Protein AF-A0A5Q0EL11-F1 (afdb_monomer)

pLDDT: mean 94.05, std 6.33, range [40.81, 98.88]

Secondary structure (DSSP, 8-state):
---SS--B------EESSSSEE--PPTTSTTTTSGGGS--B---EEE-SSSEEEETTT-EEEESSPEEEEEHHHHHHHHHT--BTTB---BPPPHHHHHHT--TT-BB-SSGGG-B-SS-TTTS------TTTS-TT--EEEEEEEEEEE-GGG-EEEEEEETTTTEEEEEEB-TTSS-B-EEEE--EEE-TTTT---EEE-SSSEEEETTTTEEEESB--SS-B-HHHHHHHHHT--BTTB---BPPPHHHHHTTB-TT--HHHHSS-SB-TTSB---EE-TTS-EE--EEEEEEEEEETTEEEEEEEEESS--EEEEE-TTSSSEEEEESS-TT-EEEEESSS-GGG-TT-BTTTTB---S-BB---EEESGGGGEEE--SS--EEE--SS--EEE--SS--EEE-SS-GGG-EEEEETTEEEEEETTEEEEEES--EEE-SS-EEE---STTSHHHHHHHHHHHH-GGGTT-HHHHHHHHHHHTTT--HHHHHHHHHHTTHHHHHHSSSSHHHHHHHHHHHHHSSPPPHHHHHHHHHHHHTSS----HHHHHHHHHTT----HHHHHHHHHHHHH-EEE-

Sequence (583 aa):
MGQTYPIVDTGQSSYYDASNVIQAPTPGAAFFGQDAHYQGLQPAYWDNGDGTVTDLNTGLTWQQIPLSQITYTEAKNGAQGLSLAGYSDWRLPSIKELYSLMDFSGFTGTSLADSSPYLDTDYFTFEYGDVIGNRFIDAQYWSSTEYLSTTILDAATTFGVNFADGRIKGYPNGSDGGLAMERYVRYVRGNTDYAENALIDNKDGTISDQATGLMWLQADSGQAMTWQEALAWAEGLEYGGHDDWRLPNAKELQSLVDYNRAPDVTGTAAIDPLFTSSTISNEGGALDYPFYWTGTTHVENGAGDHAVYLSFGRALGWMNIPSTTGYELMDVHGAGAQRSDPKTGNAADYPYGFGPQGDVIRIENHVRPVRDISRDNERLGTSANDKWINTTADEVFRGDEGIDSLQSALAFDLYELNRAQGSLSITGPQGNDSLSGVERLYFADQNRAFDLAANENAGMALEFINVLAPSTITDTATRGLILGFFDQGHSLSSLFQEAINSGLVTSLAGAASNEAIAKMAYLNLIGNPADQATTDLLVGYMNGTTANYSQADFLATVAGLGIHQPDVAILLSGIQLTGMEYI

Solvent-accessible surface area (backbone atoms only — not comparable to full-atom values): 30075 Å² total; per-residue (Å²): 132,82,58,53,23,49,63,47,29,47,66,41,72,70,34,48,53,68,37,44,83,49,74,82,54,52,91,92,41,83,48,23,56,31,30,44,76,62,82,61,48,67,83,46,77,42,76,69,83,58,60,35,30,36,34,74,72,52,48,34,35,30,49,21,64,55,49,71,66,39,41,50,68,55,50,61,56,48,21,72,73,38,72,58,80,91,41,62,73,39,33,53,24,41,48,64,59,58,53,57,56,42,25,51,67,26,32,28,36,93,48,78,92,58,41,41,49,16,42,64,63,92,68,34,62,80,69,66,20,63,66,87,88,45,51,52,61,61,31,38,28,55,32,61,37,54,47,86,56,56,27,65,91,71,19,40,22,27,32,25,45,22,39,39,69,71,32,37,37,35,40,40,35,25,84,76,73,58,59,61,44,64,31,25,38,53,44,30,29,65,50,85,53,46,78,49,80,44,76,40,80,71,84,61,61,35,31,37,24,62,15,56,41,36,30,30,50,25,52,45,62,83,50,62,34,35,50,55,53,44,22,50,51,21,56,68,33,74,54,81,92,42,61,72,31,25,37,27,35,59,60,61,55,55,68,54,47,29,61,92,28,26,47,93,78,66,71,37,48,10,43,59,82,84,47,48,75,58,76,39,69,44,99,86,70,43,87,39,31,56,39,30,51,30,22,27,59,40,38,47,69,87,30,33,31,23,26,28,30,42,22,29,7,67,31,39,12,29,28,70,45,91,93,53,95,54,70,44,81,43,36,49,27,32,34,58,20,32,53,65,35,44,29,65,87,60,37,80,81,31,85,50,28,50,72,92,54,6,34,64,45,57,38,44,33,25,41,54,37,28,33,63,50,67,59,79,34,50,44,78,48,46,76,46,65,39,80,46,71,60,57,66,57,62,32,37,40,36,36,54,50,64,63,17,34,42,35,40,87,48,51,61,91,61,47,50,77,49,78,54,95,79,34,40,36,44,35,40,92,40,22,58,30,40,35,26,53,56,34,36,40,39,32,64,78,51,33,32,34,59,36,58,49,76,90,29,45,50,16,38,34,50,30,54,31,32,38,73,43,49,90,51,67,83,40,31,56,63,43,26,59,46,27,58,46,30,75,71,74,52,50,64,36,58,53,41,41,48,35,48,74,75,39,51,48,30,64,69,30,73,36,85,44,61,59,32,43,41,45,40,35,44,24,44,26,60,69,47,78,66,53,69,70,57,45,54,53,52,26,20,32,51,71,54,78,70,34,78,30,50,73,24,48,45,53,32,54,58,33,69,65,75,60,58,19,71,74,54,44,55,52,50,56,52,32,72,71,70,29,47,58,29,97

Mean predicted aligned error: 11.12 Å

Structure (mmCIF, N/CA/C/O backbone):
data_AF-A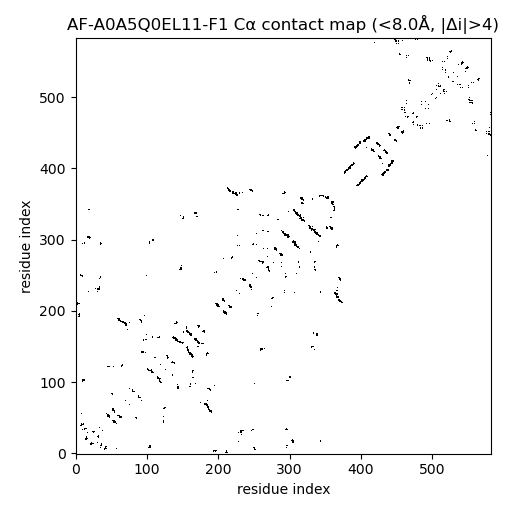0A5Q0EL11-F1
#
_entry.id   AF-A0A5Q0EL11-F1
#
loop_
_atom_site.group_PDB
_atom_site.id
_atom_site.type_symbol
_atom_site.label_atom_id
_atom_site.label_alt_id
_atom_site.label_comp_id
_atom_site.label_asym_id
_atom_site.label_entity_id
_atom_site.label_seq_id
_atom_site.pdbx_PDB_ins_code
_atom_site.Cartn_x
_atom_site.Cartn_y
_atom_site.Cartn_z
_atom_site.occupancy
_atom_site.B_iso_or_equiv
_atom_site.auth_seq_id
_atom_site.auth_comp_id
_atom_site.auth_asym_id
_atom_site.auth_atom_id
_atom_site.pdbx_PDB_model_num
ATOM 1 N N . MET A 1 1 ? -1.669 13.327 -10.793 1.00 40.81 1 MET A N 1
ATOM 2 C CA . MET A 1 1 ? -1.609 14.133 -9.547 1.00 40.81 1 MET A CA 1
ATOM 3 C C . MET A 1 1 ? -1.235 13.183 -8.421 1.00 40.81 1 MET A C 1
ATOM 5 O O . MET A 1 1 ? -1.672 12.044 -8.487 1.00 40.81 1 MET A O 1
ATOM 9 N N . GLY A 1 2 ? -0.387 13.592 -7.471 1.00 64.88 2 GLY A N 1
ATOM 10 C CA . GLY A 1 2 ? 0.011 12.724 -6.352 1.00 64.88 2 GLY A CA 1
ATOM 11 C C . GLY A 1 2 ? -1.162 12.397 -5.419 1.00 64.88 2 GLY A C 1
ATOM 12 O O . GLY A 1 2 ? -2.130 13.153 -5.374 1.00 64.88 2 GLY A O 1
ATOM 13 N N . GLN A 1 3 ? -1.065 11.276 -4.701 1.00 83.88 3 GLN A N 1
ATOM 14 C CA . GLN A 1 3 ? -2.023 10.851 -3.672 1.00 83.88 3 GLN A CA 1
ATOM 15 C C . GLN A 1 3 ? -2.080 11.881 -2.528 1.00 83.88 3 GLN A C 1
ATOM 17 O O . GLN A 1 3 ? -1.035 12.316 -2.043 1.00 83.88 3 GLN A O 1
ATOM 22 N N . THR A 1 4 ? -3.279 12.281 -2.093 1.00 88.75 4 THR A N 1
ATOM 23 C CA . THR A 1 4 ? -3.477 13.202 -0.950 1.00 88.75 4 THR A CA 1
ATOM 24 C C . THR A 1 4 ? -3.516 12.472 0.392 1.00 88.75 4 THR A C 1
ATOM 26 O O . THR A 1 4 ? -3.206 13.063 1.428 1.00 88.75 4 THR A O 1
ATOM 29 N N . TYR A 1 5 ? -3.839 11.177 0.365 1.00 95.19 5 TYR A N 1
ATOM 30 C CA . TYR A 1 5 ? -3.879 10.285 1.517 1.00 95.19 5 TYR A CA 1
ATOM 31 C C . TYR A 1 5 ? -3.026 9.027 1.252 1.00 95.19 5 TYR A C 1
ATOM 33 O O . TYR A 1 5 ? -3.554 7.919 1.196 1.00 95.19 5 TYR A O 1
ATOM 41 N N . PRO A 1 6 ? -1.697 9.162 1.093 1.00 92.25 6 PRO A N 1
ATOM 42 C CA . PRO A 1 6 ? -0.833 7.998 0.942 1.00 92.25 6 PRO A CA 1
ATOM 43 C C . PRO A 1 6 ? -0.841 7.160 2.228 1.00 92.25 6 PRO A C 1
ATOM 45 O O . PRO A 1 6 ? -0.629 7.673 3.335 1.00 92.25 6 PRO A O 1
ATOM 48 N N . ILE A 1 7 ? -1.087 5.859 2.088 1.00 96.69 7 ILE A N 1
ATOM 49 C CA . ILE A 1 7 ? -1.093 4.925 3.215 1.00 96.69 7 ILE A CA 1
ATOM 50 C C . ILE A 1 7 ? 0.318 4.387 3.404 1.00 96.69 7 ILE A C 1
ATOM 52 O O . ILE A 1 7 ? 0.859 3.695 2.546 1.00 96.69 7 ILE A O 1
ATOM 56 N N . VAL A 1 8 ? 0.914 4.732 4.542 1.00 94.75 8 VAL A N 1
ATOM 57 C CA . VAL A 1 8 ? 2.207 4.188 4.953 1.00 94.75 8 VAL A CA 1
ATOM 58 C C . VAL A 1 8 ? 2.028 2.715 5.313 1.00 94.75 8 VAL A C 1
ATOM 60 O O . VAL A 1 8 ? 1.034 2.352 5.938 1.00 94.75 8 VAL A O 1
ATOM 63 N N . ASP A 1 9 ? 2.993 1.884 4.946 1.00 96.06 9 ASP A N 1
ATOM 64 C CA . ASP A 1 9 ? 3.025 0.456 5.238 1.00 96.06 9 ASP A CA 1
ATOM 65 C C . ASP A 1 9 ? 3.012 0.165 6.750 1.00 96.06 9 ASP A C 1
ATOM 67 O O . ASP A 1 9 ? 3.293 1.036 7.586 1.00 96.06 9 ASP A O 1
ATOM 71 N N . THR A 1 10 ? 2.660 -1.062 7.126 1.00 97.25 10 THR A N 1
ATOM 72 C CA . THR A 1 10 ? 2.648 -1.497 8.526 1.00 97.25 10 THR A CA 1
ATOM 73 C C . THR A 1 10 ? 4.049 -1.762 9.071 1.00 97.25 10 THR A C 1
ATOM 75 O O . THR A 1 10 ? 4.187 -1.823 10.287 1.00 97.25 10 THR A O 1
ATOM 78 N N . GLY A 1 11 ? 5.065 -1.924 8.216 1.00 94.81 11 GLY A N 1
ATOM 79 C CA . GLY A 1 11 ? 6.428 -2.300 8.605 1.00 94.81 11 GLY A CA 1
ATOM 80 C C . GLY A 1 11 ? 6.597 -3.804 8.860 1.00 94.81 11 GLY A C 1
ATOM 81 O O . GLY A 1 11 ? 7.685 -4.269 9.217 1.00 94.81 11 GLY A O 1
ATOM 82 N N . GLN A 1 12 ? 5.538 -4.604 8.681 1.00 94.56 12 GLN A N 1
ATOM 83 C CA . GLN A 1 12 ? 5.599 -6.041 8.913 1.00 94.56 12 GLN A CA 1
ATOM 84 C C . GLN A 1 12 ? 6.327 -6.758 7.768 1.00 94.56 12 GLN A C 1
ATOM 86 O O . GLN A 1 12 ? 5.826 -6.894 6.657 1.00 94.56 12 GLN A O 1
ATOM 91 N N . SER A 1 13 ? 7.511 -7.289 8.073 1.00 94.56 13 SER A N 1
ATOM 92 C CA . SER A 1 13 ? 8.372 -8.004 7.114 1.00 94.56 13 SER A CA 1
ATOM 93 C C . SER A 1 13 ? 8.535 -9.500 7.409 1.00 94.56 13 SER A C 1
ATOM 95 O O . SER A 1 13 ? 9.090 -10.245 6.601 1.00 94.56 13 SER A O 1
ATOM 97 N N . SER A 1 14 ? 8.065 -9.960 8.572 1.00 95.69 14 SER A N 1
ATOM 98 C CA . SER A 1 14 ? 8.100 -11.375 8.959 1.00 95.69 14 SER A CA 1
ATOM 99 C C . SER A 1 14 ? 6.845 -12.110 8.498 1.00 95.69 14 SER A C 1
ATOM 101 O O . SER A 1 14 ? 5.743 -11.572 8.559 1.00 95.69 14 SER A O 1
ATOM 103 N N . TYR A 1 15 ? 7.018 -13.367 8.095 1.00 97.56 15 TYR A N 1
ATOM 104 C CA . TYR A 1 15 ? 5.931 -14.255 7.692 1.00 97.56 15 TYR A CA 1
ATOM 105 C C . TYR A 1 15 ? 5.525 -15.141 8.858 1.00 97.56 15 TYR A C 1
ATOM 107 O O . TYR A 1 15 ? 6.389 -15.647 9.574 1.00 97.56 15 TYR A O 1
ATOM 115 N N . TYR A 1 16 ? 4.227 -15.382 9.012 1.00 97.56 16 TYR A N 1
ATOM 116 C CA . TYR A 1 16 ? 3.689 -16.188 10.100 1.00 97.56 16 TYR A CA 1
ATOM 117 C C . TYR A 1 16 ? 2.783 -17.307 9.588 1.00 97.56 16 TYR A C 1
ATOM 119 O O . TYR A 1 16 ? 2.063 -17.130 8.604 1.00 97.56 16 TYR A O 1
ATOM 127 N N . ASP A 1 17 ? 2.809 -18.451 10.274 1.00 97.06 17 ASP A N 1
ATOM 128 C CA . ASP A 1 17 ? 1.736 -19.445 10.201 1.00 97.06 17 ASP A CA 1
ATOM 129 C C . ASP A 1 17 ? 0.635 -19.116 11.235 1.00 97.06 17 ASP A C 1
ATOM 131 O O . ASP A 1 17 ? 0.404 -17.950 11.577 1.00 97.06 17 ASP A O 1
ATOM 135 N N . ALA A 1 18 ? -0.062 -20.137 11.740 1.00 96.25 18 ALA A N 1
ATOM 136 C CA . ALA A 1 18 ? -1.059 -20.003 12.795 1.00 96.25 18 ALA A CA 1
ATOM 137 C C . ALA A 1 18 ? -0.493 -19.539 14.152 1.00 96.25 18 ALA A C 1
ATOM 139 O O . ALA A 1 18 ? -1.288 -19.210 15.027 1.00 96.25 18 ALA A O 1
ATOM 140 N N . SER A 1 19 ? 0.828 -19.561 14.381 1.00 95.44 19 SER A N 1
ATOM 141 C CA . SER A 1 19 ? 1.445 -19.125 15.649 1.00 95.44 19 SER A CA 1
ATOM 142 C C . SER A 1 19 ? 2.916 -18.694 15.559 1.00 95.44 19 SER A C 1
ATOM 144 O O . SER A 1 19 ? 3.374 -17.910 16.389 1.00 95.44 19 SER A O 1
ATOM 146 N N . ASN A 1 20 ? 3.681 -19.212 14.600 1.00 95.75 20 ASN A N 1
ATOM 147 C CA . ASN A 1 20 ? 5.136 -19.100 14.532 1.00 95.75 20 ASN A CA 1
ATOM 148 C C . ASN A 1 20 ? 5.585 -18.261 13.340 1.00 95.75 20 ASN A C 1
ATOM 150 O O . ASN A 1 20 ? 4.916 -18.215 12.310 1.00 95.75 20 ASN A O 1
ATOM 154 N N . VAL A 1 21 ? 6.782 -17.684 13.457 1.00 96.69 21 VAL A N 1
ATOM 155 C CA . VAL A 1 21 ? 7.509 -17.119 12.315 1.00 96.69 21 VAL A CA 1
ATOM 156 C C . VAL A 1 21 ? 7.936 -18.258 11.381 1.00 96.69 21 VAL A C 1
ATOM 158 O O . VAL A 1 21 ? 8.514 -19.254 11.823 1.00 96.69 21 VAL A O 1
ATOM 161 N N . ILE A 1 22 ? 7.682 -18.098 10.087 1.00 97.25 22 ILE A N 1
ATOM 162 C CA . ILE A 1 22 ? 8.015 -19.047 9.022 1.00 97.25 22 ILE A CA 1
ATOM 163 C C . ILE A 1 22 ? 8.853 -18.376 7.926 1.00 97.25 22 ILE A C 1
ATOM 165 O O . ILE A 1 22 ? 9.062 -17.166 7.914 1.00 97.25 22 ILE A O 1
ATOM 169 N N . GLN A 1 23 ? 9.367 -19.181 6.995 1.00 96.81 23 GLN A N 1
ATOM 170 C CA . GLN A 1 23 ? 9.897 -18.658 5.733 1.00 96.81 23 GLN A CA 1
ATOM 171 C C . GLN A 1 23 ? 8.747 -18.194 4.836 1.00 96.81 23 GLN A C 1
ATOM 173 O O . GLN A 1 23 ? 7.634 -18.697 4.985 1.00 96.81 23 GLN A O 1
ATOM 178 N N . ALA A 1 24 ? 9.035 -17.291 3.893 1.00 96.94 24 ALA A N 1
ATOM 179 C CA . ALA A 1 24 ? 8.060 -16.803 2.920 1.00 96.94 24 ALA A CA 1
ATOM 180 C C . ALA A 1 24 ? 7.319 -17.976 2.244 1.00 96.94 24 ALA A C 1
ATOM 182 O O . ALA A 1 24 ? 7.964 -18.794 1.572 1.00 96.94 24 ALA A O 1
ATOM 183 N N . PRO A 1 25 ? 5.993 -18.102 2.437 1.00 95.06 25 PRO A N 1
ATOM 184 C CA . PRO A 1 25 ? 5.191 -19.073 1.707 1.00 95.06 25 PRO A CA 1
ATOM 185 C C . PRO A 1 25 ? 5.287 -18.835 0.197 1.00 95.06 25 PRO A C 1
ATOM 187 O O . PRO A 1 25 ? 5.379 -17.704 -0.269 1.00 95.06 25 PRO A O 1
ATOM 190 N N . THR A 1 26 ? 5.258 -19.904 -0.592 1.00 92.38 26 THR A N 1
ATOM 191 C CA . THR A 1 26 ? 5.158 -19.798 -2.055 1.00 92.38 26 THR A CA 1
ATOM 192 C C . THR A 1 26 ? 3.697 -19.601 -2.479 1.00 92.38 26 THR A C 1
ATOM 194 O O . THR A 1 26 ? 2.814 -20.074 -1.758 1.00 92.38 26 THR A O 1
ATOM 197 N N . PRO A 1 27 ? 3.414 -19.015 -3.660 1.00 93.31 27 PRO A N 1
ATOM 198 C CA . PRO A 1 27 ? 2.051 -18.913 -4.184 1.00 93.31 27 PRO A CA 1
ATOM 199 C C . PRO A 1 27 ? 1.281 -20.242 -4.105 1.00 93.31 27 PRO A C 1
ATOM 201 O O . PRO A 1 27 ? 1.816 -21.303 -4.436 1.00 93.31 27 PRO A O 1
ATOM 204 N N . GLY A 1 28 ? 0.039 -20.190 -3.618 1.00 88.56 28 GLY A N 1
ATOM 205 C CA . GLY A 1 28 ? -0.831 -21.357 -3.414 1.00 88.56 28 GLY A CA 1
ATOM 206 C C . GLY A 1 28 ? -0.553 -22.196 -2.154 1.00 88.56 28 GLY A C 1
ATOM 207 O O . GLY A 1 28 ? -1.306 -23.129 -1.870 1.00 88.56 28 GLY A O 1
ATOM 208 N N . ALA A 1 29 ? 0.498 -21.894 -1.383 1.00 96.00 29 ALA A N 1
ATOM 209 C CA . ALA A 1 29 ? 0.731 -22.519 -0.081 1.00 96.00 29 ALA A CA 1
ATOM 210 C C . ALA A 1 29 ? -0.148 -21.892 1.019 1.00 96.00 29 ALA A C 1
ATOM 212 O O . ALA A 1 29 ? -0.648 -20.776 0.890 1.00 96.00 29 ALA A O 1
ATOM 213 N N . ALA A 1 30 ? -0.310 -22.601 2.140 1.00 97.62 30 ALA A N 1
ATOM 214 C CA . ALA A 1 30 ? -0.980 -22.049 3.317 1.00 97.62 30 ALA A CA 1
ATOM 215 C C . ALA A 1 30 ? -0.273 -20.770 3.803 1.00 97.62 30 ALA A C 1
ATOM 217 O O . ALA A 1 30 ? 0.956 -20.727 3.852 1.00 97.62 30 ALA A O 1
ATOM 218 N N . PHE A 1 31 ? -1.062 -19.764 4.195 1.00 98.06 31 PHE A N 1
ATOM 219 C CA . PHE A 1 31 ? -0.593 -18.460 4.690 1.00 98.06 31 PHE A CA 1
ATOM 220 C C . PHE A 1 31 ? 0.172 -17.590 3.666 1.00 98.06 31 PHE A C 1
ATOM 222 O O . PHE A 1 31 ? 0.782 -16.583 4.042 1.00 98.06 31 PHE A O 1
ATOM 229 N N . PHE A 1 32 ? 0.141 -17.946 2.375 1.00 98.25 32 PHE A N 1
ATOM 230 C CA . PHE A 1 32 ? 0.523 -17.032 1.293 1.00 98.25 32 PHE A CA 1
ATOM 231 C C . PHE A 1 32 ? -0.451 -15.845 1.224 1.00 98.25 32 PHE A C 1
ATOM 233 O O . PHE A 1 32 ? -1.622 -16.015 1.547 1.00 98.25 32 PHE A O 1
ATOM 240 N N . GLY A 1 33 ? 0.027 -14.658 0.838 1.00 96.94 33 GLY A N 1
ATOM 241 C CA . GLY A 1 33 ? -0.809 -13.455 0.700 1.00 96.94 33 GLY A CA 1
ATOM 242 C C . GLY A 1 33 ? -0.968 -12.594 1.963 1.00 96.94 33 GLY A C 1
ATOM 243 O O . GLY A 1 33 ? -1.769 -11.665 1.991 1.00 96.94 33 GLY A O 1
ATOM 244 N N . GLN A 1 34 ? -0.246 -12.903 3.048 1.00 98.00 34 GLN A N 1
ATOM 245 C CA . GLN A 1 34 ? -0.209 -12.056 4.258 1.00 98.00 34 GLN A CA 1
ATOM 246 C C . GLN A 1 34 ? 0.604 -10.767 4.038 1.00 98.00 34 GLN A C 1
ATOM 248 O O . GLN A 1 34 ? 1.370 -10.701 3.080 1.00 98.00 34 GLN A O 1
ATOM 253 N N . ASP A 1 35 ? 0.503 -9.808 4.965 1.00 97.81 35 ASP A N 1
ATOM 254 C CA . ASP A 1 35 ? 1.081 -8.446 4.897 1.00 97.81 35 ASP A CA 1
ATOM 255 C C . ASP A 1 35 ? 2.526 -8.418 4.378 1.00 97.81 35 ASP A C 1
ATOM 257 O O . ASP A 1 35 ? 2.840 -7.728 3.416 1.00 97.81 35 ASP A O 1
ATOM 261 N N . ALA A 1 36 ? 3.389 -9.292 4.906 1.00 96.38 36 ALA A N 1
ATOM 262 C CA . ALA A 1 36 ? 4.796 -9.356 4.513 1.00 96.38 36 ALA A CA 1
ATOM 263 C C . ALA A 1 36 ? 5.049 -9.635 3.011 1.00 96.38 36 ALA A C 1
ATOM 265 O O . ALA A 1 36 ? 6.127 -9.298 2.520 1.00 96.38 36 ALA A O 1
ATOM 266 N N . HIS A 1 37 ? 4.086 -10.195 2.264 1.00 96.50 37 HIS A N 1
ATOM 267 C CA . HIS A 1 37 ? 4.191 -10.356 0.802 1.00 96.50 37 HIS A CA 1
ATOM 268 C C . HIS A 1 37 ? 3.962 -9.044 0.038 1.00 96.50 37 HIS A C 1
ATOM 270 O O . HIS A 1 37 ? 4.418 -8.910 -1.097 1.00 96.50 37 HIS A O 1
ATOM 276 N N . TYR A 1 38 ? 3.264 -8.088 0.649 1.00 93.94 38 TYR A N 1
ATOM 277 C CA . TYR A 1 38 ? 2.765 -6.871 0.024 1.00 93.94 38 TYR A CA 1
ATOM 278 C C . TYR A 1 38 ? 3.377 -5.647 0.686 1.00 93.94 38 TYR A C 1
ATOM 280 O O . TYR A 1 38 ? 2.744 -4.960 1.475 1.00 93.94 38 TYR A O 1
ATOM 288 N N . GLN A 1 39 ? 4.633 -5.373 0.342 1.00 86.56 39 GLN A N 1
ATOM 289 C CA . GLN A 1 39 ? 5.328 -4.191 0.838 1.00 86.56 39 GLN A CA 1
ATOM 290 C C . GLN A 1 39 ? 4.792 -2.940 0.131 1.00 86.56 39 GLN A C 1
ATOM 292 O O . GLN A 1 39 ? 5.024 -2.746 -1.064 1.00 86.56 39 GLN A O 1
ATOM 297 N N . GLY A 1 40 ? 4.082 -2.100 0.877 1.00 87.94 40 GLY A N 1
ATOM 298 C CA . GLY A 1 40 ? 3.607 -0.793 0.445 1.00 87.94 40 GLY A CA 1
ATOM 299 C C . GLY A 1 40 ? 4.642 0.315 0.656 1.00 87.94 40 GLY A C 1
ATOM 300 O O . GLY A 1 40 ? 5.859 0.096 0.662 1.00 87.94 40 GLY A O 1
ATOM 301 N N . LEU A 1 41 ? 4.149 1.541 0.842 1.00 89.25 41 LEU A N 1
ATOM 302 C CA . LEU A 1 41 ? 4.978 2.725 1.053 1.00 89.25 41 LEU A CA 1
ATOM 303 C C . LEU A 1 41 ? 5.615 2.707 2.450 1.00 89.25 41 LEU A C 1
ATOM 305 O O . LEU A 1 41 ? 4.992 3.109 3.429 1.00 89.25 41 LEU A O 1
ATOM 309 N N . GLN A 1 42 ? 6.861 2.245 2.545 1.00 91.25 42 GLN A N 1
ATOM 310 C CA . GLN A 1 42 ? 7.569 2.127 3.824 1.00 91.25 42 GLN A CA 1
ATOM 311 C C . GLN A 1 42 ? 7.666 3.473 4.567 1.00 91.25 42 GLN A C 1
ATOM 313 O O . GLN A 1 42 ? 7.874 4.501 3.910 1.00 91.25 42 GLN A O 1
ATOM 318 N N . PRO A 1 43 ? 7.542 3.495 5.913 1.00 88.31 43 PRO A N 1
ATOM 319 C CA . PRO A 1 43 ? 7.694 4.713 6.705 1.00 88.31 43 PRO A CA 1
ATOM 320 C C . PRO A 1 43 ? 8.990 5.463 6.379 1.00 88.31 43 PRO A C 1
ATOM 322 O O . PRO A 1 43 ? 10.062 4.869 6.278 1.00 88.31 43 PRO A O 1
ATOM 325 N N . ALA A 1 44 ? 8.891 6.782 6.220 1.00 89.31 44 ALA A N 1
ATOM 326 C CA . ALA A 1 44 ? 10.028 7.639 5.918 1.00 89.31 44 ALA A CA 1
ATOM 327 C C . ALA A 1 44 ? 9.939 8.917 6.753 1.00 89.31 44 ALA A C 1
ATOM 329 O O . ALA A 1 44 ? 9.121 9.797 6.484 1.00 89.31 44 ALA A O 1
ATOM 330 N N . TYR A 1 45 ? 10.795 9.020 7.767 1.00 91.88 45 TYR A N 1
ATOM 331 C CA . TYR A 1 45 ? 10.790 10.134 8.708 1.00 91.88 45 TYR A CA 1
ATOM 332 C C . TYR A 1 45 ? 12.061 10.981 8.602 1.00 91.88 45 TYR A C 1
ATOM 334 O O . TYR A 1 45 ? 13.158 10.495 8.309 1.00 91.88 45 TYR A O 1
ATOM 342 N N . TRP A 1 46 ? 11.912 12.273 8.882 1.00 93.06 46 TRP A N 1
ATOM 343 C CA . TRP A 1 46 ? 13.004 13.228 9.009 1.00 93.06 46 TRP A CA 1
ATOM 344 C C . TRP A 1 46 ? 12.906 13.956 10.352 1.00 93.06 46 TRP A C 1
ATOM 346 O O . TRP A 1 46 ? 11.964 14.717 10.580 1.00 93.06 46 TRP A O 1
ATOM 356 N N . ASP A 1 47 ? 13.884 13.745 11.236 1.00 95.88 47 ASP A N 1
ATOM 357 C CA . ASP A 1 47 ? 14.041 14.550 12.451 1.00 95.88 47 ASP A CA 1
ATOM 358 C C . ASP A 1 47 ? 14.565 15.944 12.070 1.00 95.88 47 ASP A C 1
ATOM 360 O O . ASP A 1 47 ? 15.665 16.093 11.529 1.00 95.88 47 ASP A O 1
ATOM 364 N N . ASN A 1 48 ? 13.768 16.982 12.335 1.00 93.56 48 ASN A N 1
ATOM 365 C CA . ASN A 1 48 ? 14.114 18.362 11.997 1.00 93.56 48 ASN A CA 1
ATOM 366 C C . ASN A 1 48 ? 15.143 18.978 12.969 1.00 93.56 48 ASN A C 1
ATOM 368 O O . ASN A 1 48 ? 15.650 20.071 12.712 1.00 93.56 48 ASN A O 1
ATOM 372 N N . GLY A 1 49 ? 15.463 18.312 14.085 1.00 96.69 49 GLY A N 1
ATOM 373 C CA . GLY A 1 49 ? 16.407 18.792 15.098 1.00 96.69 49 GLY A CA 1
ATOM 374 C C . GLY A 1 49 ? 15.881 19.948 15.958 1.00 96.69 49 GLY A C 1
ATOM 375 O O . GLY A 1 49 ? 16.647 20.579 16.688 1.00 96.69 49 GLY A O 1
ATOM 376 N N . ASP A 1 50 ? 14.583 20.242 15.876 1.00 96.88 50 ASP A N 1
ATOM 377 C CA . ASP A 1 50 ? 13.899 21.337 16.576 1.00 96.88 50 ASP A CA 1
ATOM 378 C C . ASP A 1 50 ? 12.741 20.856 17.476 1.00 96.88 50 ASP A C 1
ATOM 380 O O . ASP A 1 50 ? 11.919 21.654 17.938 1.00 96.88 50 ASP A O 1
ATOM 384 N N . GLY A 1 51 ? 12.700 19.547 17.753 1.00 97.44 51 GLY A N 1
ATOM 385 C CA . GLY A 1 51 ? 11.637 18.885 18.509 1.00 97.44 51 GLY A CA 1
ATOM 386 C C . GLY A 1 51 ? 10.448 18.444 17.653 1.00 97.44 51 GLY A C 1
ATOM 387 O O . GLY A 1 51 ? 9.400 18.094 18.209 1.00 97.44 51 GLY A O 1
ATOM 388 N N . THR A 1 52 ? 10.586 18.456 16.323 1.00 98.38 52 THR A N 1
ATOM 389 C CA . THR A 1 52 ? 9.574 17.968 15.382 1.00 98.38 52 THR A CA 1
ATOM 390 C C . THR A 1 52 ? 10.120 16.907 14.428 1.00 98.38 52 THR A C 1
ATOM 392 O O . THR A 1 52 ? 11.295 16.921 14.068 1.00 98.38 52 THR A O 1
ATOM 395 N N . VAL A 1 53 ? 9.241 16.006 13.988 1.00 98.12 53 VAL A N 1
ATOM 396 C CA . VAL A 1 53 ? 9.538 14.957 13.003 1.00 98.12 53 VAL A CA 1
ATOM 397 C C . VAL A 1 53 ? 8.605 15.125 11.812 1.00 98.12 53 VAL A C 1
ATOM 399 O O . VAL A 1 53 ? 7.388 15.170 11.985 1.00 98.12 53 VAL A O 1
ATOM 402 N N . THR A 1 54 ? 9.158 15.221 10.608 1.00 96.19 54 THR A N 1
ATOM 403 C CA . THR A 1 54 ? 8.381 15.245 9.364 1.00 96.19 54 THR A CA 1
ATOM 404 C C . THR A 1 54 ? 8.235 13.830 8.827 1.00 96.19 54 THR A C 1
ATOM 406 O O . THR A 1 54 ? 9.232 13.149 8.607 1.00 96.19 54 THR A O 1
ATOM 409 N N . ASP A 1 55 ? 7.002 13.407 8.581 1.00 95.81 55 ASP A N 1
ATOM 410 C CA . ASP A 1 55 ? 6.695 12.224 7.786 1.00 95.81 55 ASP A CA 1
ATOM 411 C C . ASP A 1 55 ? 6.718 12.615 6.302 1.00 95.81 55 ASP A C 1
ATOM 413 O O . ASP A 1 55 ? 5.902 13.412 5.826 1.00 95.81 55 ASP A O 1
ATOM 417 N N . LEU A 1 56 ? 7.711 12.090 5.586 1.00 90.00 56 LEU A N 1
ATOM 418 C CA . LEU A 1 56 ? 7.992 12.419 4.191 1.00 90.00 56 LEU A CA 1
ATOM 419 C C . LEU A 1 56 ? 6.961 11.822 3.226 1.00 90.00 56 LEU A C 1
ATOM 421 O O . LEU A 1 56 ? 6.853 12.302 2.100 1.00 90.00 56 LEU A O 1
ATOM 425 N N . ASN A 1 57 ? 6.204 10.815 3.665 1.00 88.62 57 ASN A N 1
ATOM 426 C CA . ASN A 1 57 ? 5.161 10.186 2.868 1.00 88.62 57 ASN A CA 1
ATOM 427 C C . ASN A 1 57 ? 3.843 10.938 3.022 1.00 88.62 57 ASN A C 1
ATOM 429 O O . ASN A 1 57 ? 3.228 11.333 2.037 1.00 88.62 57 ASN A O 1
ATOM 433 N N . THR A 1 58 ? 3.407 11.155 4.264 1.00 91.56 58 THR A N 1
ATOM 434 C CA . THR A 1 58 ? 2.080 11.728 4.543 1.00 91.56 58 THR A CA 1
ATOM 435 C C . THR A 1 58 ? 2.055 13.249 4.454 1.00 91.56 58 THR A C 1
ATOM 437 O O . THR A 1 58 ? 0.980 13.840 4.350 1.00 91.56 58 THR A O 1
ATOM 440 N N . GLY A 1 59 ? 3.219 13.906 4.502 1.00 91.38 59 GLY A N 1
ATOM 441 C CA . GLY A 1 59 ? 3.319 15.364 4.584 1.00 91.38 59 GLY A CA 1
ATOM 442 C C . GLY A 1 59 ? 2.866 15.928 5.938 1.00 91.38 59 GLY A C 1
ATOM 443 O O . GLY A 1 59 ? 2.649 17.139 6.061 1.00 91.38 59 GLY A O 1
ATOM 444 N N . LEU A 1 60 ? 2.700 15.064 6.945 1.00 97.12 60 LEU A N 1
ATOM 445 C CA . LEU A 1 60 ? 2.426 15.442 8.326 1.00 97.12 60 LEU A CA 1
ATOM 446 C C . LEU A 1 60 ? 3.735 15.773 9.053 1.00 97.12 60 LEU A C 1
ATOM 448 O O . LEU A 1 60 ? 4.780 15.164 8.829 1.00 97.12 60 LEU A O 1
ATOM 452 N N . THR A 1 61 ? 3.679 16.728 9.975 1.00 98.31 61 THR A N 1
ATOM 453 C CA . THR A 1 61 ? 4.775 17.021 10.904 1.00 98.31 61 THR A CA 1
ATOM 454 C C . THR A 1 61 ? 4.275 16.857 12.329 1.00 98.31 61 THR A C 1
ATOM 456 O O . THR A 1 61 ? 3.253 17.421 12.715 1.00 98.31 61 THR A O 1
ATOM 459 N N . TRP A 1 62 ? 5.017 16.107 13.125 1.00 98.69 62 TRP A N 1
ATOM 460 C CA . TRP A 1 62 ? 4.636 15.659 14.454 1.00 98.69 62 TRP A CA 1
ATOM 461 C C . TRP A 1 62 ? 5.521 16.280 15.525 1.00 98.69 62 TRP A C 1
ATOM 463 O O . TRP A 1 62 ? 6.699 16.553 15.292 1.00 98.69 62 TRP A O 1
ATOM 473 N N . GLN A 1 63 ? 4.984 16.449 16.734 1.00 98.31 63 GLN A N 1
ATOM 474 C CA . GLN A 1 63 ? 5.841 16.619 17.907 1.00 98.31 63 GLN A CA 1
ATOM 475 C C . GLN A 1 63 ? 6.710 15.371 18.089 1.00 98.31 63 GLN A C 1
ATOM 477 O O . GLN A 1 63 ? 6.195 14.255 18.014 1.00 98.31 63 GLN A O 1
ATOM 482 N N . GLN A 1 64 ? 7.997 15.546 18.390 1.00 98.12 64 GLN A N 1
ATOM 483 C CA . GLN A 1 64 ? 8.916 14.436 18.663 1.00 98.12 64 GLN A CA 1
ATOM 484 C C . GLN A 1 64 ? 8.720 13.836 20.063 1.00 98.12 64 GLN A C 1
ATOM 486 O O . GLN A 1 64 ? 8.733 12.614 20.235 1.00 98.12 64 GLN A O 1
ATOM 491 N N . ILE A 1 65 ? 8.473 14.691 21.057 1.00 96.94 65 ILE A N 1
ATOM 492 C CA . ILE A 1 65 ? 8.231 14.313 22.455 1.00 96.94 65 ILE A CA 1
ATOM 493 C C . ILE A 1 65 ? 6.744 14.523 22.766 1.00 96.94 65 ILE A C 1
ATOM 495 O O . ILE A 1 65 ? 6.239 15.626 22.532 1.00 96.94 65 ILE A O 1
ATOM 499 N N . PRO A 1 66 ? 6.027 13.505 23.275 1.00 95.75 66 PRO A N 1
ATOM 500 C CA . PRO A 1 66 ? 4.625 13.658 23.636 1.00 95.75 66 PRO A CA 1
ATOM 501 C C . PRO A 1 66 ? 4.454 14.420 24.956 1.00 95.75 66 PRO A C 1
ATOM 503 O O . PRO A 1 66 ? 5.360 14.489 25.785 1.00 95.75 66 PRO A O 1
ATOM 506 N N . LEU A 1 67 ? 3.261 14.970 25.175 1.00 94.19 67 LEU A N 1
ATOM 507 C CA . LEU A 1 67 ? 2.845 15.461 26.488 1.00 94.19 67 LEU A CA 1
ATOM 508 C C . LEU A 1 67 ? 2.507 14.293 27.416 1.00 94.19 67 LEU A C 1
ATOM 510 O O . LEU A 1 67 ? 2.106 13.227 26.948 1.00 94.19 67 LEU A O 1
ATOM 514 N N . SER A 1 68 ? 2.598 14.532 28.727 1.00 91.81 68 SER A N 1
ATOM 515 C CA . SER A 1 68 ? 2.123 13.605 29.758 1.00 91.81 68 SER A CA 1
ATOM 516 C C . SER A 1 68 ? 0.630 13.300 29.618 1.00 91.81 68 SER A C 1
ATOM 518 O O . SER A 1 68 ? -0.093 13.972 28.880 1.00 91.81 68 SER A O 1
ATOM 520 N N . GLN A 1 69 ? 0.157 12.309 30.375 1.00 93.25 69 GLN A N 1
ATOM 521 C CA . GLN A 1 69 ? -1.264 11.993 30.416 1.00 93.25 69 GLN A CA 1
ATOM 522 C C . GLN A 1 69 ? -2.077 13.195 30.914 1.00 93.25 69 GLN A C 1
ATOM 524 O O . GLN A 1 69 ? -1.768 13.761 31.961 1.00 93.25 69 GLN A O 1
ATOM 529 N N . ILE A 1 70 ? -3.075 13.604 30.129 1.00 95.38 70 ILE A N 1
ATOM 530 C CA . ILE A 1 70 ? -3.998 14.707 30.433 1.00 95.38 70 ILE A CA 1
ATOM 531 C C . ILE A 1 70 ? -5.421 14.346 30.004 1.00 95.38 70 ILE A C 1
ATOM 533 O O . ILE A 1 70 ? -5.638 13.404 29.229 1.00 95.38 70 ILE A O 1
ATOM 537 N N . THR A 1 71 ? -6.410 15.092 30.494 1.00 96.88 71 THR A N 1
ATOM 538 C CA . THR A 1 71 ? -7.811 14.878 30.111 1.00 96.88 71 THR A CA 1
ATOM 539 C C . THR A 1 71 ? -8.050 15.235 28.643 1.00 96.88 71 THR A C 1
ATOM 541 O O . THR A 1 71 ? -7.326 16.031 28.037 1.00 96.88 71 THR A O 1
ATOM 544 N N . TYR A 1 72 ? -9.113 14.688 28.054 1.00 96.88 72 TYR A N 1
ATOM 545 C CA . TYR A 1 72 ? -9.451 14.956 26.654 1.00 96.88 72 TYR A CA 1
ATOM 546 C C . TYR A 1 72 ? -9.722 16.446 26.366 1.00 96.88 72 TYR A C 1
ATOM 548 O O . TYR A 1 72 ? -9.294 16.988 25.345 1.00 96.88 72 TYR A O 1
ATOM 556 N N . THR A 1 73 ? -10.388 17.138 27.295 1.00 95.00 73 THR A N 1
ATOM 557 C CA . THR A 1 73 ? -10.649 18.581 27.188 1.00 95.00 73 THR A CA 1
ATOM 558 C C . THR A 1 73 ? -9.351 19.391 27.173 1.00 95.00 73 THR A C 1
ATOM 560 O O . THR A 1 73 ? -9.211 20.321 26.377 1.00 95.00 73 THR A O 1
ATOM 563 N N . GLU A 1 74 ? -8.379 19.038 28.016 1.00 96.31 74 GLU A N 1
ATOM 564 C CA . GLU A 1 74 ? -7.060 19.681 28.021 1.00 96.31 74 GLU A CA 1
ATOM 565 C C . GLU A 1 74 ? -6.294 19.398 26.726 1.00 96.31 74 GLU A C 1
ATOM 567 O O . GLU A 1 74 ? -5.704 20.321 26.169 1.00 96.31 74 GLU A O 1
ATOM 572 N N . ALA A 1 75 ? -6.370 18.171 26.200 1.00 96.44 75 ALA A N 1
ATOM 573 C CA . ALA A 1 75 ? -5.762 17.793 24.925 1.00 96.44 75 ALA A CA 1
ATOM 574 C C . ALA A 1 75 ? -6.304 18.621 23.743 1.00 96.44 75 ALA A C 1
ATOM 576 O O . ALA A 1 75 ? -5.534 19.138 22.937 1.00 96.44 75 ALA A O 1
ATOM 577 N N . LYS A 1 76 ? -7.625 18.825 23.645 1.00 93.62 76 LYS A N 1
ATOM 578 C CA . LYS A 1 76 ? -8.210 19.688 22.598 1.00 93.62 76 LYS A CA 1
ATOM 579 C C . LYS A 1 76 ? -7.728 21.136 22.701 1.00 93.62 76 LYS A C 1
ATOM 581 O O . LYS A 1 76 ? -7.390 21.755 21.692 1.00 93.62 76 LYS A O 1
ATOM 586 N N . ASN A 1 77 ? -7.710 21.678 23.916 1.00 94.06 77 ASN A N 1
ATOM 587 C CA . ASN A 1 77 ? -7.367 23.079 24.151 1.00 94.06 77 ASN A CA 1
ATOM 588 C C . ASN A 1 77 ? -5.860 23.343 24.014 1.00 94.06 77 ASN A C 1
ATOM 590 O O . ASN A 1 77 ? -5.462 24.424 23.580 1.00 94.06 77 ASN A O 1
ATOM 594 N N . GLY A 1 78 ? -5.019 22.366 24.364 1.00 93.50 78 GLY A N 1
ATOM 595 C CA . GLY A 1 78 ? -3.566 22.508 24.359 1.00 93.50 78 GLY A CA 1
ATOM 596 C C . GLY A 1 78 ? -2.976 22.734 22.966 1.00 93.50 78 GLY A C 1
ATOM 597 O O . GLY A 1 78 ? -2.022 23.500 22.842 1.00 93.50 78 GLY A O 1
ATOM 598 N N . ALA A 1 79 ? -3.575 22.157 21.917 1.00 91.00 79 ALA A N 1
ATOM 599 C CA . ALA A 1 79 ? -3.114 22.339 20.539 1.00 91.00 79 ALA A CA 1
ATOM 600 C C . ALA A 1 79 ? -3.142 23.814 20.095 1.00 91.00 79 ALA A C 1
ATOM 602 O O . ALA A 1 79 ? -2.183 24.307 19.507 1.00 91.00 79 ALA A O 1
ATOM 603 N N . GLN A 1 80 ? -4.209 24.546 20.447 1.00 87.75 80 GLN A N 1
ATOM 604 C CA . GLN A 1 80 ? -4.418 25.944 20.040 1.00 87.75 80 GLN A CA 1
ATOM 605 C C . GLN A 1 80 ? -3.389 26.913 20.642 1.00 87.75 80 GLN A C 1
ATOM 607 O O . GLN A 1 80 ? -3.155 27.990 20.098 1.00 87.75 80 GLN A O 1
ATOM 612 N N . GLY A 1 81 ? -2.808 26.554 21.790 1.00 84.50 81 GLY A N 1
ATOM 613 C CA . GLY A 1 81 ? -1.802 27.355 22.487 1.00 84.50 81 GLY A CA 1
ATOM 614 C C . GLY A 1 81 ? -0.360 26.940 22.195 1.00 84.50 81 GLY A C 1
ATOM 615 O O . GLY A 1 81 ? 0.562 27.588 22.696 1.00 84.50 81 GLY A O 1
ATOM 616 N N . LEU A 1 82 ? -0.144 25.866 21.429 1.00 93.19 82 LEU A N 1
ATOM 617 C CA . LEU A 1 82 ? 1.191 25.340 21.181 1.00 93.19 82 LEU A CA 1
ATOM 618 C C . LEU A 1 82 ? 1.927 26.181 20.133 1.00 93.19 82 LEU A C 1
ATOM 620 O O . LEU A 1 82 ? 1.500 26.302 18.988 1.00 93.19 82 LEU A O 1
ATOM 624 N N . SER A 1 83 ? 3.090 26.697 20.527 1.00 94.25 83 SER A N 1
ATOM 625 C CA . SER A 1 83 ? 4.093 27.247 19.618 1.00 94.25 83 SER A CA 1
ATOM 626 C C . SER A 1 83 ? 5.364 26.411 19.725 1.00 94.25 83 SER A C 1
ATOM 628 O O . SER A 1 83 ? 6.143 26.583 20.662 1.00 94.25 83 SER A O 1
ATOM 630 N N . LEU A 1 84 ? 5.579 25.518 18.763 1.00 95.38 84 LEU A N 1
ATOM 631 C CA . LEU A 1 84 ? 6.751 24.642 18.677 1.00 95.38 84 LEU A CA 1
ATOM 632 C C . LEU A 1 84 ? 7.410 24.809 17.308 1.00 95.38 84 LEU A C 1
ATOM 634 O O . LEU A 1 84 ? 6.705 24.919 16.307 1.00 95.38 84 LEU A O 1
ATOM 638 N N . ALA A 1 85 ? 8.746 24.865 17.278 1.00 95.56 85 ALA A N 1
ATOM 639 C CA . ALA A 1 85 ? 9.538 25.062 16.057 1.00 95.56 85 ALA A CA 1
ATOM 640 C C . ALA A 1 85 ? 9.123 26.293 15.213 1.00 95.56 85 ALA A C 1
ATOM 642 O O . ALA A 1 85 ? 9.306 26.337 14.002 1.00 95.56 85 ALA A O 1
ATOM 643 N N . GLY A 1 86 ? 8.549 27.321 15.853 1.00 95.19 86 GLY A N 1
ATOM 644 C CA . GLY A 1 86 ? 8.058 28.528 15.173 1.00 95.19 86 GLY A CA 1
ATOM 645 C C . GLY A 1 86 ? 6.690 28.382 14.493 1.00 95.19 86 GLY A C 1
ATOM 646 O O . GLY A 1 86 ? 6.245 29.328 13.845 1.00 95.19 86 GLY A O 1
ATOM 647 N N . TYR A 1 87 ? 6.010 27.246 14.665 1.00 95.94 87 TYR A N 1
ATOM 648 C CA . TYR A 1 87 ? 4.683 26.970 14.113 1.00 95.94 87 TYR A CA 1
ATOM 649 C C . TYR A 1 87 ? 3.585 27.072 15.170 1.00 95.94 87 TYR A C 1
ATOM 651 O O . TYR A 1 87 ? 3.800 26.708 16.327 1.00 95.94 87 TYR A O 1
ATOM 659 N N . SER A 1 88 ? 2.399 27.520 14.751 1.00 95.69 88 SER A N 1
ATOM 660 C CA . SER A 1 88 ? 1.216 27.728 15.604 1.00 95.69 88 SER A CA 1
ATOM 661 C C . SER A 1 88 ? -0.067 27.096 15.044 1.00 95.69 88 SER A C 1
ATOM 663 O O . SER A 1 88 ? -1.162 27.415 15.493 1.00 95.69 88 SER A O 1
ATOM 665 N N . ASP A 1 89 ? 0.048 26.266 14.012 1.00 95.62 89 ASP A N 1
ATOM 666 C CA . ASP A 1 89 ? -1.033 25.551 13.318 1.00 95.62 89 ASP A CA 1
ATOM 667 C C . ASP A 1 89 ? -1.152 24.090 13.794 1.00 95.62 89 ASP A C 1
ATOM 669 O O . ASP A 1 89 ? -1.596 23.211 13.055 1.00 95.62 89 ASP A O 1
ATOM 673 N N . TRP A 1 90 ? -0.729 23.823 15.032 1.00 97.94 90 TRP A N 1
ATOM 674 C CA . TRP A 1 90 ? -0.804 22.505 15.655 1.00 97.94 90 TRP A CA 1
ATOM 675 C C . TRP A 1 90 ? -2.252 22.109 15.963 1.00 97.94 90 TRP A C 1
ATOM 677 O O . TRP A 1 90 ? -3.064 22.925 16.403 1.00 97.94 90 TRP A O 1
ATOM 687 N N . ARG A 1 91 ? -2.564 20.825 15.778 1.00 97.88 91 ARG A N 1
ATOM 688 C CA . ARG A 1 91 ? -3.866 20.217 16.084 1.00 97.88 91 ARG A CA 1
ATOM 689 C C . ARG A 1 91 ? -3.699 18.884 16.810 1.00 97.88 91 ARG A C 1
ATOM 691 O O . ARG A 1 91 ? -2.658 18.233 16.720 1.00 97.88 91 ARG A O 1
ATOM 698 N N . LEU A 1 92 ? -4.751 18.469 17.514 1.00 98.06 92 LEU A N 1
ATOM 699 C CA . LEU A 1 92 ? -4.893 17.090 17.980 1.00 98.06 92 LEU A CA 1
ATOM 700 C C . LEU A 1 92 ? -5.164 16.189 16.759 1.00 98.06 92 LEU A C 1
ATOM 702 O O . LEU A 1 92 ? -6.097 16.497 16.011 1.00 98.06 92 LEU A O 1
ATOM 706 N N . PRO A 1 93 ? -4.370 15.127 16.533 1.00 98.50 93 PRO A N 1
ATOM 707 C CA . PRO A 1 93 ? -4.477 14.307 15.333 1.00 98.50 93 PRO A CA 1
ATOM 708 C C . PRO A 1 93 ? -5.807 13.560 15.306 1.00 98.50 93 PRO A C 1
ATOM 710 O O . PRO A 1 93 ? -6.279 13.114 16.351 1.00 98.50 93 PRO A O 1
ATOM 713 N N . SER A 1 94 ? -6.401 13.379 14.132 1.00 98.56 94 SER A N 1
ATOM 714 C CA . SER A 1 94 ? -7.464 12.390 13.942 1.00 98.56 94 SER A CA 1
ATOM 715 C C . SER A 1 94 ? -6.936 10.983 14.234 1.00 98.56 94 SER A C 1
ATOM 717 O O . SER A 1 94 ? -5.727 10.745 14.265 1.00 98.56 94 SER A O 1
ATOM 719 N N . ILE A 1 95 ? -7.827 10.015 14.449 1.00 98.75 95 ILE A N 1
ATOM 720 C CA . ILE A 1 95 ? -7.395 8.634 14.677 1.00 98.75 95 ILE A CA 1
ATOM 721 C C . ILE A 1 95 ? -6.677 8.046 13.454 1.00 98.75 95 ILE A C 1
ATOM 723 O O . ILE A 1 95 ? -5.727 7.295 13.631 1.00 98.75 95 ILE A O 1
ATOM 727 N N . LYS A 1 96 ? -7.067 8.432 12.229 1.00 98.69 96 LYS A N 1
ATOM 728 C CA . LYS A 1 96 ? -6.394 8.040 10.977 1.00 98.69 96 LYS A CA 1
ATOM 729 C C . LYS A 1 96 ? -4.985 8.640 10.876 1.00 98.69 96 LYS A C 1
ATOM 731 O O . LYS A 1 96 ? -4.056 7.931 10.511 1.00 98.69 96 LYS A O 1
ATOM 736 N N . GLU A 1 97 ? -4.804 9.905 11.262 1.00 98.75 97 GLU A N 1
ATOM 737 C CA . GLU A 1 97 ? -3.469 10.518 11.353 1.00 98.75 97 GLU A CA 1
ATOM 738 C C . GLU A 1 97 ? -2.621 9.825 12.424 1.00 98.75 97 GLU A C 1
ATOM 740 O O . GLU A 1 97 ? -1.494 9.431 12.167 1.00 98.75 97 GLU A O 1
ATOM 745 N N . LEU A 1 98 ? -3.154 9.630 13.633 1.00 98.69 98 LEU A N 1
ATOM 746 C CA . LEU A 1 98 ? -2.391 9.025 14.728 1.00 98.69 98 LEU A CA 1
ATOM 747 C C . LEU A 1 98 ? -2.010 7.567 14.435 1.00 98.69 98 LEU A C 1
ATOM 749 O O . LEU A 1 98 ? -0.925 7.127 14.809 1.00 98.69 98 LEU A O 1
ATOM 753 N N . TYR A 1 99 ? -2.886 6.823 13.756 1.00 98.62 99 TYR A N 1
ATOM 754 C CA . TYR A 1 99 ? -2.640 5.438 13.367 1.00 98.62 99 TYR A CA 1
ATOM 755 C C . TYR A 1 99 ? -1.644 5.300 12.207 1.00 98.62 99 TYR A C 1
ATOM 757 O O . TYR A 1 99 ? -1.048 4.233 12.058 1.00 98.62 99 TYR A O 1
ATOM 765 N N . SER A 1 100 ? -1.378 6.363 11.433 1.00 98.38 100 SER A N 1
ATOM 766 C CA . SER A 1 100 ? -0.349 6.323 10.381 1.00 98.38 100 SER A CA 1
ATOM 767 C C . SER A 1 100 ? 1.044 6.019 10.948 1.00 98.38 100 SER A C 1
ATOM 769 O O . SER A 1 100 ? 1.855 5.393 10.264 1.00 98.38 100 SER A O 1
ATOM 771 N N . LEU A 1 101 ? 1.283 6.375 12.218 1.00 98.62 101 LEU A N 1
ATOM 772 C CA . LEU A 1 101 ? 2.519 6.108 12.960 1.00 98.62 101 LEU A CA 1
ATOM 773 C C . LEU A 1 101 ? 2.658 4.664 13.471 1.00 98.62 101 LEU A C 1
ATOM 775 O O . LEU A 1 101 ? 3.730 4.305 13.949 1.00 98.62 101 LEU A O 1
ATOM 779 N N . MET A 1 102 ? 1.596 3.851 13.424 1.00 98.25 102 MET A N 1
ATOM 780 C CA . MET A 1 102 ? 1.615 2.478 13.945 1.00 98.25 102 MET A CA 1
ATOM 781 C C . MET A 1 102 ? 2.657 1.623 13.208 1.00 98.25 102 MET A C 1
ATOM 783 O O . MET A 1 102 ? 2.669 1.604 11.983 1.00 98.25 102 MET A O 1
ATOM 787 N N . ASP A 1 103 ? 3.493 0.881 13.923 1.00 97.50 103 ASP A N 1
ATOM 788 C CA . ASP A 1 103 ? 4.511 -0.001 13.338 1.00 97.50 103 ASP A CA 1
ATOM 789 C C . ASP A 1 103 ? 4.344 -1.438 13.854 1.00 97.50 103 ASP A C 1
ATOM 791 O O . ASP A 1 103 ? 4.624 -1.745 15.010 1.00 97.50 103 ASP A O 1
ATOM 795 N N . PHE A 1 104 ? 3.877 -2.336 12.989 1.00 97.19 104 PHE A N 1
ATOM 796 C CA . PHE A 1 104 ? 3.644 -3.754 13.278 1.00 97.19 104 PHE A CA 1
ATOM 797 C C . PHE A 1 104 ? 4.906 -4.624 13.181 1.00 97.19 104 PHE A C 1
ATOM 799 O O . PHE A 1 104 ? 4.804 -5.855 13.233 1.00 97.19 104 PHE A O 1
ATOM 806 N N . SER A 1 105 ? 6.092 -4.017 13.079 1.00 94.44 105 SER A N 1
ATOM 807 C CA . SER A 1 105 ? 7.346 -4.667 13.471 1.00 94.44 105 SER A CA 1
ATOM 808 C C . SER A 1 105 ? 7.522 -4.726 15.002 1.00 94.44 105 SER A C 1
ATOM 810 O O . SER A 1 105 ? 8.285 -5.557 15.505 1.00 94.44 105 SER A O 1
ATOM 812 N N . GLY A 1 106 ? 6.780 -3.892 15.747 1.00 95.50 106 GLY A N 1
ATOM 813 C CA . GLY A 1 106 ? 6.675 -3.937 17.205 1.00 95.50 106 GLY A CA 1
ATOM 814 C C . GLY A 1 106 ? 5.939 -5.176 17.732 1.00 95.50 106 GLY A C 1
ATOM 815 O O . GLY A 1 106 ? 5.274 -5.902 16.993 1.00 95.50 106 GLY A O 1
ATOM 816 N N . PHE A 1 107 ? 6.071 -5.432 19.036 1.00 95.12 107 PHE A N 1
ATOM 817 C CA . PHE A 1 107 ? 5.401 -6.541 19.719 1.00 95.12 107 PHE A CA 1
ATOM 818 C C . PHE A 1 107 ? 5.283 -6.302 21.229 1.00 95.12 107 PHE A C 1
ATOM 820 O O . PHE A 1 107 ? 6.166 -5.718 21.862 1.00 95.12 107 PHE A O 1
ATOM 827 N N . THR A 1 108 ? 4.224 -6.834 21.841 1.00 94.75 108 THR A N 1
ATOM 828 C CA . THR A 1 108 ? 4.013 -6.744 23.296 1.00 94.75 108 THR A CA 1
ATOM 829 C C . THR A 1 108 ? 4.379 -8.056 23.970 1.00 94.75 108 THR A C 1
ATOM 831 O O . THR A 1 108 ? 3.770 -9.083 23.690 1.00 94.75 108 THR A O 1
ATOM 834 N N . GLY A 1 109 ? 5.345 -8.038 24.883 1.00 93.00 109 GLY A N 1
ATOM 835 C CA . GLY A 1 109 ? 5.673 -9.166 25.752 1.00 93.00 109 GLY A CA 1
ATOM 836 C C . GLY A 1 109 ? 4.929 -9.139 27.085 1.00 93.00 109 GLY A C 1
ATOM 837 O O . GLY A 1 109 ? 3.862 -8.546 27.240 1.00 93.00 109 GLY A O 1
ATOM 838 N N . THR A 1 110 ? 5.529 -9.775 28.087 1.00 89.00 110 THR A N 1
ATOM 839 C CA . THR A 1 110 ? 4.983 -9.855 29.451 1.00 89.00 110 THR A CA 1
ATOM 840 C C . THR A 1 110 ? 5.451 -8.713 30.361 1.00 89.00 110 THR A C 1
ATOM 842 O O . THR A 1 110 ? 4.926 -8.534 31.464 1.00 89.00 110 THR A O 1
ATOM 845 N N . SER A 1 111 ? 6.441 -7.937 29.920 1.00 88.56 111 SER A N 1
ATOM 846 C CA . SER A 1 111 ? 7.085 -6.847 30.646 1.00 88.56 111 SER A CA 1
ATOM 847 C C . SER A 1 111 ? 7.688 -5.802 29.691 1.00 88.56 111 SER A C 1
ATOM 849 O O . SER A 1 111 ? 7.679 -5.940 28.472 1.00 88.56 111 SER A O 1
ATOM 851 N N . LEU A 1 112 ? 8.283 -4.750 30.257 1.00 87.19 112 LEU A N 1
ATOM 852 C CA . LEU A 1 112 ? 9.044 -3.753 29.495 1.00 87.19 112 LEU A CA 1
ATOM 853 C C . LEU A 1 112 ? 10.272 -4.336 28.786 1.00 87.19 112 LEU A C 1
ATOM 855 O O . LEU A 1 112 ? 10.648 -3.869 27.719 1.00 87.19 112 LEU A O 1
ATOM 859 N N . ALA A 1 113 ? 10.935 -5.313 29.411 1.00 89.25 113 ALA A N 1
ATOM 860 C CA . ALA A 1 113 ? 12.226 -5.819 28.949 1.00 89.25 113 ALA A CA 1
ATOM 861 C C . ALA A 1 113 ? 12.110 -6.750 27.729 1.00 89.25 113 ALA A C 1
ATOM 863 O O . ALA A 1 113 ? 13.110 -7.014 27.067 1.00 89.25 113 ALA A O 1
ATOM 864 N N . ASP A 1 114 ? 10.908 -7.257 27.462 1.00 91.81 114 ASP A N 1
ATOM 865 C CA . ASP A 1 114 ? 10.557 -8.168 26.374 1.00 91.81 114 ASP A CA 1
ATOM 866 C C . ASP A 1 114 ? 9.459 -7.573 25.479 1.00 91.81 114 ASP A C 1
ATOM 868 O O . ASP A 1 114 ? 8.678 -8.321 24.907 1.00 91.81 114 ASP A O 1
ATOM 872 N N . SER A 1 115 ? 9.384 -6.243 25.361 1.00 93.88 115 SER A N 1
ATOM 873 C CA . SER A 1 115 ? 8.445 -5.560 24.462 1.00 93.88 115 SER A CA 1
ATOM 874 C C . SER A 1 115 ? 9.159 -4.537 23.582 1.00 93.88 115 SER A C 1
ATOM 876 O O . SER A 1 115 ? 10.052 -3.826 24.046 1.00 93.88 115 SER A O 1
ATOM 878 N N . SER A 1 116 ? 8.708 -4.410 22.336 1.00 95.38 116 SER A N 1
ATOM 879 C CA . SER A 1 116 ? 9.069 -3.321 21.426 1.00 95.38 116 SER A CA 1
ATOM 880 C C . SER A 1 116 ? 7.803 -2.541 21.084 1.00 95.38 116 SER A C 1
ATOM 882 O O . SER A 1 116 ? 6.829 -3.165 20.660 1.00 95.38 116 SER A O 1
ATOM 884 N N . PRO A 1 117 ? 7.765 -1.211 21.272 1.00 96.38 117 PRO A N 1
ATOM 885 C CA . PRO A 1 117 ? 6.566 -0.455 20.956 1.00 96.38 117 PRO A CA 1
ATOM 886 C C . PRO A 1 117 ? 6.244 -0.560 19.469 1.00 96.38 117 PRO A C 1
ATOM 888 O O . PRO A 1 117 ? 7.131 -0.702 18.630 1.00 96.38 117 PRO A O 1
ATOM 891 N N . TYR A 1 118 ? 4.965 -0.429 19.153 1.00 97.44 118 TYR A N 1
ATOM 892 C CA . TYR A 1 118 ? 4.457 -0.351 17.793 1.00 97.44 118 TYR A CA 1
ATOM 893 C C . TYR A 1 118 ? 4.637 1.059 17.211 1.00 97.44 118 TYR A C 1
ATOM 895 O O . TYR A 1 118 ? 3.695 1.664 16.698 1.00 97.44 118 TYR A O 1
ATOM 903 N N . LEU A 1 119 ? 5.823 1.632 17.392 1.00 97.88 119 LEU A N 1
ATOM 904 C CA . LEU A 1 119 ? 6.181 2.989 17.002 1.00 97.88 119 LEU A CA 1
ATOM 905 C C . LEU A 1 119 ? 7.686 3.041 16.750 1.00 97.88 119 LEU A C 1
ATOM 907 O O . LEU A 1 119 ? 8.459 2.514 17.548 1.00 97.88 119 LEU A O 1
ATOM 911 N N . ASP A 1 120 ? 8.093 3.746 15.700 1.00 97.69 120 ASP A N 1
ATOM 912 C CA . ASP A 1 120 ? 9.503 3.955 15.388 1.00 97.69 120 ASP A CA 1
ATOM 913 C C . ASP A 1 120 ? 10.172 4.876 16.431 1.00 97.69 120 ASP A C 1
ATOM 915 O O . ASP A 1 120 ? 10.023 6.106 16.421 1.00 97.69 120 ASP A O 1
ATOM 919 N N . THR A 1 121 ? 10.904 4.269 17.366 1.00 97.44 121 THR A N 1
ATOM 920 C CA . THR A 1 121 ? 11.560 4.986 18.467 1.00 97.44 121 THR A CA 1
ATOM 921 C C . THR A 1 121 ? 12.864 5.673 18.086 1.00 97.44 121 THR A C 1
ATOM 923 O O . THR A 1 121 ? 13.397 6.419 18.910 1.00 97.44 121 THR A O 1
ATOM 926 N N . ASP A 1 122 ? 13.374 5.466 16.869 1.00 97.12 122 ASP A N 1
ATOM 927 C CA . ASP A 1 122 ? 14.529 6.230 16.387 1.00 97.12 122 ASP A CA 1
ATOM 928 C C . ASP A 1 122 ? 14.132 7.687 16.114 1.00 97.12 122 ASP A C 1
ATOM 930 O O . ASP A 1 122 ? 14.951 8.598 16.259 1.00 97.12 122 ASP A O 1
ATOM 934 N N . TYR A 1 123 ? 12.853 7.921 15.801 1.00 98.19 123 TYR A N 1
ATOM 935 C CA . TYR A 1 123 ? 12.306 9.251 15.550 1.00 98.19 123 TYR A CA 1
ATOM 936 C C . TYR A 1 123 ? 11.407 9.753 16.674 1.00 98.19 123 TYR A C 1
ATOM 938 O O . TYR A 1 123 ? 11.474 10.932 17.018 1.00 98.19 123 TYR A O 1
ATOM 946 N N . PHE A 1 124 ? 10.570 8.899 17.267 1.00 98.50 124 PHE A N 1
ATOM 947 C CA . PHE A 1 124 ? 9.564 9.324 18.238 1.00 98.50 124 PHE A CA 1
ATOM 948 C C . PHE A 1 124 ? 9.912 8.902 19.662 1.00 98.50 124 PHE A C 1
ATOM 950 O O . PHE A 1 124 ? 10.075 7.725 19.968 1.00 98.50 124 PHE A O 1
ATOM 957 N N . THR A 1 125 ? 9.916 9.861 20.592 1.00 97.75 125 THR A N 1
ATOM 958 C CA . THR A 1 125 ? 10.032 9.526 22.015 1.00 97.75 125 THR A CA 1
ATOM 959 C C . THR A 1 125 ? 8.796 8.764 22.471 1.00 97.75 125 THR A C 1
ATOM 961 O O . THR A 1 125 ? 7.668 9.231 22.278 1.00 97.75 125 THR A O 1
ATOM 964 N N . PHE A 1 126 ? 9.019 7.622 23.112 1.00 95.25 126 PHE A N 1
ATOM 965 C CA . PHE A 1 126 ? 7.984 6.755 23.647 1.00 95.25 126 PHE A CA 1
ATOM 966 C C . PHE A 1 126 ? 8.325 6.338 25.074 1.00 95.25 126 PHE A C 1
ATOM 968 O O . PHE A 1 126 ? 9.477 6.038 25.387 1.00 95.25 126 PHE A O 1
ATOM 975 N N . GLU A 1 127 ? 7.304 6.285 25.922 1.00 89.88 127 GLU A N 1
ATOM 976 C CA . GLU A 1 127 ? 7.403 5.750 27.271 1.00 89.88 127 GLU A CA 1
ATOM 977 C C . GLU A 1 127 ? 6.243 4.785 27.501 1.00 89.88 127 GLU A C 1
ATOM 979 O O . GLU A 1 127 ? 5.084 5.090 27.218 1.00 89.88 127 GLU A O 1
ATOM 984 N N . TYR A 1 128 ? 6.567 3.616 28.038 1.00 90.25 128 TYR A N 1
ATOM 985 C CA . TYR A 1 128 ? 5.569 2.719 28.596 1.00 90.25 128 TYR A CA 1
ATOM 986 C C . TYR A 1 128 ? 4.991 3.301 29.899 1.00 90.25 128 TYR A C 1
ATOM 988 O O . TYR A 1 128 ? 5.599 4.161 30.536 1.00 90.25 128 TYR A O 1
ATOM 996 N N . GLY A 1 129 ? 3.826 2.807 30.319 1.00 82.88 129 GLY A N 1
ATOM 997 C CA . GLY A 1 129 ? 3.130 3.285 31.513 1.00 82.88 129 GLY A CA 1
ATOM 998 C C . GLY A 1 129 ? 3.951 3.154 32.807 1.00 82.88 129 GLY A C 1
ATOM 999 O O . GLY A 1 129 ? 4.676 2.176 33.011 1.00 82.88 129 GLY A O 1
ATOM 1000 N N . ASP A 1 130 ? 3.795 4.135 33.704 1.00 69.31 130 ASP A N 1
ATOM 1001 C CA . ASP A 1 130 ? 4.437 4.171 35.024 1.00 69.31 130 ASP A CA 1
ATOM 1002 C C . ASP A 1 130 ? 3.819 3.114 35.959 1.00 69.31 130 ASP A C 1
ATOM 1004 O O . ASP A 1 130 ? 2.638 3.160 36.306 1.00 69.31 130 ASP A O 1
ATOM 1008 N N . VAL A 1 131 ? 4.630 2.138 36.369 1.00 61.34 131 VAL A N 1
ATOM 1009 C CA . VAL A 1 131 ? 4.219 0.942 37.126 1.00 61.34 131 VAL A CA 1
ATOM 1010 C C . VAL A 1 131 ? 3.705 1.237 38.545 1.00 61.34 131 VAL A C 1
ATOM 1012 O O . VAL A 1 131 ? 3.237 0.3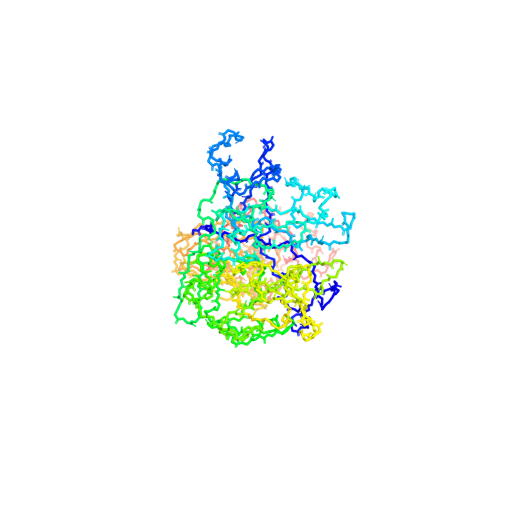23 39.231 1.00 61.34 131 VAL A O 1
ATOM 1015 N N . ILE A 1 132 ? 3.748 2.489 39.018 1.00 56.41 132 ILE A N 1
ATOM 1016 C CA . ILE A 1 132 ? 3.105 2.875 40.281 1.00 56.41 132 ILE A CA 1
ATOM 1017 C C . ILE A 1 132 ? 1.603 3.100 40.049 1.00 56.41 132 ILE A C 1
ATOM 1019 O O . ILE A 1 132 ? 1.125 4.221 39.908 1.00 56.41 132 ILE A O 1
ATOM 1023 N N . GLY A 1 133 ? 0.842 2.003 40.060 1.00 59.84 133 GLY A N 1
ATOM 1024 C CA . GLY A 1 133 ? -0.626 2.014 39.986 1.00 59.84 133 GLY A CA 1
ATOM 1025 C C . GLY A 1 133 ? -1.212 1.724 38.602 1.00 59.84 133 GLY A C 1
ATOM 1026 O O . GLY A 1 133 ? -2.398 1.412 38.534 1.00 59.84 133 GLY A O 1
ATOM 1027 N N . ASN A 1 134 ? -0.393 1.729 37.544 1.00 70.19 134 ASN A N 1
ATOM 1028 C CA . ASN A 1 134 ? -0.785 1.350 36.184 1.00 70.19 134 ASN A CA 1
ATOM 1029 C C . ASN A 1 134 ? -0.032 0.100 35.700 1.00 70.19 134 ASN A C 1
ATOM 1031 O O . ASN A 1 134 ? 0.967 -0.329 36.286 1.00 70.19 134 ASN A O 1
ATOM 1035 N N . ARG A 1 135 ? -0.513 -0.506 34.611 1.00 83.19 135 ARG A N 1
ATOM 1036 C CA . ARG A 1 135 ? 0.218 -1.547 33.877 1.00 83.19 135 ARG A CA 1
ATOM 1037 C C . ARG A 1 135 ? 1.224 -0.881 32.945 1.00 83.19 135 ARG A C 1
ATOM 1039 O O . ARG A 1 135 ? 0.995 0.220 32.457 1.00 83.19 135 ARG A O 1
ATOM 1046 N N . PHE A 1 136 ? 2.293 -1.590 32.600 1.00 86.75 136 PHE A N 1
ATOM 1047 C CA . PHE A 1 136 ? 3.304 -1.053 31.684 1.00 86.75 136 PHE A CA 1
ATOM 1048 C C . PHE A 1 136 ? 2.742 -0.732 30.283 1.00 86.75 136 PHE A C 1
ATOM 1050 O O . PHE A 1 136 ? 3.229 0.162 29.606 1.00 86.75 136 PHE A O 1
ATOM 1057 N N . ILE A 1 137 ? 1.674 -1.412 29.858 1.00 88.44 137 ILE A N 1
ATOM 1058 C CA . ILE A 1 137 ? 0.987 -1.142 28.585 1.00 88.44 137 ILE A CA 1
ATOM 1059 C C . ILE A 1 137 ? 0.016 0.046 28.637 1.00 88.44 137 ILE A C 1
ATOM 1061 O O . ILE A 1 137 ? -0.656 0.324 27.643 1.00 88.44 137 ILE A O 1
ATOM 1065 N N . ASP A 1 138 ? -0.103 0.739 29.773 1.00 89.06 138 ASP A N 1
ATOM 1066 C CA . ASP A 1 138 ? -0.976 1.906 29.914 1.00 89.06 138 ASP A CA 1
ATOM 1067 C C . ASP A 1 138 ? -0.324 3.174 29.321 1.00 89.06 138 ASP A C 1
ATOM 1069 O O . ASP A 1 138 ? -0.017 4.135 30.024 1.00 89.06 138 ASP A O 1
ATOM 1073 N N . ALA A 1 139 ? -0.097 3.137 28.000 1.00 92.50 139 ALA A N 1
ATOM 1074 C CA . ALA A 1 139 ? 0.577 4.157 27.188 1.00 92.50 139 ALA A CA 1
ATOM 1075 C C . ALA A 1 139 ? -0.297 4.633 26.013 1.00 92.50 139 ALA A C 1
ATOM 1077 O O . AL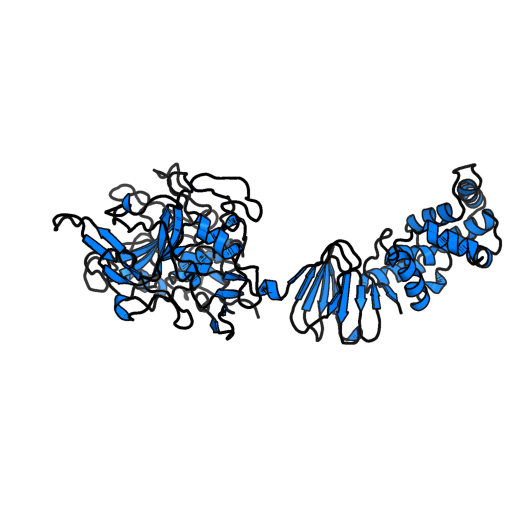A A 1 139 ? 0.119 4.701 24.857 1.00 92.50 139 ALA A O 1
ATOM 1078 N N . GLN A 1 140 ? -1.563 4.911 26.309 1.00 94.50 140 GLN A N 1
ATOM 1079 C CA . GLN A 1 140 ? -2.562 5.280 25.312 1.00 94.50 140 GLN A CA 1
ATOM 1080 C C . GLN A 1 140 ? -2.511 6.776 24.965 1.00 94.50 140 GLN A C 1
ATOM 1082 O O . GLN A 1 140 ? -2.294 7.607 25.849 1.00 94.50 140 GLN A O 1
ATOM 1087 N N . TYR A 1 141 ? -2.788 7.116 23.704 1.00 97.94 141 TYR A N 1
ATOM 1088 C CA . TYR A 1 141 ? -2.731 8.471 23.152 1.00 97.94 141 TYR A CA 1
ATOM 1089 C C . TYR A 1 141 ? -4.104 8.952 22.680 1.00 97.94 141 TYR A C 1
ATOM 1091 O O . TYR A 1 141 ? -4.813 8.222 21.984 1.00 97.94 141 TYR A O 1
ATOM 1099 N N . TRP A 1 142 ? -4.467 10.193 23.018 1.00 98.38 142 TRP A N 1
ATOM 1100 C CA . TRP A 1 142 ? -5.688 10.816 22.507 1.00 98.38 142 TRP A CA 1
ATOM 1101 C C . TRP A 1 142 ? -5.592 11.113 21.009 1.00 98.38 142 TRP A C 1
ATOM 1103 O O . TRP A 1 142 ? -4.612 11.698 20.549 1.00 98.38 142 TRP A O 1
ATOM 1113 N N . SER A 1 143 ? -6.667 10.801 20.282 1.00 98.62 143 SER A N 1
ATOM 1114 C CA . SER A 1 143 ? -6.970 11.409 18.985 1.00 98.62 143 SER A CA 1
ATOM 1115 C C . SER A 1 143 ? -8.088 12.449 19.127 1.00 98.62 143 SER A C 1
ATOM 1117 O O . SER A 1 143 ? -8.712 12.564 20.180 1.00 98.62 143 SER A O 1
ATOM 1119 N N . SER A 1 144 ? -8.381 13.201 18.071 1.00 98.00 144 SER A N 1
ATOM 1120 C CA . SER A 1 144 ? -9.528 14.105 17.977 1.00 98.00 144 SER A CA 1
ATOM 1121 C C . SER A 1 144 ? -10.827 13.402 17.572 1.00 98.00 144 SER A C 1
ATOM 1123 O O . SER A 1 144 ? -11.877 14.040 17.585 1.00 98.00 144 SER A O 1
ATOM 1125 N N . THR A 1 145 ? -10.787 12.103 17.269 1.00 98.50 145 THR A N 1
ATOM 1126 C CA . THR A 1 145 ? -11.932 11.344 16.757 1.00 98.50 145 THR A CA 1
ATOM 1127 C C . THR A 1 145 ? -12.784 10.781 17.895 1.00 98.50 145 THR A C 1
ATOM 1129 O O . THR A 1 145 ? -12.435 9.787 18.534 1.00 98.50 145 THR A O 1
ATOM 1132 N N . GLU A 1 146 ? -13.917 11.429 18.153 1.00 98.00 146 GLU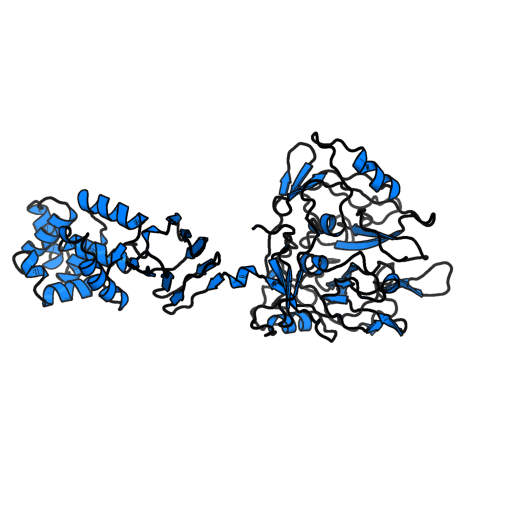 A N 1
ATOM 1133 C CA . GLU A 1 146 ? -14.920 10.973 19.121 1.00 98.00 146 GLU A CA 1
ATOM 1134 C C . GLU A 1 146 ? -15.744 9.817 18.547 1.00 98.00 146 GLU A C 1
ATOM 1136 O O . GLU A 1 146 ? -16.073 9.805 17.362 1.00 98.00 146 GLU A O 1
ATOM 1141 N N . TYR A 1 147 ? -16.088 8.845 19.389 1.00 97.94 147 TYR A N 1
ATOM 1142 C CA . TYR A 1 147 ? -17.063 7.827 19.025 1.00 97.94 147 TYR A CA 1
AT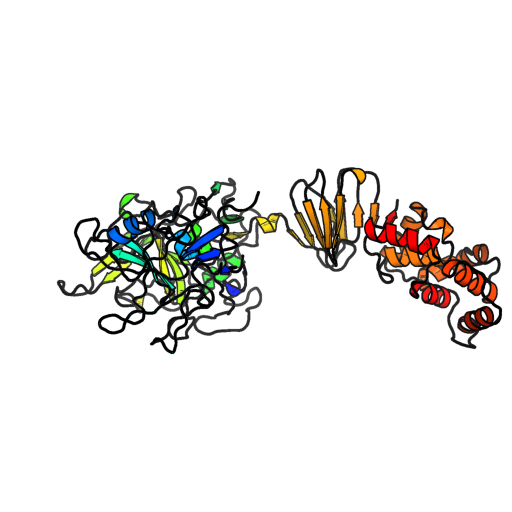OM 1143 C C . TYR A 1 147 ? -18.468 8.424 19.109 1.00 97.94 147 TYR A C 1
ATOM 1145 O O . TYR A 1 147 ? -18.792 9.143 20.053 1.00 97.94 147 TYR A O 1
ATOM 1153 N N . LEU A 1 148 ? -19.314 8.125 18.122 1.00 96.31 148 LEU A N 1
ATOM 1154 C CA . LEU A 1 148 ? -20.666 8.685 18.061 1.00 96.31 148 LEU A CA 1
ATOM 1155 C C . LEU A 1 148 ? -21.620 8.138 19.129 1.00 96.31 148 LEU A C 1
ATOM 1157 O O . LEU A 1 148 ? -22.651 8.756 19.390 1.00 96.31 148 LEU A O 1
ATOM 1161 N N . SER A 1 149 ? -21.301 6.979 19.703 1.00 95.50 149 SER A N 1
ATOM 1162 C CA . SER A 1 149 ? -22.079 6.339 20.763 1.00 95.50 149 SER A CA 1
ATOM 1163 C C . SER A 1 149 ? -21.277 6.293 22.068 1.00 95.50 149 SER A C 1
ATOM 1165 O O . SER A 1 149 ? -20.186 6.857 22.189 1.00 95.50 149 SER A O 1
ATOM 1167 N N . THR A 1 150 ? -21.831 5.624 23.066 1.00 95.31 150 THR A N 1
ATOM 1168 C CA . THR A 1 150 ? -21.181 5.357 24.346 1.00 95.31 150 THR A CA 1
ATOM 1169 C C . THR A 1 150 ? -20.513 3.985 24.343 1.00 95.31 150 THR A C 1
ATOM 1171 O O . THR A 1 150 ? -20.820 3.127 23.515 1.00 95.31 150 THR A O 1
ATOM 1174 N N . THR A 1 151 ? -19.575 3.778 25.267 1.00 94.75 151 THR A N 1
ATOM 1175 C CA . THR A 1 151 ? -18.996 2.451 25.527 1.00 94.75 151 THR A CA 1
ATOM 1176 C C . THR A 1 151 ? -19.235 2.052 26.984 1.00 94.75 151 THR A C 1
ATOM 1178 O O . THR A 1 151 ? -20.317 2.266 27.530 1.00 94.75 151 THR A O 1
ATOM 1181 N N . ILE A 1 152 ? -18.226 1.478 27.631 1.00 90.06 152 ILE A N 1
ATOM 1182 C CA . ILE A 1 152 ? -18.237 0.962 28.996 1.00 90.06 152 ILE A CA 1
ATOM 1183 C C . ILE A 1 152 ? -18.855 1.981 29.961 1.00 90.06 152 ILE A C 1
ATOM 1185 O O . ILE A 1 152 ? -18.419 3.131 30.016 1.00 90.06 152 ILE A O 1
ATOM 1189 N N . LEU A 1 153 ? -19.827 1.530 30.763 1.00 86.50 153 LEU A N 1
ATOM 1190 C CA . LEU A 1 153 ? -20.564 2.353 31.736 1.00 86.50 153 LEU A CA 1
ATOM 1191 C C . LEU A 1 153 ? -21.322 3.538 31.108 1.00 86.50 153 LEU A C 1
ATOM 1193 O O . LEU A 1 153 ? -21.470 4.575 31.753 1.00 86.50 153 LEU A O 1
ATOM 1197 N N . ASP A 1 154 ? -21.784 3.384 29.864 1.00 90.88 154 ASP A N 1
ATOM 1198 C CA . ASP A 1 154 ? -22.493 4.413 29.094 1.00 90.88 154 ASP A CA 1
ATOM 1199 C C . ASP A 1 154 ? -21.707 5.730 28.963 1.00 90.88 154 ASP A C 1
ATOM 1201 O O . ASP A 1 154 ? -22.289 6.808 28.862 1.00 90.88 154 ASP A O 1
ATOM 1205 N N . ALA A 1 155 ? -20.374 5.653 28.950 1.00 94.56 155 ALA A N 1
ATOM 1206 C CA . ALA A 1 155 ? -19.522 6.833 28.904 1.00 94.56 155 ALA A CA 1
ATOM 1207 C C . ALA A 1 155 ? -19.320 7.362 27.476 1.00 94.56 155 ALA A C 1
ATOM 1209 O O . ALA A 1 155 ? -19.009 6.600 26.548 1.00 94.56 155 ALA A O 1
ATOM 1210 N N . ALA A 1 156 ? -19.393 8.687 27.318 1.00 97.06 156 ALA A N 1
ATOM 1211 C CA . ALA A 1 156 ? -18.910 9.378 26.126 1.00 97.06 156 ALA A CA 1
ATOM 1212 C C . ALA A 1 156 ? -17.440 9.021 25.860 1.00 97.06 156 ALA A C 1
ATOM 1214 O O . ALA A 1 156 ? -16.605 9.013 26.768 1.00 97.06 156 ALA A O 1
ATOM 1215 N N . THR A 1 157 ? -17.131 8.679 24.611 1.00 97.38 157 THR A N 1
ATOM 1216 C CA . THR A 1 157 ? -15.911 7.945 24.265 1.00 97.38 157 THR A CA 1
ATOM 1217 C C . THR A 1 157 ? -15.140 8.626 23.138 1.00 97.38 157 THR A C 1
ATOM 1219 O O . THR A 1 157 ? -15.729 9.121 22.182 1.00 97.38 157 THR A O 1
ATOM 1222 N N . THR A 1 158 ? -13.809 8.610 23.217 1.00 98.25 158 THR A N 1
ATOM 1223 C CA . THR A 1 158 ? -12.908 9.030 22.130 1.00 98.25 158 THR A CA 1
ATOM 1224 C C . THR A 1 158 ? -11.979 7.886 21.751 1.00 98.25 158 THR A C 1
ATOM 1226 O O . THR A 1 158 ? -11.462 7.196 22.632 1.00 98.25 158 THR A O 1
ATOM 1229 N N . PHE A 1 159 ? -11.732 7.700 20.453 1.00 98.62 159 PHE A N 1
ATOM 1230 C CA . PHE A 1 159 ? -10.737 6.743 19.984 1.00 98.62 159 PHE A CA 1
ATOM 1231 C C . PHE A 1 159 ? -9.317 7.215 20.300 1.00 98.62 159 PHE A C 1
ATOM 1233 O O . PHE A 1 159 ? -8.975 8.392 20.165 1.00 98.62 159 PHE A O 1
ATOM 1240 N N . GLY A 1 160 ? -8.462 6.279 20.683 1.00 98.31 160 GLY A N 1
ATOM 1241 C CA . GLY A 1 160 ? -7.038 6.514 20.860 1.00 98.31 160 GLY A CA 1
ATOM 1242 C C . GLY A 1 160 ? -6.211 5.338 20.368 1.00 98.31 160 GLY A C 1
ATOM 1243 O O . GLY A 1 160 ? -6.727 4.231 20.208 1.00 98.31 160 GLY A O 1
ATOM 1244 N N . VAL A 1 161 ? -4.923 5.595 20.154 1.00 98.19 161 VAL A N 1
ATOM 1245 C CA . VAL A 1 161 ? -3.935 4.575 19.788 1.00 98.19 161 VAL A CA 1
ATOM 1246 C C . VAL A 1 161 ? -3.116 4.209 21.016 1.00 98.19 161 VAL A C 1
ATOM 1248 O O . VAL A 1 161 ? -2.719 5.082 21.785 1.00 98.19 161 VAL A O 1
ATOM 1251 N N . ASN A 1 162 ? -2.837 2.925 21.202 1.00 96.75 162 ASN A N 1
ATOM 1252 C CA . ASN A 1 162 ? -1.888 2.462 22.202 1.00 96.75 162 ASN A CA 1
ATOM 1253 C C . ASN A 1 162 ? -0.677 1.825 21.521 1.00 96.75 162 ASN A C 1
ATOM 1255 O O . ASN A 1 162 ? -0.732 0.672 21.099 1.00 96.75 162 ASN A O 1
ATOM 1259 N N . PHE A 1 163 ? 0.429 2.564 21.447 1.00 97.12 163 PHE A N 1
ATOM 1260 C CA . PHE A 1 163 ? 1.665 2.063 20.843 1.00 97.12 163 PHE A CA 1
ATOM 1261 C C . PHE A 1 163 ? 2.384 1.023 21.719 1.00 97.12 163 PHE A C 1
ATOM 1263 O O . PHE A 1 163 ? 3.285 0.354 21.233 1.00 97.12 163 PHE A O 1
ATOM 1270 N N . ALA A 1 164 ? 1.986 0.820 22.984 1.00 95.62 164 ALA A N 1
ATOM 1271 C CA . ALA A 1 164 ? 2.503 -0.298 23.781 1.00 95.62 164 ALA A CA 1
ATOM 1272 C C . ALA A 1 164 ? 1.864 -1.645 23.415 1.00 95.62 164 ALA A C 1
ATOM 1274 O O . ALA A 1 164 ? 2.474 -2.683 23.666 1.00 95.62 164 ALA A O 1
ATOM 1275 N N . ASP A 1 165 ? 0.624 -1.633 22.905 1.00 93.75 165 ASP A N 1
ATOM 1276 C CA . ASP A 1 165 ? -0.172 -2.847 22.673 1.00 93.75 165 ASP A CA 1
ATOM 1277 C C . ASP A 1 165 ? -0.819 -2.963 21.286 1.00 93.75 165 ASP A C 1
ATOM 1279 O O . ASP A 1 165 ? -1.655 -3.846 21.097 1.00 93.75 165 ASP A O 1
ATOM 1283 N N . GLY A 1 166 ? -0.443 -2.093 20.343 1.00 96.06 166 GLY A N 1
ATOM 1284 C CA . GLY A 1 166 ? -0.731 -2.238 18.913 1.00 96.06 166 GLY A CA 1
ATOM 1285 C C . GLY A 1 166 ? -2.203 -2.083 18.525 1.00 96.06 166 GLY A C 1
ATOM 1286 O O . GLY A 1 166 ? -2.679 -2.804 17.648 1.00 96.06 166 GLY A O 1
ATOM 1287 N N . ARG A 1 167 ? -2.970 -1.214 19.208 1.00 97.00 167 ARG A N 1
ATOM 1288 C CA . ARG A 1 167 ? -4.441 -1.157 19.053 1.00 97.00 167 ARG A CA 1
ATOM 1289 C C . ARG A 1 167 ? -5.040 0.242 18.972 1.00 97.00 167 ARG A C 1
ATOM 1291 O O . ARG A 1 167 ? -4.542 1.182 19.593 1.00 97.00 167 ARG A O 1
ATOM 1298 N N . ILE A 1 168 ? -6.202 0.319 18.313 1.00 98.31 168 ILE A N 1
ATOM 1299 C CA . ILE A 1 168 ? -7.168 1.420 18.442 1.00 98.31 168 ILE A CA 1
ATOM 1300 C C . ILE A 1 168 ? -8.285 0.989 19.394 1.00 98.31 168 ILE A C 1
ATOM 1302 O O . ILE A 1 168 ? -8.921 -0.045 19.180 1.00 98.31 168 ILE A O 1
ATOM 1306 N N . LYS A 1 169 ? -8.566 1.796 20.419 1.00 94.94 169 LYS A N 1
ATOM 1307 C CA . LYS A 1 169 ? -9.662 1.547 21.372 1.00 94.94 169 LYS A CA 1
ATOM 1308 C C . LYS A 1 169 ? -10.414 2.834 21.685 1.00 94.94 169 LYS A C 1
ATOM 1310 O O . LYS A 1 169 ? -9.844 3.921 21.598 1.00 94.94 169 LYS A O 1
ATOM 1315 N N . GLY A 1 170 ? -11.667 2.695 22.097 1.00 95.81 170 GLY A N 1
ATOM 1316 C CA . GLY A 1 170 ? -12.436 3.768 22.713 1.00 95.81 170 GLY A CA 1
ATOM 1317 C C . GLY A 1 170 ? -12.073 3.936 24.189 1.00 95.81 170 GLY A C 1
ATOM 1318 O O . GLY A 1 170 ? -11.944 2.955 24.922 1.00 95.81 170 GLY A O 1
ATOM 1319 N N . TYR A 1 171 ? -11.915 5.181 24.639 1.00 95.69 171 TYR A N 1
ATOM 1320 C CA . TYR A 1 171 ? -11.731 5.511 26.051 1.00 95.69 171 TYR A CA 1
ATOM 1321 C C . TYR A 1 171 ? -12.729 6.581 26.520 1.00 95.69 171 TYR A C 1
ATOM 1323 O O . TYR A 1 171 ? -12.919 7.572 25.808 1.00 95.69 171 TYR A O 1
ATOM 1331 N N . PRO A 1 172 ? -13.304 6.432 27.729 1.00 96.56 172 PRO A N 1
ATOM 1332 C CA . PRO A 1 172 ? -14.126 7.453 28.369 1.00 96.56 172 PRO A CA 1
ATOM 1333 C C . PRO A 1 172 ? -13.432 8.818 28.429 1.00 96.56 172 PRO A C 1
ATOM 1335 O O . PRO A 1 172 ? -12.349 8.962 29.007 1.00 96.56 172 PRO A O 1
ATOM 1338 N N . ASN A 1 173 ? -14.051 9.818 27.807 1.00 96.00 173 ASN A N 1
ATOM 1339 C CA . ASN A 1 173 ? -13.469 11.145 27.610 1.00 96.00 173 ASN A CA 1
ATOM 1340 C C . ASN A 1 173 ? -14.022 12.206 28.584 1.00 96.00 173 ASN A C 1
ATOM 1342 O O . ASN A 1 173 ? -13.475 13.308 28.665 1.00 96.00 173 ASN A O 1
ATOM 1346 N N . GLY A 1 174 ? -15.080 11.871 29.333 1.00 95.12 174 GLY A N 1
ATOM 1347 C CA . GLY A 1 174 ? -15.720 12.727 30.331 1.00 95.12 174 GLY A CA 1
ATOM 1348 C C . GLY A 1 174 ? -16.477 13.939 29.778 1.00 95.12 174 GLY A C 1
ATOM 1349 O O . GLY A 1 174 ? -16.834 14.826 30.556 1.00 95.12 174 GLY A O 1
ATOM 1350 N N . SER A 1 175 ? -16.721 14.024 28.465 1.00 92.50 175 SER A N 1
ATOM 1351 C CA . SER A 1 175 ? -17.426 15.159 27.846 1.00 92.50 175 SER A CA 1
ATOM 1352 C C . SER A 1 175 ? -18.908 15.237 28.241 1.00 92.50 175 SER A C 1
ATOM 1354 O O . SER A 1 175 ? -19.510 16.310 28.203 1.00 92.50 175 SER A O 1
ATOM 1356 N N . ASP A 1 176 ? -19.468 14.122 28.704 1.00 91.81 176 ASP A N 1
ATOM 1357 C CA . ASP A 1 176 ? -20.802 13.972 29.288 1.00 91.81 176 ASP A CA 1
ATOM 1358 C C . ASP A 1 176 ? -20.852 14.253 30.806 1.00 91.81 176 ASP A C 1
ATOM 1360 O O . ASP A 1 176 ? -21.914 14.156 31.425 1.00 91.81 176 ASP A O 1
ATOM 1364 N N . GLY A 1 177 ? -19.721 14.615 31.422 1.00 90.00 177 GLY A N 1
ATOM 1365 C CA . GLY A 1 177 ? -19.587 14.771 32.873 1.00 90.00 177 GLY A CA 1
ATOM 1366 C C . GLY A 1 177 ? -19.438 13.450 33.639 1.00 90.00 177 GLY A C 1
ATOM 1367 O O . GLY A 1 177 ? -19.499 13.461 34.871 1.00 90.00 177 GLY A O 1
ATOM 1368 N N . GLY A 1 178 ? -19.267 12.332 32.927 1.00 89.31 178 GLY A N 1
ATOM 1369 C CA . GLY A 1 178 ? -19.036 10.999 33.467 1.00 89.31 178 GLY A CA 1
ATOM 1370 C C . GLY A 1 178 ? -17.561 10.700 33.749 1.00 89.31 178 GLY A C 1
ATOM 1371 O O . GLY A 1 178 ? -16.795 11.553 34.203 1.00 89.31 178 GLY A O 1
ATOM 1372 N N . LEU A 1 179 ? -17.161 9.447 33.515 1.00 89.25 179 LEU A N 1
ATOM 1373 C CA . LEU A 1 179 ? -15.785 8.995 33.716 1.00 89.25 179 LEU A CA 1
ATOM 1374 C C . LEU A 1 179 ? -14.845 9.701 32.729 1.00 89.25 179 LEU A C 1
ATOM 1376 O O . LEU A 1 179 ? -14.943 9.509 31.520 1.00 89.25 179 LEU A O 1
ATOM 1380 N N . ALA A 1 180 ? -13.907 10.483 33.258 1.00 92.94 180 ALA A N 1
ATOM 1381 C CA . ALA A 1 180 ? -12.855 11.130 32.485 1.00 92.94 180 ALA A CA 1
ATOM 1382 C C . ALA A 1 180 ? -11.530 10.399 32.713 1.00 92.94 180 ALA A C 1
ATOM 1384 O O . ALA A 1 180 ? -11.056 10.314 33.847 1.00 92.94 180 ALA A O 1
ATOM 1385 N N . MET A 1 181 ? -10.938 9.867 31.647 1.00 94.38 181 MET A N 1
ATOM 1386 C CA . MET A 1 181 ? -9.601 9.281 31.696 1.00 94.38 181 MET A CA 1
ATOM 1387 C C . MET A 1 181 ? -8.529 10.286 31.254 1.00 94.38 181 MET A C 1
ATOM 1389 O O . MET A 1 181 ? -8.819 11.279 30.585 1.00 94.38 181 MET A O 1
ATOM 1393 N N . GLU A 1 182 ? -7.276 10.007 31.613 1.00 94.62 182 GLU A N 1
ATOM 1394 C CA . GLU A 1 182 ? -6.102 10.769 31.177 1.00 94.62 182 GLU A CA 1
ATOM 1395 C C . GLU A 1 182 ? -5.267 9.936 30.200 1.00 94.62 182 GLU A C 1
ATOM 1397 O O . GLU A 1 182 ? -5.119 8.726 30.379 1.00 94.62 182 GLU A O 1
ATOM 1402 N N . ARG A 1 183 ? -4.762 10.551 29.129 1.00 95.50 183 ARG A N 1
ATOM 1403 C CA . ARG A 1 183 ? -4.001 9.872 28.063 1.00 95.50 183 ARG A CA 1
ATOM 1404 C C . ARG A 1 183 ? -2.905 10.781 27.532 1.00 95.50 183 ARG A C 1
ATOM 1406 O O . ARG A 1 183 ? -3.031 12.003 27.622 1.00 95.50 183 ARG A O 1
ATOM 1413 N N . TYR A 1 184 ? -1.842 10.190 26.993 1.00 96.94 184 TYR A N 1
ATOM 1414 C CA . TYR A 1 184 ? -0.758 10.934 26.355 1.00 96.94 184 TYR A CA 1
ATOM 1415 C C . TYR A 1 184 ? -1.278 11.708 25.139 1.00 96.94 184 TYR A C 1
ATOM 1417 O O . TYR A 1 184 ? -2.310 11.373 24.552 1.00 96.94 184 TYR A O 1
ATOM 1425 N N . VAL A 1 185 ? -0.553 12.751 24.739 1.00 97.56 185 VAL A N 1
ATOM 1426 C CA . VAL A 1 185 ? -0.920 13.568 23.576 1.00 97.56 185 VAL A CA 1
ATOM 1427 C C . VAL A 1 185 ? 0.306 13.838 22.723 1.00 97.56 185 VAL A C 1
ATOM 1429 O O . VAL A 1 185 ? 1.348 14.242 23.232 1.00 97.56 185 VAL A O 1
ATOM 1432 N N . ARG A 1 186 ? 0.166 13.650 21.412 1.00 98.06 186 ARG A N 1
ATOM 1433 C CA . ARG A 1 186 ? 1.145 14.072 20.411 1.00 98.06 186 ARG A CA 1
ATOM 1434 C C . ARG A 1 186 ? 0.411 14.892 19.363 1.00 98.06 186 ARG A C 1
ATOM 1436 O O . ARG A 1 186 ? -0.449 14.360 18.670 1.00 98.06 186 ARG A O 1
ATOM 1443 N N . TYR A 1 187 ? 0.714 16.181 19.277 1.00 98.56 187 TYR A N 1
ATOM 1444 C CA . TYR A 1 187 ? 0.106 17.050 18.277 1.00 98.56 187 TYR A CA 1
ATOM 1445 C C . TYR A 1 187 ? 0.764 16.880 16.909 1.00 98.56 187 TYR A C 1
ATOM 1447 O O . TYR A 1 187 ? 1.938 16.511 16.795 1.00 98.56 187 TYR A O 1
ATOM 1455 N N . VAL A 1 188 ? -0.015 17.197 15.881 1.00 98.69 188 VAL A N 1
ATOM 1456 C CA . VAL A 1 188 ? 0.368 17.126 14.472 1.00 98.69 188 VAL A CA 1
ATOM 1457 C C . VAL A 1 188 ? 0.079 18.456 13.778 1.00 98.69 188 VAL A C 1
ATOM 1459 O O . VAL A 1 188 ? -0.738 19.254 14.244 1.00 98.69 188 VAL A O 1
ATOM 1462 N N . ARG A 1 189 ? 0.758 18.705 12.665 1.00 97.62 189 ARG A N 1
ATOM 1463 C CA . ARG A 1 189 ? 0.505 19.792 11.713 1.00 97.62 189 ARG A CA 1
ATOM 1464 C C . ARG A 1 189 ? 0.799 19.309 10.286 1.00 97.62 189 ARG A C 1
ATOM 1466 O O . ARG A 1 189 ? 1.221 18.173 10.097 1.00 97.62 189 ARG A O 1
ATOM 1473 N N . GLY A 1 190 ? 0.615 20.165 9.281 1.00 93.94 190 GLY A N 1
ATOM 1474 C CA . GLY A 1 190 ? 0.793 19.767 7.875 1.00 93.94 190 GLY A CA 1
ATOM 1475 C C . GLY A 1 190 ? -0.425 19.024 7.321 1.00 93.94 190 GLY A C 1
ATOM 1476 O O . GLY A 1 190 ? -1.477 19.073 7.963 1.00 93.94 190 GLY A O 1
ATOM 1477 N N . ASN A 1 191 ? -0.267 18.422 6.134 1.00 92.88 191 ASN A N 1
ATOM 1478 C CA . ASN A 1 191 ? -1.300 17.855 5.245 1.00 92.88 191 ASN A CA 1
ATOM 1479 C C . ASN A 1 191 ? -2.720 17.805 5.847 1.00 92.88 191 ASN A C 1
ATOM 1481 O O . ASN A 1 191 ? -3.036 16.926 6.644 1.00 92.88 191 ASN A O 1
ATOM 1485 N N . THR A 1 192 ? -3.565 18.768 5.480 1.00 92.44 192 THR A N 1
ATOM 1486 C CA . THR A 1 192 ? -4.950 18.858 5.971 1.00 92.44 192 THR A CA 1
ATOM 1487 C C . THR A 1 192 ? -5.923 17.963 5.214 1.00 92.44 192 THR A C 1
ATOM 1489 O O . THR A 1 192 ? -7.055 17.827 5.660 1.00 92.44 192 THR A O 1
ATOM 1492 N N . ASP A 1 193 ? -5.486 17.388 4.093 1.00 91.38 193 ASP A N 1
ATOM 1493 C CA . ASP A 1 193 ? -6.292 16.508 3.245 1.00 91.38 193 ASP A CA 1
ATOM 1494 C C . ASP A 1 193 ? -6.027 15.022 3.567 1.00 91.38 193 ASP A C 1
ATOM 1496 O O . ASP A 1 193 ? -6.676 14.134 3.014 1.00 91.38 193 ASP A O 1
ATOM 1500 N N . TYR A 1 194 ? -5.072 14.729 4.461 1.00 95.56 194 TYR A N 1
ATOM 1501 C CA . TYR A 1 194 ? -4.835 13.373 4.952 1.00 95.56 194 TYR A CA 1
ATOM 1502 C C . TYR A 1 194 ? -6.088 12.843 5.652 1.00 95.56 194 TYR A C 1
ATOM 1504 O O . TYR A 1 194 ? -6.755 13.592 6.360 1.00 95.56 194 TYR A O 1
ATOM 1512 N N . ALA A 1 195 ? -6.353 11.540 5.521 1.00 95.38 195 ALA A N 1
ATOM 1513 C CA . ALA A 1 195 ? -7.532 10.861 6.066 1.00 95.38 195 ALA A CA 1
ATOM 1514 C C . ALA A 1 195 ? -8.866 11.098 5.328 1.00 95.38 195 ALA A C 1
ATOM 1516 O O . ALA A 1 195 ? -9.867 10.477 5.702 1.00 95.38 195 ALA A O 1
ATOM 1517 N N . GLU A 1 196 ? -8.873 11.910 4.267 1.00 96.12 196 GLU A N 1
ATOM 1518 C CA . GLU A 1 196 ? -10.031 12.120 3.395 1.00 96.12 196 GLU A CA 1
ATOM 1519 C C . GLU A 1 196 ? -9.945 11.207 2.163 1.00 96.12 196 GLU A C 1
ATOM 1521 O O . GLU A 1 196 ? -9.023 11.305 1.351 1.00 96.12 196 GLU A O 1
ATOM 1526 N N . ASN A 1 197 ? -10.907 10.293 2.022 1.00 97.75 197 ASN A N 1
ATOM 1527 C CA . ASN A 1 197 ? -10.985 9.390 0.873 1.00 97.75 197 ASN A CA 1
ATOM 1528 C C . ASN A 1 197 ? -11.593 10.106 -0.350 1.00 97.75 197 ASN A C 1
ATOM 1530 O O . ASN A 1 197 ? -12.480 10.951 -0.219 1.00 97.75 197 ASN A O 1
ATOM 1534 N N . ALA A 1 198 ? -11.188 9.710 -1.557 1.00 96.44 198 ALA A N 1
ATOM 1535 C CA . ALA A 1 198 ? -11.765 10.168 -2.823 1.00 96.44 198 ALA A CA 1
ATOM 1536 C C . ALA A 1 198 ? -12.377 8.977 -3.578 1.00 96.44 198 ALA A C 1
ATOM 1538 O O . ALA A 1 198 ? -11.848 8.515 -4.592 1.00 96.44 198 ALA A O 1
ATOM 1539 N N . LEU A 1 199 ? -13.487 8.468 -3.034 1.00 98.00 199 LEU A N 1
ATOM 1540 C CA . LEU A 1 199 ? -14.151 7.247 -3.493 1.00 98.00 199 LEU A CA 1
ATOM 1541 C C . LEU A 1 199 ? -14.922 7.445 -4.806 1.00 98.00 199 LEU A C 1
ATOM 1543 O O . LEU A 1 199 ? -15.719 8.375 -4.954 1.00 98.00 199 LEU A O 1
ATOM 1547 N N . ILE A 1 200 ? -14.739 6.512 -5.737 1.00 97.12 200 ILE A N 1
ATOM 1548 C CA . ILE A 1 200 ? -15.402 6.446 -7.038 1.00 97.12 200 ILE A CA 1
ATOM 1549 C C . ILE A 1 200 ? -15.947 5.035 -7.235 1.00 97.12 200 ILE A C 1
ATOM 1551 O O . ILE A 1 200 ? -15.196 4.068 -7.274 1.00 97.12 200 ILE A O 1
ATOM 1555 N N . ASP A 1 201 ? -17.262 4.923 -7.395 1.00 97.44 201 ASP A N 1
ATOM 1556 C CA . ASP A 1 201 ? -17.910 3.681 -7.820 1.00 97.44 201 ASP A CA 1
ATOM 1557 C C . ASP A 1 201 ? -17.703 3.479 -9.329 1.00 97.44 201 ASP A C 1
ATOM 1559 O O . ASP A 1 201 ? -18.238 4.246 -10.143 1.00 97.44 201 ASP A O 1
ATOM 1563 N N . ASN A 1 202 ? -16.953 2.432 -9.681 1.00 95.88 202 ASN A N 1
ATOM 1564 C CA . ASN A 1 202 ? -16.574 2.094 -11.055 1.00 95.88 202 ASN A CA 1
ATOM 1565 C C . ASN A 1 202 ? -17.716 1.437 -11.852 1.00 95.88 202 ASN A C 1
ATOM 1567 O O . ASN A 1 202 ? -17.603 1.245 -13.061 1.00 95.88 202 ASN A O 1
ATOM 1571 N N . LYS A 1 203 ? -18.859 1.155 -11.208 1.00 95.88 203 LYS A N 1
ATOM 1572 C CA . LYS A 1 203 ? -20.065 0.551 -11.808 1.00 95.88 203 LYS A CA 1
ATOM 1573 C C . LYS A 1 203 ? -19.879 -0.882 -12.311 1.00 95.88 203 LYS A C 1
ATOM 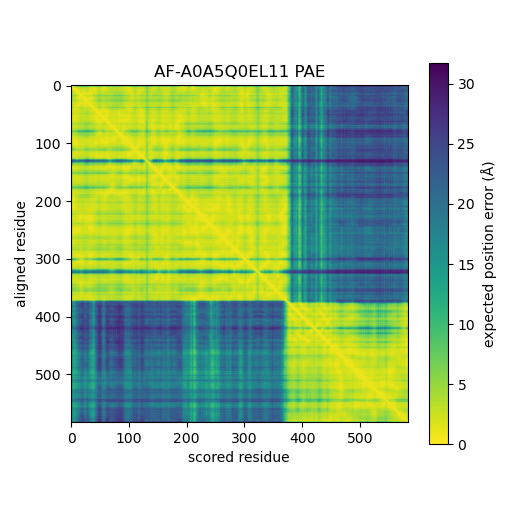1575 O O . LYS A 1 203 ? -20.695 -1.366 -13.095 1.00 95.88 203 LYS A O 1
ATOM 1580 N N . ASP A 1 204 ? -18.866 -1.572 -11.806 1.00 94.38 204 ASP A N 1
ATOM 1581 C CA . ASP A 1 204 ? -18.534 -2.972 -12.091 1.00 94.38 204 ASP A CA 1
ATOM 1582 C C . ASP A 1 204 ? -18.438 -3.836 -10.816 1.00 94.38 204 ASP A C 1
ATOM 1584 O O . ASP A 1 204 ? -18.020 -4.990 -10.869 1.00 94.38 204 ASP A O 1
ATOM 1588 N N . GLY A 1 205 ? -18.864 -3.287 -9.672 1.00 96.81 205 GLY A N 1
ATOM 1589 C CA . GLY A 1 205 ? -18.746 -3.924 -8.360 1.00 96.81 205 GLY A CA 1
ATOM 1590 C C . GLY A 1 205 ? -17.436 -3.609 -7.631 1.00 96.81 205 GLY A C 1
ATOM 1591 O O . GLY A 1 205 ? -17.180 -4.202 -6.581 1.00 96.81 205 GLY A O 1
ATOM 1592 N N . THR A 1 206 ? -16.631 -2.673 -8.141 1.00 98.25 206 THR A N 1
ATOM 1593 C CA . THR A 1 206 ? -15.436 -2.141 -7.474 1.00 98.25 206 THR A CA 1
ATOM 1594 C C . THR A 1 206 ? -15.573 -0.649 -7.143 1.00 98.25 206 THR A C 1
ATOM 1596 O O . THR A 1 206 ? -16.367 0.084 -7.743 1.00 98.25 206 THR A O 1
ATOM 1599 N N . ILE A 1 207 ? -14.808 -0.196 -6.149 1.00 98.62 207 ILE A N 1
ATOM 1600 C CA . ILE A 1 207 ? -14.701 1.204 -5.732 1.00 98.62 207 ILE A CA 1
ATOM 1601 C C . ILE A 1 207 ? -13.226 1.592 -5.712 1.00 98.62 207 ILE A C 1
ATOM 1603 O O . ILE A 1 207 ? -12.444 1.008 -4.966 1.00 98.62 207 ILE A O 1
ATOM 1607 N N . SER A 1 208 ? -12.858 2.604 -6.489 1.00 97.50 208 SER A N 1
ATOM 1608 C CA . SER A 1 208 ? -11.521 3.196 -6.464 1.00 97.50 208 SER A CA 1
ATOM 1609 C C . SER A 1 208 ? -11.464 4.341 -5.464 1.00 97.50 208 SER A C 1
ATOM 1611 O O . SER A 1 208 ? -12.325 5.214 -5.474 1.00 97.50 208 SER A O 1
ATOM 1613 N N . ASP A 1 209 ? -10.424 4.386 -4.646 1.00 97.75 209 ASP A N 1
ATOM 1614 C CA . ASP A 1 209 ? -10.081 5.534 -3.822 1.00 97.75 209 ASP A CA 1
ATOM 1615 C C . ASP A 1 209 ? -8.872 6.255 -4.426 1.00 97.75 209 ASP A C 1
ATOM 1617 O O . ASP A 1 209 ? -7.724 5.831 -4.289 1.00 97.75 209 ASP A O 1
ATOM 1621 N N . GLN A 1 210 ? -9.122 7.372 -5.109 1.00 94.12 210 GLN A N 1
ATOM 1622 C CA . GLN A 1 210 ? -8.053 8.136 -5.756 1.00 94.12 210 GLN A CA 1
ATOM 1623 C C . GLN A 1 210 ? -7.110 8.817 -4.756 1.00 94.12 210 GLN A C 1
ATOM 1625 O O . GLN A 1 210 ? -5.990 9.167 -5.130 1.00 94.12 210 GLN A O 1
ATOM 1630 N N . ALA A 1 211 ? -7.542 9.014 -3.505 1.00 95.44 211 ALA A N 1
ATOM 1631 C CA . ALA A 1 211 ? -6.724 9.660 -2.486 1.00 95.44 211 ALA A CA 1
ATOM 1632 C C . ALA A 1 211 ? -5.622 8.725 -1.976 1.00 95.44 211 ALA A C 1
ATOM 1634 O O . ALA A 1 211 ? -4.521 9.201 -1.704 1.00 95.44 211 ALA A O 1
ATOM 1635 N N . THR A 1 212 ? -5.910 7.421 -1.896 1.00 96.12 212 THR A N 1
ATOM 1636 C CA . THR A 1 212 ? -4.992 6.368 -1.422 1.00 96.12 212 THR A CA 1
ATOM 1637 C C . THR A 1 212 ? -4.344 5.581 -2.561 1.00 96.12 212 THR A C 1
ATOM 1639 O O . THR A 1 212 ? -3.315 4.944 -2.364 1.00 96.12 212 THR A O 1
ATOM 1642 N N . GLY A 1 213 ? -4.914 5.633 -3.770 1.00 93.75 213 GLY A N 1
ATOM 1643 C CA . GLY A 1 213 ? -4.462 4.837 -4.912 1.00 93.75 213 GLY A CA 1
ATOM 1644 C C . GLY A 1 213 ? -4.869 3.364 -4.839 1.00 93.75 213 GLY A C 1
ATOM 1645 O O . GLY A 1 213 ? -4.306 2.553 -5.571 1.00 93.75 213 GLY A O 1
ATOM 1646 N N . LEU A 1 214 ? -5.832 3.024 -3.980 1.00 97.25 214 LEU A N 1
ATOM 1647 C CA . LEU A 1 214 ? -6.327 1.665 -3.779 1.00 97.25 214 LEU A CA 1
ATOM 1648 C C . LEU A 1 214 ? -7.682 1.465 -4.452 1.00 97.25 214 LEU A C 1
ATOM 1650 O O . LEU A 1 214 ? -8.498 2.382 -4.528 1.00 97.25 214 LEU A O 1
ATOM 1654 N N . MET A 1 215 ? -7.952 0.244 -4.892 1.00 98.25 215 MET A N 1
ATOM 1655 C CA . MET A 1 215 ? -9.262 -0.184 -5.368 1.00 98.25 215 MET A CA 1
ATOM 1656 C C . MET A 1 215 ? -9.767 -1.338 -4.509 1.00 98.25 215 MET A C 1
ATOM 1658 O O . MET A 1 215 ? -9.015 -2.224 -4.114 1.00 98.25 215 MET A O 1
ATOM 1662 N N . TRP A 1 216 ? -11.061 -1.320 -4.226 1.00 98.75 216 TRP A N 1
ATOM 1663 C CA . TRP A 1 216 ? -11.722 -2.204 -3.281 1.00 98.75 216 TRP A CA 1
ATOM 1664 C C . TRP A 1 216 ? -12.903 -2.908 -3.933 1.00 98.75 216 TRP A C 1
ATOM 1666 O O . TRP A 1 216 ? -13.622 -2.318 -4.742 1.00 98.75 216 TRP A O 1
ATOM 1676 N N . LEU A 1 217 ? -13.185 -4.138 -3.507 1.00 98.38 217 LEU A N 1
ATOM 1677 C CA . LEU A 1 217 ? -14.489 -4.742 -3.778 1.00 98.38 217 LEU A CA 1
ATOM 1678 C C . LEU A 1 217 ? -15.599 -3.942 -3.080 1.00 98.38 217 LEU A C 1
ATOM 1680 O O . LEU A 1 217 ? -15.497 -3.600 -1.895 1.00 98.38 217 LEU A O 1
ATOM 1684 N N . GLN A 1 218 ? -16.698 -3.687 -3.795 1.00 98.56 218 GLN A N 1
ATOM 1685 C CA . GLN A 1 218 ? -17.860 -2.982 -3.251 1.00 98.56 218 GLN A CA 1
ATOM 1686 C C . GLN A 1 218 ? -18.631 -3.834 -2.234 1.00 98.56 218 GLN A C 1
ATOM 1688 O O . GLN A 1 218 ? -19.070 -3.316 -1.205 1.00 98.56 218 GLN A O 1
ATOM 1693 N N . ALA A 1 219 ? -18.785 -5.135 -2.481 1.00 98.00 219 ALA A N 1
ATOM 1694 C CA . ALA A 1 219 ? -19.357 -6.086 -1.526 1.00 98.00 219 ALA A CA 1
ATOM 1695 C C . ALA A 1 219 ? -18.259 -6.721 -0.659 1.00 98.00 219 ALA A C 1
ATOM 1697 O O . ALA A 1 219 ? -17.123 -6.860 -1.101 1.00 98.00 219 ALA A O 1
ATOM 1698 N N . ASP A 1 220 ? -18.588 -7.098 0.576 1.00 98.25 220 ASP A N 1
ATOM 1699 C CA . ASP A 1 220 ? -17.707 -7.959 1.371 1.00 98.25 220 ASP A CA 1
ATOM 1700 C C . ASP A 1 220 ? -17.820 -9.434 0.946 1.00 98.25 220 ASP A C 1
ATOM 1702 O O . ASP A 1 220 ? -18.575 -9.787 0.039 1.00 98.25 220 ASP A O 1
ATOM 1706 N N . SER A 1 221 ? -17.076 -10.311 1.619 1.00 98.31 221 SER A N 1
ATOM 1707 C CA . SER A 1 221 ? -17.078 -11.755 1.371 1.00 98.31 221 SER A CA 1
ATOM 1708 C C . SER A 1 221 ? -18.436 -12.447 1.556 1.00 98.31 221 SER A C 1
ATOM 1710 O O . SER A 1 221 ? -18.560 -13.623 1.214 1.00 98.31 221 SER A O 1
ATOM 1712 N N . GLY A 1 222 ? -19.447 -11.789 2.138 1.00 97.81 222 GLY A N 1
ATOM 1713 C CA . GLY A 1 222 ? -20.762 -12.377 2.422 1.00 97.81 222 GLY A CA 1
ATOM 1714 C C . GLY A 1 222 ? -20.787 -13.407 3.560 1.00 97.81 222 GLY A C 1
ATOM 1715 O O . GLY A 1 222 ? -21.855 -13.738 4.072 1.00 97.81 222 GLY A O 1
ATOM 1716 N N . GLN A 1 223 ? -19.624 -13.915 3.963 1.00 97.06 223 GLN A N 1
ATOM 1717 C CA . GLN A 1 223 ? -19.450 -14.932 4.993 1.00 97.06 223 GLN A CA 1
ATOM 1718 C C . GLN A 1 223 ? -18.132 -14.728 5.742 1.00 97.06 223 GLN A C 1
ATOM 1720 O O . GLN A 1 223 ? -17.145 -14.245 5.172 1.00 97.06 223 GLN A O 1
ATOM 1725 N N . ALA A 1 224 ? -18.134 -15.121 7.012 1.00 98.12 224 ALA A N 1
ATOM 1726 C CA . ALA A 1 224 ? -16.953 -15.152 7.855 1.00 98.12 224 ALA A CA 1
ATOM 1727 C C . ALA A 1 224 ? -16.066 -16.353 7.499 1.00 98.12 224 ALA A C 1
ATOM 1729 O O . ALA A 1 224 ? -16.566 -17.385 7.050 1.00 98.12 224 ALA A O 1
ATOM 1730 N N . MET A 1 225 ? -14.759 -16.206 7.693 1.00 98.31 225 MET A N 1
ATOM 1731 C CA . MET A 1 225 ? -13.777 -17.257 7.437 1.00 98.31 225 MET A CA 1
ATOM 1732 C C . MET A 1 225 ? -12.570 -17.112 8.361 1.00 98.31 225 MET A C 1
ATOM 1734 O O . MET A 1 225 ? -12.295 -16.021 8.877 1.00 98.31 225 MET A O 1
ATOM 1738 N N . THR A 1 226 ? -11.842 -18.205 8.583 1.00 98.62 226 THR A N 1
ATOM 1739 C CA . THR A 1 226 ? -10.588 -18.164 9.347 1.00 98.62 226 THR A CA 1
ATOM 1740 C C . THR A 1 226 ? -9.539 -17.322 8.621 1.00 98.62 226 THR A C 1
ATOM 1742 O O . THR A 1 226 ? -9.643 -17.068 7.420 1.00 98.62 226 THR A O 1
ATOM 1745 N N . TRP A 1 227 ? -8.489 -16.897 9.324 1.00 98.69 227 TRP A N 1
ATOM 1746 C CA . TRP A 1 227 ? -7.464 -16.045 8.716 1.00 98.69 227 TRP A CA 1
ATOM 1747 C C . TRP A 1 227 ? -6.750 -16.719 7.530 1.00 98.69 227 TRP A C 1
ATOM 1749 O O . TRP A 1 227 ? -6.530 -16.093 6.497 1.00 98.69 227 TRP A O 1
ATOM 1759 N N . GLN A 1 228 ? -6.452 -18.021 7.626 1.00 98.56 228 GLN A N 1
ATOM 1760 C CA . GLN A 1 228 ? -5.841 -18.771 6.520 1.00 98.56 228 GLN A CA 1
ATOM 1761 C C . GLN A 1 228 ? -6.763 -18.839 5.290 1.00 98.56 228 GLN A C 1
ATOM 1763 O O . GLN A 1 228 ? -6.289 -18.734 4.158 1.00 98.56 228 GLN A O 1
ATOM 1768 N N . GLU A 1 229 ? -8.067 -19.023 5.503 1.00 98.69 229 GLU A N 1
ATOM 1769 C CA . GLU A 1 229 ? -9.063 -19.040 4.427 1.00 98.69 229 GLU A CA 1
ATOM 1770 C C . GLU A 1 229 ? -9.247 -17.651 3.810 1.00 98.69 229 GLU A C 1
ATOM 1772 O O . GLU A 1 229 ? -9.362 -17.559 2.594 1.00 98.69 229 GLU A O 1
ATOM 1777 N N . ALA A 1 230 ? -9.200 -16.584 4.616 1.00 98.75 230 ALA A N 1
ATOM 1778 C CA . ALA A 1 230 ? -9.259 -15.195 4.155 1.00 98.75 230 ALA A CA 1
ATOM 1779 C C . ALA A 1 230 ? -8.137 -14.850 3.182 1.00 98.75 230 ALA A C 1
ATOM 1781 O O . ALA A 1 230 ? -8.397 -14.286 2.119 1.00 98.75 230 ALA A O 1
ATOM 1782 N N . LEU A 1 231 ? -6.909 -15.234 3.532 1.00 98.75 231 LEU A N 1
ATOM 1783 C CA . LEU A 1 231 ? -5.747 -15.075 2.666 1.00 98.75 231 LEU A CA 1
ATOM 1784 C C . LEU A 1 231 ? -5.946 -15.824 1.344 1.00 98.75 231 LEU A C 1
ATOM 1786 O O . LEU A 1 231 ? -5.903 -15.222 0.277 1.00 98.75 231 LEU A O 1
ATOM 1790 N N . ALA A 1 232 ? -6.254 -17.122 1.410 1.00 98.50 232 ALA A N 1
ATOM 1791 C CA . ALA A 1 232 ? -6.438 -17.943 0.214 1.00 98.50 232 ALA A CA 1
ATOM 1792 C C . ALA A 1 232 ? -7.612 -17.476 -0.666 1.00 98.50 232 ALA A C 1
ATOM 1794 O O . ALA A 1 232 ? -7.550 -17.596 -1.888 1.00 98.50 232 ALA A O 1
ATOM 1795 N N . TRP A 1 233 ? -8.686 -16.966 -0.058 1.00 98.38 233 TRP A N 1
ATOM 1796 C CA . TRP A 1 233 ? -9.851 -16.465 -0.779 1.00 98.38 233 TRP A CA 1
ATOM 1797 C C . TRP A 1 233 ? -9.543 -15.177 -1.540 1.00 98.38 233 TRP A C 1
ATOM 1799 O O . TRP A 1 233 ? -9.950 -15.067 -2.693 1.00 98.38 233 TRP A O 1
ATOM 1809 N N . ALA A 1 234 ? -8.820 -14.234 -0.927 1.00 98.19 234 ALA A N 1
ATOM 1810 C CA . ALA A 1 234 ? -8.435 -12.995 -1.595 1.00 98.19 234 ALA A CA 1
ATOM 1811 C C . ALA A 1 234 ? -7.493 -13.264 -2.782 1.00 98.19 234 ALA A C 1
ATOM 1813 O O . ALA A 1 234 ? -7.787 -12.814 -3.881 1.00 98.19 234 ALA A O 1
ATOM 1814 N N . GLU A 1 235 ? -6.451 -14.082 -2.588 1.00 96.81 235 GLU A N 1
ATOM 1815 C CA . GLU A 1 235 ? -5.474 -14.448 -3.635 1.00 96.81 235 GLU A CA 1
ATOM 1816 C C . GLU A 1 235 ? -6.084 -15.206 -4.822 1.00 96.81 235 GLU A C 1
ATOM 1818 O O . GLU A 1 235 ? -5.555 -15.191 -5.928 1.00 96.81 235 GLU A O 1
ATOM 1823 N N . GLY A 1 236 ? -7.170 -15.944 -4.583 1.00 95.50 236 GLY A N 1
ATOM 1824 C CA . GLY A 1 236 ? -7.866 -16.710 -5.617 1.00 95.50 236 GLY A CA 1
ATOM 1825 C C . GLY A 1 236 ? -9.002 -15.947 -6.295 1.00 95.50 236 GLY A C 1
ATOM 1826 O O . GLY A 1 236 ? -9.764 -16.557 -7.051 1.00 95.50 236 GLY A O 1
ATOM 1827 N N . LEU A 1 237 ? -9.195 -14.667 -5.973 1.00 96.69 237 LEU A N 1
ATOM 1828 C CA . LEU A 1 237 ? -10.329 -13.896 -6.455 1.00 96.69 237 LEU A CA 1
ATOM 1829 C C . LEU A 1 237 ? -10.052 -13.328 -7.851 1.00 96.69 237 LEU A C 1
ATOM 1831 O O . LEU A 1 237 ? -9.138 -12.540 -8.041 1.00 96.69 237 LEU A O 1
ATOM 1835 N N . GLU A 1 238 ? -10.926 -13.653 -8.803 1.00 96.19 238 GLU A N 1
ATOM 1836 C CA . GLU A 1 238 ? -11.025 -12.975 -10.098 1.00 96.19 238 GLU A CA 1
ATOM 1837 C C . GLU A 1 238 ? -12.338 -12.181 -10.133 1.00 96.19 238 GLU A C 1
ATOM 1839 O O . GLU A 1 238 ? -13.434 -12.754 -10.150 1.00 96.19 238 GLU A O 1
ATOM 1844 N N . TYR A 1 239 ? -12.258 -10.851 -10.096 1.00 94.25 239 TYR A N 1
ATOM 1845 C CA . TYR A 1 239 ? -13.434 -9.980 -10.028 1.00 94.25 239 TYR A CA 1
ATOM 1846 C C . TYR A 1 239 ? -13.173 -8.623 -10.682 1.00 94.25 239 TYR A C 1
ATOM 1848 O O . TYR A 1 239 ? -12.059 -8.113 -10.635 1.00 94.25 239 TYR A O 1
ATOM 1856 N N . GLY A 1 240 ? -14.194 -8.033 -11.313 1.00 88.00 240 GLY A N 1
ATOM 1857 C CA . GLY A 1 240 ? -14.066 -6.723 -11.970 1.00 88.00 240 GLY A CA 1
ATOM 1858 C C . GLY A 1 240 ? -13.095 -6.698 -13.160 1.00 88.00 240 GLY A C 1
ATOM 1859 O O . GLY A 1 240 ? -12.738 -5.627 -13.620 1.00 88.00 240 GLY A O 1
ATOM 1860 N N . GLY A 1 241 ? -12.671 -7.862 -13.672 1.00 89.12 241 GLY A N 1
ATOM 1861 C CA . GLY A 1 241 ? -11.615 -7.958 -14.691 1.00 89.12 241 GLY A CA 1
ATOM 1862 C C . GLY A 1 241 ? -10.190 -7.994 -14.125 1.00 89.12 241 GLY A C 1
ATOM 1863 O O . GLY A 1 241 ? -9.245 -7.883 -14.900 1.00 89.12 241 GLY A O 1
ATOM 1864 N N . HIS A 1 242 ? -10.050 -8.173 -12.811 1.00 90.12 242 HIS A N 1
ATOM 1865 C CA . HIS A 1 242 ? -8.786 -8.179 -12.080 1.00 90.12 242 HIS A CA 1
ATOM 1866 C C . HIS A 1 242 ? -8.597 -9.497 -11.313 1.00 90.12 242 HIS A C 1
ATOM 1868 O O . HIS A 1 242 ? -9.580 -10.058 -10.819 1.00 90.12 242 HIS A O 1
ATOM 1874 N N . ASP A 1 243 ? -7.354 -9.961 -11.201 1.00 92.56 243 ASP A N 1
ATOM 1875 C CA . ASP A 1 243 ? -6.930 -11.229 -10.582 1.00 92.56 243 ASP A CA 1
ATOM 1876 C C . ASP A 1 243 ? -5.808 -11.053 -9.533 1.00 92.56 243 ASP A C 1
ATOM 1878 O O . ASP A 1 243 ? -5.239 -12.023 -9.045 1.00 92.56 243 ASP A O 1
ATOM 1882 N N . ASP A 1 244 ? -5.503 -9.809 -9.164 1.00 92.50 244 ASP A N 1
ATOM 1883 C CA . ASP A 1 244 ? -4.445 -9.401 -8.230 1.00 92.50 244 ASP A CA 1
ATOM 1884 C C . ASP A 1 244 ? -5.004 -8.884 -6.892 1.00 92.50 244 ASP A C 1
ATOM 1886 O O . ASP A 1 244 ? -4.387 -8.061 -6.208 1.00 92.50 244 ASP A O 1
ATOM 1890 N N . TRP A 1 245 ? -6.201 -9.345 -6.527 1.00 97.69 245 TRP A N 1
ATOM 1891 C CA . TRP A 1 245 ? -6.829 -9.013 -5.256 1.00 97.69 245 TRP A CA 1
ATOM 1892 C C . TRP A 1 245 ? -6.056 -9.626 -4.087 1.00 97.69 245 TRP A C 1
ATOM 1894 O O . TRP A 1 245 ? -5.611 -10.770 -4.130 1.00 97.69 245 TRP A O 1
ATOM 1904 N N . ARG A 1 246 ? -5.951 -8.869 -2.996 1.00 98.00 246 ARG A N 1
ATOM 1905 C CA . ARG A 1 246 ? -5.267 -9.286 -1.770 1.00 98.00 246 ARG A CA 1
ATOM 1906 C C . ARG A 1 246 ? -6.046 -8.892 -0.527 1.00 98.00 246 ARG A C 1
ATOM 1908 O O . ARG A 1 246 ? -6.940 -8.040 -0.556 1.00 98.00 246 ARG A O 1
ATOM 1915 N N . LEU A 1 247 ? -5.701 -9.519 0.593 1.00 98.44 247 LEU A N 1
ATOM 1916 C CA . LEU A 1 247 ? -6.176 -9.080 1.899 1.00 98.44 247 LEU A CA 1
ATOM 1917 C C . LEU A 1 247 ? -5.473 -7.749 2.248 1.00 98.44 247 LEU A C 1
ATOM 1919 O O . LEU A 1 247 ? -4.249 -7.677 2.127 1.00 98.44 247 LEU A O 1
ATOM 1923 N N . PRO A 1 248 ? -6.195 -6.688 2.656 1.00 98.69 248 PRO A N 1
ATOM 1924 C CA . PRO A 1 248 ? -5.574 -5.410 2.997 1.00 98.69 248 PRO A CA 1
ATOM 1925 C C . PRO A 1 248 ? -4.730 -5.540 4.260 1.00 98.69 248 PRO A C 1
ATOM 1927 O O . PRO A 1 248 ? -5.069 -6.313 5.159 1.00 98.69 248 PRO A O 1
ATOM 1930 N N . ASN A 1 249 ? -3.676 -4.744 4.386 1.00 98.75 249 ASN A N 1
ATOM 1931 C CA . ASN A 1 249 ? -2.994 -4.585 5.664 1.00 98.75 249 ASN A CA 1
ATOM 1932 C C . ASN A 1 249 ? -3.842 -3.748 6.648 1.00 98.75 249 ASN A C 1
ATOM 1934 O O . ASN A 1 249 ? -4.904 -3.209 6.313 1.00 98.75 249 ASN A O 1
ATOM 1938 N N . ALA A 1 250 ? -3.400 -3.661 7.904 1.00 98.75 250 ALA A N 1
ATOM 1939 C CA . ALA A 1 250 ? -4.159 -3.000 8.964 1.00 98.75 250 ALA A CA 1
ATOM 1940 C C . ALA A 1 250 ? -4.441 -1.513 8.705 1.00 98.75 250 ALA A C 1
ATOM 1942 O O . ALA A 1 250 ? -5.539 -1.040 9.009 1.00 98.75 250 ALA A O 1
ATOM 1943 N N . LYS A 1 251 ? -3.486 -0.779 8.128 1.00 98.75 251 LYS A N 1
ATOM 1944 C CA . LYS A 1 251 ? -3.634 0.655 7.841 1.00 98.75 251 LYS A CA 1
ATOM 1945 C C . LYS A 1 251 ? -4.507 0.898 6.613 1.00 98.75 251 LYS A C 1
ATOM 1947 O O . LYS A 1 251 ? -5.346 1.796 6.632 1.00 98.75 251 LYS A O 1
ATOM 1952 N N . GLU A 1 252 ? -4.379 0.057 5.591 1.00 98.75 252 GLU A N 1
ATOM 1953 C CA . GLU A 1 252 ? -5.241 0.086 4.409 1.00 98.75 252 GLU A CA 1
ATOM 1954 C C . GLU A 1 252 ? -6.704 -0.127 4.787 1.00 98.75 252 GLU A C 1
ATOM 1956 O O . GLU A 1 252 ? -7.554 0.685 4.428 1.00 98.75 252 GLU A O 1
ATOM 1961 N N . LEU A 1 253 ? -7.017 -1.163 5.572 1.00 98.88 253 LEU A N 1
ATOM 1962 C CA . LEU A 1 253 ? -8.399 -1.421 5.978 1.00 98.88 253 LEU A CA 1
ATOM 1963 C C . LEU A 1 253 ? -8.952 -0.317 6.892 1.00 98.88 253 LEU A C 1
ATOM 1965 O O . LEU A 1 253 ? -10.122 0.051 6.778 1.00 98.88 253 LEU A O 1
ATOM 1969 N N . GLN A 1 254 ? -8.117 0.241 7.774 1.00 98.81 254 GLN A N 1
ATOM 1970 C CA . GLN A 1 254 ? -8.508 1.350 8.648 1.00 98.81 254 GLN A CA 1
ATOM 1971 C C . GLN A 1 254 ? -8.859 2.622 7.861 1.00 98.81 254 GLN A C 1
ATOM 1973 O O . GLN A 1 254 ? -9.718 3.392 8.299 1.00 98.81 254 GLN A O 1
ATOM 1978 N N . SER A 1 255 ? -8.283 2.811 6.670 1.00 98.62 255 SER A N 1
ATOM 1979 C CA . SER A 1 255 ? -8.604 3.950 5.804 1.00 98.62 255 SER A CA 1
ATOM 1980 C C . SER A 1 255 ? -10.068 3.984 5.352 1.00 98.62 255 SER A C 1
ATOM 1982 O O . SER A 1 255 ? -10.581 5.073 5.100 1.00 98.62 255 SER A O 1
ATOM 1984 N N . LEU A 1 256 ? -10.761 2.836 5.321 1.00 98.81 256 LEU A N 1
ATOM 1985 C CA . LEU A 1 256 ? -12.183 2.741 4.967 1.00 98.81 256 LEU A CA 1
ATOM 1986 C C . LEU A 1 256 ? -13.137 3.064 6.120 1.00 98.81 256 LEU A C 1
ATOM 1988 O O . LEU A 1 256 ? -14.335 3.231 5.888 1.00 98.81 256 LEU A O 1
ATOM 1992 N N . VAL A 1 257 ? -12.649 3.125 7.361 1.00 98.75 257 VAL A N 1
ATOM 1993 C CA . VAL A 1 257 ? -13.518 3.375 8.514 1.00 98.75 257 VAL A CA 1
ATOM 1994 C C . VAL A 1 257 ? -14.075 4.799 8.438 1.00 98.75 257 VAL A C 1
ATOM 1996 O O . VAL A 1 257 ? -13.325 5.781 8.426 1.00 98.75 257 VAL A O 1
ATOM 1999 N N . ASP A 1 258 ? -15.403 4.905 8.421 1.00 98.50 258 ASP A N 1
ATOM 2000 C CA . ASP A 1 258 ? -16.133 6.163 8.570 1.00 98.50 258 ASP A CA 1
ATOM 2001 C C . ASP A 1 258 ? -16.507 6.345 10.044 1.00 98.50 258 ASP A C 1
ATOM 2003 O O . ASP A 1 258 ? -17.517 5.829 10.527 1.00 98.50 258 ASP A O 1
ATOM 2007 N N . TYR A 1 259 ? -15.678 7.099 10.766 1.00 98.12 259 TYR A N 1
ATOM 2008 C CA . TYR A 1 259 ? -15.882 7.391 12.187 1.00 98.12 259 TYR A CA 1
ATOM 2009 C C . TYR A 1 259 ? -17.083 8.317 12.463 1.00 98.12 259 TYR A C 1
ATOM 2011 O O . TYR A 1 259 ? -17.437 8.521 13.622 1.00 98.12 259 TYR A O 1
ATOM 2019 N N . ASN A 1 260 ? -17.760 8.832 11.426 1.00 97.31 260 ASN A N 1
ATOM 2020 C CA . ASN A 1 260 ? -19.055 9.508 11.549 1.00 97.31 260 ASN A CA 1
ATOM 2021 C C . ASN A 1 260 ? -20.238 8.536 11.393 1.00 97.31 260 ASN A C 1
ATOM 2023 O O . ASN A 1 260 ? -21.382 8.961 11.187 1.00 97.31 260 ASN A O 1
ATOM 2027 N N . ARG A 1 261 ? -19.991 7.228 11.516 1.00 98.00 261 ARG A N 1
ATOM 2028 C CA . ARG A 1 261 ? -21.015 6.185 11.507 1.00 98.00 261 ARG A CA 1
ATOM 2029 C C . ARG A 1 261 ? -20.797 5.190 12.630 1.00 98.00 261 ARG A C 1
ATOM 2031 O O . ARG A 1 261 ? -19.686 4.784 12.939 1.00 98.00 261 ARG A O 1
ATOM 2038 N N . ALA A 1 262 ? -21.906 4.775 13.222 1.00 97.38 262 ALA A N 1
ATOM 2039 C CA . ALA A 1 262 ? -21.943 3.715 14.217 1.00 97.38 262 ALA A CA 1
ATOM 2040 C C . ALA A 1 262 ? -23.307 3.013 14.164 1.00 97.38 262 ALA A C 1
ATOM 2042 O O . ALA A 1 262 ? -24.317 3.692 13.909 1.00 97.38 262 ALA A O 1
ATOM 2043 N N . PRO A 1 263 ? -23.379 1.702 14.460 1.00 97.50 263 PRO A N 1
ATOM 2044 C CA . PRO A 1 263 ? -24.638 0.961 14.453 1.00 97.50 263 PRO A CA 1
ATOM 2045 C C . PRO A 1 263 ? -25.720 1.585 15.344 1.00 97.50 263 PRO A C 1
ATOM 2047 O O . PRO A 1 263 ? -26.871 1.679 14.924 1.00 97.50 263 PRO A O 1
ATOM 2050 N N . ASP A 1 264 ? -25.357 2.077 16.533 1.00 95.88 264 ASP A N 1
ATOM 2051 C CA . ASP A 1 264 ? -26.309 2.643 17.505 1.00 95.88 264 ASP A CA 1
ATOM 2052 C C . ASP A 1 264 ? -26.880 4.012 17.117 1.00 95.88 264 ASP A C 1
ATOM 2054 O O . ASP A 1 264 ? -27.939 4.400 17.606 1.00 95.88 264 ASP A O 1
ATOM 2058 N N . VAL A 1 265 ? -26.205 4.740 16.225 1.00 97.00 265 VAL A N 1
ATOM 2059 C CA . VAL A 1 265 ? -26.590 6.110 15.845 1.00 97.00 265 VAL A CA 1
ATOM 2060 C C . VAL A 1 265 ? -27.178 6.153 14.443 1.00 97.00 265 VAL A C 1
ATOM 2062 O O . VAL A 1 265 ? -28.210 6.776 14.202 1.00 97.00 265 VAL A O 1
ATOM 2065 N N . THR A 1 266 ? -26.519 5.480 13.506 1.00 97.62 266 THR A N 1
ATOM 2066 C CA . THR A 1 266 ? -26.856 5.536 12.077 1.00 97.62 266 THR A CA 1
ATOM 2067 C C . THR A 1 266 ? -27.612 4.304 11.593 1.00 97.62 266 THR A C 1
ATOM 2069 O O . THR A 1 266 ? -28.190 4.332 10.510 1.00 97.62 266 THR A O 1
ATOM 2072 N N . GLY A 1 267 ? -27.614 3.217 12.372 1.00 97.38 267 GLY A N 1
ATOM 2073 C CA . GLY A 1 267 ? -28.144 1.926 11.937 1.00 97.38 267 GLY A CA 1
ATOM 2074 C C . GLY A 1 267 ? -27.302 1.241 10.856 1.00 97.38 267 GLY A C 1
ATOM 2075 O O . GLY A 1 267 ? -27.726 0.208 10.344 1.00 97.38 267 GLY A O 1
ATOM 2076 N N . THR A 1 268 ? -26.130 1.785 10.505 1.00 97.94 268 THR A N 1
ATOM 2077 C CA . THR A 1 268 ? -25.220 1.272 9.467 1.00 97.94 268 THR A CA 1
ATOM 2078 C C . THR A 1 268 ? -23.860 0.887 10.047 1.00 97.94 268 THR A C 1
ATOM 2080 O O . THR A 1 268 ? -23.506 1.328 11.142 1.00 97.94 268 THR A O 1
ATOM 2083 N N . ALA A 1 269 ? -23.090 0.093 9.299 1.00 98.44 269 ALA A N 1
ATOM 2084 C CA . ALA A 1 269 ? -21.670 -0.125 9.563 1.00 98.44 269 ALA A CA 1
ATOM 2085 C C . ALA A 1 269 ? -20.890 1.203 9.549 1.00 98.44 269 ALA A C 1
ATOM 2087 O O . ALA A 1 269 ? -21.314 2.176 8.916 1.00 98.44 269 ALA A O 1
ATOM 2088 N N . ALA A 1 270 ? -19.737 1.226 10.218 1.00 98.50 270 ALA A N 1
ATOM 2089 C CA . ALA A 1 270 ? -18.795 2.346 10.238 1.00 98.50 270 ALA A CA 1
ATOM 2090 C C . ALA A 1 270 ? -17.978 2.451 8.930 1.00 98.50 270 ALA A C 1
ATOM 2092 O O . ALA A 1 270 ? -16.753 2.373 8.943 1.00 98.50 270 ALA A O 1
ATOM 2093 N N . ILE A 1 271 ? -18.656 2.555 7.784 1.00 98.62 271 ILE A N 1
ATOM 2094 C CA . ILE A 1 271 ? -18.068 2.633 6.434 1.00 98.62 271 ILE A CA 1
ATOM 2095 C C . ILE A 1 271 ? -18.937 3.508 5.526 1.00 98.62 271 ILE A C 1
ATOM 2097 O O . ILE A 1 271 ? -20.144 3.637 5.755 1.00 98.62 271 ILE A O 1
ATOM 2101 N N . ASP A 1 272 ? -18.338 4.085 4.484 1.00 98.50 272 ASP A N 1
ATOM 2102 C CA . ASP A 1 272 ? -19.065 4.869 3.486 1.00 98.50 272 ASP A CA 1
ATOM 2103 C C . ASP A 1 272 ? -20.198 4.046 2.811 1.00 98.50 272 ASP A C 1
ATOM 2105 O O . ASP A 1 272 ? -19.981 2.881 2.458 1.00 98.50 272 ASP A O 1
ATOM 2109 N N . PRO A 1 273 ? -21.403 4.617 2.589 1.00 97.94 273 PRO A N 1
ATOM 2110 C CA . PRO A 1 273 ? -22.540 3.923 1.971 1.00 97.94 273 PRO A CA 1
ATOM 2111 C C . PRO A 1 273 ? -22.335 3.421 0.540 1.00 97.94 273 PRO A C 1
ATOM 2113 O O . PRO A 1 273 ? -23.194 2.693 0.040 1.00 97.94 273 PRO A O 1
ATOM 2116 N N . LEU A 1 274 ? -21.264 3.825 -0.147 1.00 98.31 274 LEU A N 1
ATOM 2117 C CA . LEU A 1 274 ? -20.889 3.217 -1.419 1.00 98.31 274 LEU A CA 1
ATOM 2118 C C . LEU A 1 274 ? -20.579 1.726 -1.249 1.00 98.31 274 LEU A C 1
ATOM 2120 O O . LEU A 1 274 ? -20.857 0.944 -2.159 1.00 98.31 274 LEU A O 1
ATOM 2124 N N . PHE A 1 275 ? -20.061 1.316 -0.090 1.00 98.69 275 PHE A N 1
ATOM 2125 C CA . PHE A 1 275 ? -19.778 -0.079 0.214 1.00 98.69 275 PHE A CA 1
ATOM 2126 C C . PHE A 1 275 ? -21.024 -0.820 0.701 1.00 98.69 275 PHE A C 1
ATOM 2128 O O . PHE A 1 275 ? -21.809 -0.332 1.513 1.00 98.69 275 PHE A O 1
ATOM 2135 N N . THR A 1 276 ? -21.176 -2.060 0.241 1.00 97.94 276 THR A N 1
ATOM 2136 C CA . THR A 1 276 ? -22.176 -2.989 0.770 1.00 97.94 276 THR A CA 1
ATOM 2137 C C . THR A 1 276 ? -21.537 -3.850 1.851 1.00 97.94 276 THR A C 1
ATOM 2139 O O . THR A 1 276 ? -20.559 -4.556 1.592 1.00 97.94 276 THR A O 1
ATOM 2142 N N . SER A 1 277 ? -22.100 -3.807 3.057 1.00 97.94 277 SER A N 1
ATOM 2143 C CA . SER A 1 277 ? -21.691 -4.646 4.187 1.00 97.94 277 SER A CA 1
ATOM 2144 C C . SER A 1 277 ? -22.738 -5.710 4.480 1.00 97.94 277 SER A C 1
ATOM 2146 O O . SER A 1 277 ? -23.937 -5.423 4.516 1.00 97.94 277 SER A O 1
ATOM 2148 N N . SER A 1 278 ? -22.276 -6.923 4.761 1.00 98.31 278 SER A N 1
ATOM 2149 C CA . SER A 1 278 ? -23.095 -7.969 5.357 1.00 98.31 278 SER A CA 1
ATOM 2150 C C . SER A 1 278 ? -23.586 -7.559 6.743 1.00 98.31 278 SER A C 1
ATOM 2152 O O . SER A 1 278 ? -22.949 -6.779 7.452 1.00 98.31 278 SER A O 1
ATOM 2154 N N . THR A 1 279 ? -24.716 -8.129 7.151 1.00 98.19 279 THR A N 1
ATOM 2155 C CA . THR A 1 279 ? -25.256 -8.000 8.508 1.00 98.19 279 THR A CA 1
ATOM 2156 C C . THR A 1 279 ? -25.118 -9.315 9.255 1.00 98.19 279 THR A C 1
ATOM 2158 O O . THR A 1 279 ? -25.347 -10.375 8.671 1.00 98.19 279 THR A O 1
ATOM 2161 N N . ILE A 1 280 ? -24.850 -9.249 10.553 1.00 97.88 280 ILE A N 1
ATOM 2162 C CA . ILE A 1 280 ? -24.760 -10.412 11.439 1.00 97.88 280 ILE A CA 1
ATOM 2163 C C . ILE A 1 280 ? -25.743 -10.284 12.608 1.00 97.88 280 ILE A C 1
ATOM 2165 O O . ILE A 1 280 ? -26.220 -9.195 12.929 1.00 97.88 280 ILE A O 1
ATOM 2169 N N . SER A 1 281 ? -26.034 -11.409 13.263 1.00 97.75 281 SER A N 1
ATOM 2170 C CA . SER A 1 281 ? -26.562 -11.404 14.628 1.00 97.75 281 SER A CA 1
ATOM 2171 C C . SER A 1 281 ? -25.370 -11.491 15.570 1.00 97.75 281 SER A C 1
ATOM 2173 O O . SER A 1 281 ? -24.659 -12.492 15.537 1.00 97.75 281 SER A O 1
ATOM 2175 N N . ASN A 1 282 ? -25.146 -10.466 16.389 1.00 97.00 282 ASN A N 1
ATOM 2176 C CA . ASN A 1 282 ? -24.055 -10.485 17.359 1.00 97.00 282 ASN A CA 1
ATOM 2177 C C . ASN A 1 282 ? -24.326 -11.466 18.513 1.00 97.00 282 ASN A C 1
ATOM 2179 O O . ASN A 1 282 ? -25.372 -12.117 18.589 1.00 97.00 282 ASN A O 1
ATOM 2183 N N . GLU A 1 283 ? -23.375 -11.544 19.436 1.00 96.06 283 GLU A N 1
ATOM 2184 C CA . GLU A 1 283 ? -23.342 -12.470 20.569 1.00 96.06 283 GLU A CA 1
ATOM 2185 C C . GLU A 1 283 ? -24.516 -12.251 21.545 1.00 96.06 283 GLU A C 1
ATOM 2187 O O . GLU A 1 283 ? -24.885 -13.157 22.292 1.00 96.06 283 GLU A O 1
ATOM 2192 N N . GLY A 1 284 ? -25.143 -11.070 21.504 1.00 95.56 284 GLY A N 1
ATOM 2193 C CA . GLY A 1 284 ? -26.353 -10.722 22.252 1.00 95.56 284 GLY A CA 1
ATOM 2194 C C . GLY A 1 284 ? -27.659 -10.943 21.482 1.00 95.56 284 GLY A C 1
ATOM 2195 O O . GLY A 1 284 ? -28.732 -10.654 22.009 1.00 95.56 284 GLY A O 1
ATOM 2196 N N . GLY A 1 285 ? -27.598 -11.433 20.240 1.00 96.88 285 GLY A N 1
ATOM 2197 C CA . GLY A 1 285 ? -28.761 -11.644 19.373 1.00 96.88 285 GLY A CA 1
ATOM 2198 C C . GLY A 1 285 ? -29.270 -10.387 18.658 1.00 96.88 285 GLY A C 1
ATOM 2199 O O . GLY A 1 285 ? -30.355 -10.417 18.074 1.00 96.88 285 GLY A O 1
ATOM 2200 N N . ALA A 1 286 ? -28.535 -9.273 18.720 1.00 96.81 286 ALA A N 1
ATOM 2201 C CA . ALA A 1 286 ? -28.909 -8.024 18.065 1.00 96.81 286 ALA A CA 1
ATOM 2202 C C . ALA A 1 286 ? -28.320 -7.926 16.649 1.00 96.81 286 ALA A C 1
ATOM 2204 O O . ALA A 1 286 ? -27.287 -8.524 16.348 1.00 96.81 286 ALA A O 1
ATOM 2205 N N . LEU A 1 287 ? -28.975 -7.140 15.787 1.00 97.75 287 LEU A N 1
ATOM 2206 C CA . LEU A 1 287 ? -28.452 -6.803 14.463 1.00 97.75 287 LEU A CA 1
ATOM 2207 C C . LEU A 1 287 ? -27.153 -5.999 14.601 1.00 97.75 287 LEU A C 1
ATOM 2209 O O . LEU A 1 287 ? -27.109 -4.973 15.292 1.00 97.75 287 LEU A O 1
ATOM 2213 N N . ASP A 1 288 ? -26.119 -6.451 13.905 1.00 98.44 288 ASP A N 1
ATOM 2214 C CA . ASP A 1 288 ? -24.805 -5.822 13.900 1.00 98.44 288 ASP A CA 1
ATOM 2215 C C . ASP A 1 288 ? -24.089 -6.022 12.561 1.00 98.44 288 ASP A C 1
ATOM 2217 O O . ASP A 1 288 ? -24.631 -6.616 11.623 1.00 98.44 288 ASP A O 1
ATOM 2221 N N . TYR A 1 289 ? -22.857 -5.530 12.490 1.00 98.50 289 TYR A N 1
ATOM 2222 C CA . TYR A 1 289 ? -21.989 -5.629 11.326 1.00 98.50 289 TYR A CA 1
ATOM 2223 C C . TYR A 1 289 ? -20.697 -6.386 11.671 1.00 98.50 289 TYR A C 1
ATOM 2225 O O . TYR A 1 289 ? -20.247 -6.360 12.822 1.00 98.50 289 TYR A O 1
ATOM 2233 N N . PRO A 1 290 ? -20.112 -7.107 10.702 1.00 98.12 290 PRO A N 1
ATOM 2234 C CA . PRO A 1 290 ? -18.977 -7.977 10.959 1.00 98.12 290 PRO A CA 1
ATOM 2235 C C . PRO A 1 290 ? -17.694 -7.199 11.258 1.00 98.12 290 PRO A C 1
ATOM 2237 O O . PRO A 1 290 ? -17.562 -6.000 10.989 1.00 98.12 290 PRO A O 1
ATOM 2240 N N . PHE A 1 291 ? -16.730 -7.925 11.812 1.00 98.44 291 PHE A N 1
ATOM 2241 C CA . PHE A 1 291 ? -15.335 -7.504 11.821 1.00 98.44 291 PHE A CA 1
ATOM 2242 C C . PHE A 1 291 ? -14.669 -7.994 10.541 1.00 98.44 291 PHE A C 1
ATOM 2244 O O . PHE A 1 291 ? -15.122 -8.973 9.941 1.00 98.44 291 PHE A O 1
ATOM 2251 N N . TYR A 1 292 ? -13.605 -7.315 10.133 1.00 98.81 292 TYR A N 1
ATOM 2252 C CA . TYR A 1 292 ? -12.921 -7.599 8.882 1.00 98.81 292 TYR A CA 1
ATOM 2253 C C . TYR A 1 292 ? -11.455 -7.906 9.128 1.00 98.81 292 TYR A C 1
ATOM 2255 O O . TYR A 1 292 ? -10.770 -7.142 9.813 1.00 98.81 292 TYR A O 1
ATOM 2263 N N . TRP A 1 293 ? -10.996 -9.021 8.566 1.00 98.88 293 TRP A N 1
ATOM 2264 C CA . TRP A 1 293 ? -9.602 -9.430 8.632 1.00 98.88 293 TRP A CA 1
ATOM 2265 C C . TRP A 1 293 ? -8.684 -8.497 7.854 1.00 98.88 293 TRP A C 1
ATOM 2267 O O . TRP A 1 293 ? -9.056 -7.968 6.806 1.00 98.88 293 TRP A O 1
ATOM 2277 N N . THR A 1 294 ? -7.453 -8.379 8.344 1.00 98.81 294 THR A N 1
ATOM 2278 C CA . THR A 1 294 ? -6.324 -7.813 7.607 1.00 98.81 294 THR A CA 1
ATOM 2279 C C . THR A 1 294 ? -5.266 -8.895 7.376 1.00 98.81 294 THR A C 1
ATOM 2281 O O . THR A 1 294 ? -5.261 -9.937 8.038 1.00 98.81 294 THR A O 1
ATOM 2284 N N . GLY A 1 295 ? -4.335 -8.651 6.456 1.00 98.44 295 GLY A N 1
ATOM 2285 C CA . GLY A 1 295 ? -3.147 -9.481 6.253 1.00 98.44 295 GLY A CA 1
ATOM 2286 C C . GLY A 1 295 ? -2.116 -9.367 7.376 1.00 98.44 295 GLY A C 1
ATOM 2287 O O . GLY A 1 295 ? -1.147 -10.124 7.373 1.00 98.44 295 GLY A O 1
ATOM 2288 N N . THR A 1 296 ? -2.300 -8.444 8.322 1.00 98.69 296 THR A N 1
ATOM 2289 C CA . THR A 1 296 ? -1.315 -8.091 9.351 1.00 98.69 296 THR A CA 1
ATOM 2290 C C . THR A 1 296 ? -1.429 -9.015 10.559 1.00 98.69 296 THR A C 1
ATOM 2292 O O . THR A 1 296 ? -2.476 -9.116 11.201 1.00 98.69 296 THR A O 1
ATOM 2295 N N . THR A 1 297 ? -0.328 -9.669 10.918 1.00 98.44 297 THR A N 1
ATOM 2296 C CA . THR A 1 297 ? -0.206 -10.423 12.171 1.00 98.44 297 THR A CA 1
ATOM 2297 C C . THR A 1 297 ? -0.062 -9.464 13.350 1.00 98.44 297 THR A C 1
ATOM 2299 O O . THR A 1 297 ? 0.671 -8.483 13.264 1.00 98.44 297 THR A O 1
ATOM 2302 N N . HIS A 1 298 ? -0.716 -9.765 14.469 1.00 97.69 298 HIS A N 1
ATOM 2303 C CA . HIS A 1 298 ? -0.512 -9.055 15.727 1.00 97.69 298 HIS A CA 1
ATOM 2304 C C . HIS A 1 298 ? 0.315 -9.935 16.670 1.00 97.69 298 HIS A C 1
ATOM 2306 O O . HIS A 1 298 ? -0.102 -11.051 16.983 1.00 97.69 298 HIS A O 1
ATOM 2312 N N . VAL A 1 299 ? 1.497 -9.466 17.081 1.00 95.62 299 VAL A N 1
ATOM 2313 C CA . VAL A 1 299 ? 2.448 -10.276 17.856 1.00 95.62 299 VAL A CA 1
ATOM 2314 C C . VAL A 1 299 ? 2.338 -9.949 19.340 1.00 95.62 299 VAL A C 1
ATOM 2316 O O . VAL A 1 299 ? 2.724 -8.873 19.800 1.00 95.62 299 VAL A O 1
ATOM 2319 N N . GLU A 1 300 ? 1.868 -10.920 20.117 1.00 88.81 300 GLU A N 1
ATOM 2320 C CA . GLU A 1 300 ? 1.778 -10.810 21.571 1.00 88.81 300 GLU A CA 1
ATOM 2321 C C . GLU A 1 300 ? 2.453 -12.001 22.250 1.00 88.81 300 GLU A C 1
ATOM 2323 O O . GLU A 1 300 ? 2.367 -13.142 21.805 1.00 88.81 300 GLU A O 1
ATOM 2328 N N . ASN A 1 301 ? 3.164 -11.734 23.345 1.00 85.94 301 ASN A N 1
ATOM 2329 C CA . ASN A 1 301 ? 3.939 -12.713 24.110 1.00 85.94 301 ASN A CA 1
ATOM 2330 C C . ASN A 1 301 ? 4.910 -13.545 23.246 1.00 85.94 301 ASN A C 1
ATOM 2332 O O . ASN A 1 301 ? 5.187 -14.705 23.549 1.00 85.94 301 ASN A O 1
ATOM 2336 N N . GLY A 1 302 ? 5.425 -12.947 22.165 1.00 78.44 302 GLY A N 1
ATOM 2337 C CA . GLY A 1 302 ? 6.335 -13.591 21.215 1.00 78.44 302 GLY A CA 1
ATOM 2338 C C . GLY A 1 302 ? 5.677 -14.597 20.261 1.00 78.44 302 GLY A C 1
ATOM 2339 O O . GLY A 1 302 ? 6.398 -15.267 19.524 1.00 78.44 302 GLY A O 1
ATOM 2340 N N . ALA A 1 303 ? 4.345 -14.710 20.262 1.00 90.44 303 ALA A N 1
ATOM 2341 C CA . ALA A 1 303 ? 3.584 -15.542 19.337 1.00 90.44 303 ALA A CA 1
ATOM 2342 C C . ALA A 1 303 ? 2.869 -14.674 18.293 1.00 90.44 303 ALA A C 1
ATOM 2344 O O . ALA A 1 303 ? 2.289 -13.638 18.610 1.00 90.44 303 ALA A O 1
ATOM 2345 N N . GLY A 1 304 ? 2.908 -15.113 17.036 1.00 95.38 304 GLY A N 1
ATOM 2346 C CA . GLY A 1 304 ? 2.143 -14.524 15.937 1.00 95.38 304 GLY A CA 1
ATOM 2347 C C . GLY A 1 304 ? 0.832 -15.271 15.716 1.00 95.38 304 GLY A C 1
ATOM 2348 O O . GLY A 1 304 ? 0.491 -15.569 14.574 1.00 95.38 304 GLY A O 1
ATOM 2349 N N . ASP A 1 305 ? 0.149 -15.662 16.791 1.00 96.88 305 ASP A N 1
ATOM 2350 C CA . ASP A 1 305 ? -1.063 -16.489 16.756 1.00 96.88 305 ASP A CA 1
ATOM 2351 C C . ASP A 1 305 ? -2.358 -15.694 16.565 1.00 96.88 305 ASP A C 1
ATOM 2353 O O . ASP A 1 305 ? -3.409 -16.283 16.304 1.00 96.88 305 ASP A O 1
ATOM 2357 N N . HIS A 1 306 ? -2.272 -14.364 16.604 1.00 97.81 306 HIS A N 1
ATOM 2358 C CA . HIS A 1 306 ? -3.378 -13.460 16.324 1.00 97.81 306 HIS A CA 1
ATOM 2359 C C . HIS A 1 306 ? -3.149 -12.681 15.025 1.00 97.81 306 HIS A C 1
ATOM 2361 O O . HIS A 1 306 ? -2.022 -12.359 14.648 1.00 97.81 306 HIS A O 1
ATOM 2367 N N . ALA A 1 307 ? -4.235 -12.354 14.336 1.00 98.44 307 ALA A N 1
ATOM 2368 C CA . ALA A 1 307 ? -4.234 -11.416 13.219 1.00 98.44 307 ALA A CA 1
ATOM 2369 C C . ALA A 1 307 ? -5.045 -10.175 13.584 1.00 98.44 307 ALA A C 1
ATOM 2371 O O . ALA A 1 307 ? -5.926 -10.229 14.443 1.00 98.44 307 ALA A O 1
ATOM 2372 N N . VAL A 1 308 ? -4.727 -9.046 12.960 1.00 98.75 308 VAL A N 1
ATOM 2373 C CA . VAL A 1 308 ? -5.442 -7.790 13.175 1.00 98.75 308 VAL A CA 1
ATOM 2374 C C . VAL A 1 308 ? -6.802 -7.842 12.481 1.00 98.75 308 VAL A C 1
ATOM 2376 O O . VAL A 1 308 ? -6.934 -8.334 11.361 1.00 98.75 308 VAL A O 1
ATOM 2379 N N . TYR A 1 309 ? -7.820 -7.293 13.141 1.00 98.75 309 TYR A N 1
ATOM 2380 C CA . TYR A 1 309 ? -9.111 -7.009 12.520 1.00 98.75 309 TYR A CA 1
ATOM 2381 C C . TYR A 1 309 ? -9.557 -5.575 12.807 1.00 98.75 309 TYR A C 1
ATOM 2383 O O . TYR A 1 309 ? -9.196 -4.987 13.835 1.00 98.75 309 TYR A O 1
ATOM 2391 N N . LEU A 1 310 ? -10.398 -5.038 11.922 1.00 98.75 310 LEU A N 1
ATOM 2392 C CA . LEU A 1 310 ? -11.111 -3.774 12.119 1.00 98.75 310 LEU A CA 1
ATOM 2393 C C . LEU A 1 310 ? -12.601 -4.040 12.366 1.00 98.75 310 LEU A C 1
ATOM 2395 O O . LEU A 1 310 ? -13.236 -4.830 11.663 1.00 98.75 310 LEU A O 1
ATOM 2399 N N . SER A 1 311 ? -13.163 -3.382 13.380 1.00 98.31 311 SER A N 1
ATOM 2400 C CA . SER A 1 311 ? -14.568 -3.518 13.765 1.00 98.31 311 SER A CA 1
ATOM 2401 C C . SER A 1 311 ? -15.430 -2.500 13.030 1.00 98.31 311 SER A C 1
ATOM 2403 O O . SER A 1 311 ? -15.433 -1.331 13.394 1.00 98.31 311 SER A O 1
ATOM 2405 N N . PHE A 1 312 ? -16.202 -2.925 12.030 1.00 98.50 312 PHE A N 1
ATOM 2406 C CA . PHE A 1 312 ? -17.163 -2.041 11.355 1.00 98.50 312 PHE A CA 1
ATOM 2407 C C . PHE A 1 312 ? -18.545 -2.039 12.034 1.00 98.50 312 PHE A C 1
ATOM 2409 O O . PHE A 1 312 ? -19.335 -1.116 11.832 1.00 98.50 312 PHE A O 1
ATOM 2416 N N . GLY A 1 313 ? -18.827 -3.060 12.851 1.00 98.12 313 GLY A N 1
ATOM 2417 C CA . GLY A 1 313 ? -19.909 -3.087 13.839 1.00 98.12 313 GLY A CA 1
ATOM 2418 C C . GLY A 1 313 ? -19.426 -2.732 15.247 1.00 98.12 313 GLY A C 1
ATOM 2419 O O . GLY A 1 313 ? -18.315 -2.228 15.414 1.00 98.12 313 GLY A O 1
ATOM 2420 N N . ARG A 1 314 ? -20.244 -3.005 16.269 1.00 98.00 314 ARG A N 1
ATOM 2421 C CA . ARG A 1 314 ? -19.882 -2.746 17.678 1.00 98.00 314 ARG A CA 1
ATOM 2422 C C . ARG A 1 314 ? -18.701 -3.614 18.107 1.00 98.00 314 ARG A C 1
ATOM 2424 O O . ARG A 1 314 ? -18.711 -4.826 17.884 1.00 98.00 314 ARG A O 1
ATOM 2431 N N . ALA A 1 315 ? -17.715 -3.022 18.775 1.00 97.69 315 ALA A N 1
ATOM 2432 C CA . ALA A 1 315 ? -16.562 -3.752 19.292 1.00 97.69 315 ALA A CA 1
ATOM 2433 C C . ALA A 1 315 ? -16.891 -4.299 20.688 1.00 97.69 315 ALA A C 1
ATOM 2435 O O . ALA A 1 315 ? -16.543 -3.713 21.715 1.00 97.69 315 ALA A O 1
ATOM 2436 N N . LEU A 1 316 ? -17.631 -5.407 20.699 1.00 97.50 316 LEU A N 1
ATOM 2437 C CA . LEU A 1 316 ? -18.238 -5.973 21.899 1.00 97.50 316 LEU A CA 1
ATOM 2438 C C . LEU A 1 316 ? -17.240 -6.680 22.826 1.00 97.50 316 LEU A C 1
ATOM 2440 O O . LEU A 1 316 ? -16.237 -7.247 22.390 1.00 97.50 316 LEU A O 1
ATOM 2444 N N . GLY A 1 317 ? -17.580 -6.706 24.113 1.00 96.94 317 GLY A N 1
ATOM 2445 C CA . GLY A 1 317 ? -16.869 -7.455 25.140 1.00 96.94 317 GLY A CA 1
ATOM 2446 C C . GLY A 1 317 ? -17.785 -7.874 26.287 1.00 96.94 317 GLY A C 1
ATOM 2447 O O . GLY A 1 317 ? -18.746 -7.182 26.628 1.00 96.94 317 GLY A O 1
ATOM 2448 N N . TRP A 1 318 ? -17.492 -9.034 26.867 1.00 95.50 318 TRP A N 1
ATOM 2449 C CA . TRP A 1 318 ? -18.093 -9.557 28.085 1.00 95.50 318 TRP A CA 1
ATOM 2450 C C . TRP A 1 318 ? -17.360 -8.971 29.287 1.00 95.50 318 TRP A C 1
ATOM 2452 O O . TRP A 1 318 ? -16.378 -9.520 29.785 1.00 95.50 318 TRP A O 1
ATOM 2462 N N . MET A 1 319 ? -17.843 -7.838 29.776 1.00 91.38 319 MET A N 1
ATOM 2463 C CA . MET A 1 319 ? -17.219 -7.149 30.890 1.00 91.38 319 MET A CA 1
ATOM 2464 C C . MET A 1 319 ? -17.693 -7.705 32.231 1.00 91.38 319 MET A C 1
ATOM 2466 O O . MET A 1 319 ? -18.889 -7.830 32.480 1.00 91.38 319 MET A O 1
ATOM 2470 N N . ASN A 1 320 ? -16.755 -7.982 33.136 1.00 88.88 320 ASN A N 1
ATOM 2471 C CA . ASN A 1 320 ? -17.071 -8.259 34.536 1.00 88.88 320 ASN A CA 1
ATOM 2472 C C . ASN A 1 320 ? -17.152 -6.938 35.310 1.00 88.88 320 ASN A C 1
ATOM 2474 O O . ASN A 1 320 ? -16.126 -6.389 35.721 1.00 88.88 320 ASN A O 1
ATOM 2478 N N . ILE A 1 321 ? -18.363 -6.404 35.472 1.00 81.31 321 ILE A N 1
ATOM 2479 C CA . ILE A 1 321 ? -18.582 -5.151 36.195 1.00 81.31 321 ILE A CA 1
ATOM 2480 C C . ILE A 1 321 ? -18.702 -5.460 37.699 1.00 81.31 321 ILE A C 1
ATOM 2482 O O . ILE A 1 321 ? -19.605 -6.190 38.099 1.00 81.31 321 ILE A O 1
ATOM 2486 N N . PRO A 1 322 ? -17.871 -4.863 38.581 1.00 77.50 322 PRO A N 1
ATOM 2487 C CA . PRO A 1 322 ? -17.880 -5.179 40.015 1.00 77.50 322 PRO A CA 1
ATOM 2488 C C . PRO A 1 322 ? -19.216 -4.950 40.738 1.00 77.50 322 PRO A C 1
ATOM 2490 O O . PRO A 1 322 ? -19.453 -5.534 41.795 1.00 77.50 322 PRO A O 1
ATOM 2493 N N . SER A 1 323 ? -20.065 -4.059 40.220 1.00 74.31 323 SER A N 1
ATOM 2494 C CA . SER A 1 323 ? -21.383 -3.748 40.783 1.00 74.31 323 SER A CA 1
ATOM 2495 C C . SER A 1 323 ? -22.476 -4.730 40.361 1.00 74.31 323 SER A C 1
ATOM 2497 O O . SER A 1 323 ? -23.574 -4.670 40.919 1.00 74.31 323 SER A O 1
ATOM 2499 N N . THR A 1 324 ? -22.203 -5.619 39.406 1.00 72.81 324 THR A N 1
ATOM 2500 C CA . THR A 1 324 ? -23.171 -6.577 38.872 1.00 72.81 324 THR A CA 1
ATOM 2501 C C . THR A 1 324 ? -22.712 -8.011 39.139 1.00 72.81 324 THR A C 1
ATOM 2503 O O . THR A 1 324 ? -21.572 -8.282 39.519 1.00 72.81 324 THR A O 1
ATOM 2506 N N . THR A 1 325 ? -23.641 -8.965 39.065 1.00 77.62 325 THR A N 1
ATOM 2507 C CA . THR A 1 325 ? -23.316 -10.386 39.242 1.00 77.62 325 THR A CA 1
ATOM 2508 C C . THR A 1 325 ? -23.017 -11.024 37.895 1.00 77.62 325 THR A C 1
ATOM 2510 O O . THR A 1 325 ? -23.943 -11.473 37.222 1.00 77.62 325 THR A O 1
ATOM 2513 N N . GLY A 1 326 ? -21.734 -11.133 37.550 1.00 84.31 326 GLY A N 1
ATOM 2514 C CA . GLY A 1 326 ? -21.268 -11.874 36.377 1.00 84.31 326 GLY A CA 1
ATOM 2515 C C . GLY A 1 326 ? -20.771 -10.979 35.245 1.00 84.31 326 GLY A C 1
ATOM 2516 O O . GLY A 1 326 ? -20.349 -9.850 35.470 1.00 84.31 326 GLY A O 1
ATOM 2517 N N . TYR A 1 327 ? -20.774 -11.537 34.037 1.00 90.88 327 TYR A N 1
ATOM 2518 C CA . TYR A 1 327 ? -20.328 -10.864 32.824 1.00 90.88 327 TYR A CA 1
ATOM 2519 C C . TYR A 1 327 ? -21.508 -10.239 32.080 1.00 90.88 327 TYR A C 1
ATOM 2521 O O . TYR A 1 327 ? -22.547 -10.882 31.919 1.00 90.88 327 TYR A O 1
ATOM 2529 N N . GLU A 1 328 ? -21.320 -9.023 31.581 1.00 92.88 328 GLU A N 1
ATOM 2530 C CA . GLU A 1 328 ? -22.293 -8.292 30.773 1.00 92.88 328 GLU A CA 1
ATOM 2531 C C . GLU A 1 328 ? -21.707 -7.980 29.401 1.00 92.88 328 GLU A C 1
ATOM 2533 O O . GLU A 1 328 ? -20.591 -7.475 29.297 1.00 92.88 328 GLU A O 1
ATOM 2538 N N . LEU A 1 329 ? -22.461 -8.290 28.348 1.00 95.00 329 LEU A N 1
ATOM 2539 C CA . LEU A 1 329 ? -22.078 -7.954 26.983 1.00 95.00 329 LEU A CA 1
ATOM 2540 C C . LEU A 1 329 ? -22.399 -6.485 26.707 1.00 95.00 329 LEU A C 1
ATOM 2542 O O . LEU A 1 329 ? -23.547 -6.064 26.852 1.00 95.00 329 LEU A O 1
ATOM 2546 N N . MET A 1 330 ? -21.403 -5.728 26.266 1.00 95.44 330 MET A N 1
ATOM 2547 C CA . MET A 1 330 ? -21.555 -4.328 25.866 1.00 95.44 330 MET A CA 1
ATOM 2548 C C . MET A 1 330 ? -20.531 -3.946 24.803 1.00 95.44 330 MET A C 1
ATOM 2550 O O . MET A 1 330 ? -19.573 -4.681 24.575 1.00 95.44 330 MET A O 1
ATOM 2554 N N . ASP A 1 331 ? -20.722 -2.794 24.163 1.00 96.62 331 ASP A N 1
ATOM 2555 C CA . ASP A 1 331 ? -19.700 -2.197 23.304 1.00 96.62 331 ASP A CA 1
ATOM 2556 C C . ASP A 1 331 ? -18.576 -1.635 24.181 1.00 96.62 331 ASP A C 1
ATOM 2558 O O . ASP A 1 331 ? -18.794 -0.720 24.979 1.00 96.62 331 ASP A O 1
ATOM 2562 N N . VAL A 1 332 ? -17.386 -2.227 24.085 1.00 96.56 332 VAL A N 1
ATOM 2563 C CA . VAL A 1 332 ? -16.260 -1.893 24.965 1.00 96.56 332 VAL A CA 1
ATOM 2564 C C . VAL A 1 332 ? -15.231 -0.985 24.302 1.00 96.56 332 VAL A C 1
ATOM 2566 O O . VAL A 1 332 ? -14.486 -0.319 25.019 1.00 96.56 332 VAL A O 1
ATOM 2569 N N . HIS A 1 333 ? -15.202 -0.922 22.964 1.00 96.69 333 HIS A N 1
ATOM 2570 C CA . HIS A 1 333 ? -14.236 -0.093 22.225 1.00 96.69 333 HIS A CA 1
ATOM 2571 C C . HIS A 1 333 ? -14.851 0.787 21.128 1.00 96.69 333 HIS A C 1
ATOM 2573 O O . HIS A 1 333 ? -14.176 1.721 20.706 1.00 96.69 333 HIS A O 1
ATOM 2579 N N . GLY A 1 334 ? -16.085 0.536 20.684 1.00 97.75 334 GLY A N 1
ATOM 2580 C CA . GLY A 1 334 ? -16.758 1.285 19.622 1.00 97.75 334 GLY A CA 1
ATOM 2581 C C . GLY A 1 334 ? -16.524 0.758 18.200 1.00 97.75 334 GLY A C 1
ATOM 2582 O O . GLY A 1 334 ? -15.474 0.194 17.881 1.00 97.75 334 GLY A O 1
ATOM 2583 N N . ALA A 1 335 ? -17.501 0.979 17.314 1.00 98.19 335 ALA A N 1
ATOM 2584 C CA . ALA A 1 335 ? -17.346 0.744 15.878 1.00 98.19 335 ALA A CA 1
ATOM 2585 C C . ALA A 1 335 ? -16.274 1.671 15.284 1.00 98.19 335 ALA A C 1
ATOM 2587 O O . ALA A 1 335 ? -16.354 2.889 15.410 1.00 98.19 335 ALA A O 1
ATOM 2588 N N . GLY A 1 336 ? -15.262 1.076 14.659 1.00 98.12 336 GLY A N 1
ATOM 2589 C CA . GLY A 1 336 ? -14.024 1.713 14.210 1.00 98.12 336 GLY A CA 1
ATOM 2590 C C . GLY A 1 336 ? -12.787 1.328 15.031 1.00 98.12 336 GLY A C 1
ATOM 2591 O O . GLY A 1 336 ? -11.682 1.780 14.718 1.00 98.12 336 GLY A O 1
ATOM 2592 N N . ALA A 1 337 ? -12.942 0.492 16.066 1.00 98.50 337 ALA A N 1
ATOM 2593 C CA . ALA A 1 337 ? -11.821 -0.071 16.810 1.00 98.50 337 ALA A CA 1
ATOM 2594 C C . ALA A 1 337 ? -11.002 -1.065 15.967 1.00 98.50 337 ALA A C 1
ATOM 2596 O O . ALA A 1 337 ? -11.539 -1.798 15.134 1.00 98.50 337 ALA A O 1
ATOM 2597 N N . GLN A 1 338 ? -9.704 -1.133 16.259 1.00 98.31 338 GLN A N 1
ATOM 2598 C CA . GLN A 1 338 ? -8.779 -2.127 15.722 1.00 98.31 338 GLN A CA 1
ATOM 2599 C C . GLN A 1 338 ? -8.297 -3.011 16.861 1.00 98.31 338 GLN A C 1
ATOM 2601 O O . GLN A 1 338 ? -7.760 -2.521 17.858 1.00 98.31 338 GLN A O 1
ATOM 2606 N N . ARG A 1 339 ? -8.475 -4.317 16.697 1.00 97.00 339 ARG A N 1
ATOM 2607 C CA . ARG A 1 339 ? -8.112 -5.337 17.683 1.00 97.00 339 ARG A CA 1
ATOM 2608 C C . ARG A 1 339 ? -7.455 -6.509 16.960 1.00 97.00 339 ARG A C 1
ATOM 2610 O O . ARG A 1 339 ? -6.883 -6.324 15.886 1.00 97.00 339 ARG A O 1
ATOM 2617 N N . SER A 1 340 ? -7.477 -7.682 17.573 1.00 97.06 340 SER A N 1
ATOM 2618 C CA . SER A 1 340 ? -6.909 -8.892 17.006 1.00 97.06 340 SER A CA 1
ATOM 2619 C C . SER A 1 340 ? -7.647 -10.118 17.521 1.00 97.06 340 SER A C 1
ATOM 2621 O O . SER A 1 340 ? -8.013 -10.145 18.694 1.00 97.06 340 SER A O 1
ATOM 2623 N N . ASP A 1 341 ? -7.785 -11.127 16.672 1.00 97.56 341 ASP A N 1
ATOM 2624 C CA . ASP A 1 341 ? -8.407 -12.415 16.988 1.00 97.56 341 ASP A CA 1
ATOM 2625 C C . ASP A 1 341 ? -7.404 -13.549 16.713 1.00 97.56 341 ASP A C 1
ATOM 2627 O O . ASP A 1 341 ? -6.533 -13.381 15.850 1.00 97.56 341 ASP A O 1
ATOM 2631 N N . PRO A 1 342 ? -7.514 -14.706 17.395 1.00 97.69 342 PRO A N 1
ATOM 2632 C CA . PRO A 1 342 ? -6.742 -15.894 17.055 1.00 97.69 342 PRO A CA 1
ATOM 2633 C C . PRO A 1 342 ? -6.945 -16.282 15.586 1.00 97.69 342 PRO A C 1
ATOM 2635 O O . PRO A 1 342 ? -8.068 -16.298 15.084 1.00 97.69 342 PRO A O 1
ATOM 2638 N N . LYS A 1 343 ? -5.861 -16.649 14.898 1.00 97.88 343 LYS A N 1
ATOM 2639 C CA . LYS A 1 343 ? -5.885 -17.041 13.476 1.00 97.88 343 LYS A CA 1
ATOM 2640 C C . LYS A 1 343 ? -6.627 -18.353 13.219 1.00 97.88 343 LYS A C 1
ATOM 2642 O O . LYS A 1 343 ? -7.072 -18.603 12.100 1.00 97.88 343 LYS A O 1
ATOM 2647 N N . THR A 1 344 ? -6.692 -19.214 14.235 1.00 96.75 344 THR A N 1
ATOM 2648 C CA . THR A 1 344 ? -7.301 -20.550 14.200 1.00 96.75 344 THR A CA 1
ATOM 2649 C C . THR A 1 344 ? -7.914 -20.882 15.563 1.00 96.75 344 THR A C 1
ATOM 2651 O O . THR A 1 344 ? -7.609 -20.221 16.554 1.00 96.75 344 THR A O 1
ATOM 2654 N N . GLY A 1 345 ? -8.744 -21.926 15.634 1.00 95.94 345 GLY A N 1
ATOM 2655 C CA . GLY A 1 345 ? -9.331 -22.419 16.884 1.00 95.94 345 GLY A CA 1
ATOM 2656 C C . GLY A 1 345 ? -10.855 -22.447 16.839 1.00 95.94 345 GLY A C 1
ATOM 2657 O O . GLY A 1 345 ? -11.440 -22.558 15.764 1.00 95.94 345 GLY A O 1
ATOM 2658 N N . ASN A 1 346 ? -11.497 -22.371 18.008 1.00 96.06 346 ASN A N 1
ATOM 2659 C CA . ASN A 1 346 ? -12.952 -22.315 18.132 1.00 96.06 346 ASN A CA 1
ATOM 2660 C C . ASN A 1 346 ? -13.387 -21.176 19.071 1.00 96.06 346 ASN A C 1
ATOM 2662 O O . ASN A 1 346 ? -12.978 -21.130 20.228 1.00 96.06 346 ASN A O 1
ATOM 2666 N N . ALA A 1 347 ? -14.258 -20.279 18.596 1.00 95.75 347 ALA A N 1
ATOM 2667 C CA . ALA A 1 347 ? -14.780 -19.161 19.387 1.00 95.75 347 ALA A CA 1
ATOM 2668 C C . ALA A 1 347 ? -15.487 -19.616 20.678 1.00 95.75 347 ALA A C 1
ATOM 2670 O O . ALA A 1 347 ? -15.476 -18.907 21.683 1.00 95.75 347 ALA A O 1
ATOM 2671 N N . ALA A 1 348 ? -16.052 -20.831 20.690 1.00 96.25 348 ALA A N 1
ATOM 2672 C CA . ALA A 1 348 ? -16.688 -21.413 21.872 1.00 96.25 348 ALA A CA 1
ATOM 2673 C C . ALA A 1 348 ? -15.721 -21.628 23.053 1.00 96.25 348 ALA A C 1
ATOM 2675 O O . ALA A 1 348 ? -16.181 -21.759 24.190 1.00 96.25 348 ALA A O 1
ATOM 2676 N N . ASP A 1 349 ? -14.407 -21.633 22.807 1.00 96.94 349 ASP A N 1
ATOM 2677 C CA . ASP A 1 349 ? -13.381 -21.707 23.852 1.00 96.94 349 ASP A CA 1
ATOM 2678 C C . ASP A 1 349 ? -13.226 -20.373 24.616 1.00 96.94 349 ASP A C 1
ATOM 2680 O O . ASP A 1 349 ? -12.617 -20.337 25.687 1.00 96.94 349 ASP A O 1
ATOM 2684 N N . TYR A 1 350 ? -13.848 -19.294 24.122 1.00 96.06 350 TYR A N 1
ATOM 2685 C CA . TYR A 1 350 ? -13.829 -17.942 24.690 1.00 96.06 350 TYR A CA 1
ATOM 2686 C C . TYR A 1 350 ? -15.248 -17.441 25.032 1.00 96.06 350 TYR A C 1
ATOM 2688 O O . TYR A 1 350 ? -15.673 -16.386 24.557 1.00 96.06 350 TYR A O 1
ATOM 2696 N N . PRO A 1 351 ? -16.015 -18.144 25.890 1.00 94.25 351 PRO A N 1
ATOM 2697 C CA . PRO A 1 351 ? -17.421 -17.814 26.158 1.00 94.25 351 PRO A CA 1
ATOM 2698 C C . PRO A 1 351 ? -17.632 -16.438 26.813 1.00 94.25 351 PRO A C 1
ATOM 2700 O O . PRO A 1 351 ? -18.746 -15.924 26.797 1.00 94.25 351 PRO A O 1
ATOM 2703 N N . TYR A 1 352 ? -16.576 -15.856 27.389 1.00 94.19 352 TYR A N 1
ATOM 2704 C CA . TYR A 1 352 ? -16.556 -14.507 27.967 1.00 94.19 352 TYR A CA 1
ATOM 2705 C C . TYR A 1 352 ? -15.443 -13.645 27.357 1.00 94.19 352 TYR A C 1
ATOM 2707 O O . TYR A 1 352 ? -14.913 -12.747 28.009 1.00 94.19 352 TYR A O 1
ATOM 2715 N N . GLY A 1 353 ? -15.062 -13.958 26.117 1.00 94.94 353 GLY A N 1
ATOM 2716 C CA . GLY A 1 353 ? -14.033 -13.236 25.388 1.00 94.94 353 GLY A CA 1
ATOM 2717 C C . GLY A 1 353 ? -12.630 -13.359 25.983 1.00 94.94 353 GLY A C 1
ATOM 2718 O O . GLY A 1 353 ? -12.322 -14.292 26.732 1.00 94.94 353 GLY A O 1
ATOM 2719 N N . PHE A 1 354 ? -11.765 -12.412 25.622 1.00 92.62 354 PHE A N 1
ATOM 2720 C CA . PHE A 1 354 ? -10.360 -12.385 26.014 1.00 92.62 354 PHE A CA 1
ATOM 2721 C C . PHE A 1 354 ? -9.915 -11.008 26.526 1.00 92.62 354 PHE A C 1
ATOM 2723 O O . PHE A 1 354 ? -10.363 -9.954 26.078 1.00 92.62 354 PHE A O 1
ATOM 2730 N N . GLY A 1 355 ? -8.979 -11.018 27.475 1.00 89.62 355 GLY A N 1
ATOM 2731 C CA . GLY A 1 355 ? -8.426 -9.805 28.070 1.00 89.62 355 GLY A CA 1
ATOM 2732 C C . GLY A 1 355 ? -9.339 -9.132 29.109 1.00 89.62 355 GLY A C 1
ATOM 2733 O O . GLY A 1 355 ? -10.397 -9.651 29.461 1.00 89.62 355 GLY A O 1
ATOM 2734 N N . PRO A 1 356 ? -8.923 -7.974 29.654 1.00 87.38 356 PRO A N 1
ATOM 2735 C CA . PRO A 1 356 ? -9.589 -7.344 30.800 1.00 87.38 356 PRO A CA 1
ATOM 2736 C C . PRO A 1 356 ? -11.024 -6.876 30.534 1.00 87.38 356 PRO A C 1
ATOM 2738 O O . PRO A 1 356 ? -11.838 -6.869 31.453 1.00 87.38 356 PRO A O 1
ATOM 2741 N N . GLN A 1 357 ? -11.325 -6.475 29.297 1.00 91.88 357 GLN A N 1
ATOM 2742 C CA . GLN A 1 357 ? -12.663 -6.065 28.867 1.00 91.88 357 GLN A CA 1
ATOM 2743 C C . GLN A 1 357 ? -13.507 -7.235 28.328 1.00 91.88 357 GLN A C 1
ATOM 2745 O O . GLN A 1 357 ? -14.668 -7.026 27.983 1.00 91.88 357 GLN A O 1
ATOM 2750 N N . GLY A 1 358 ? -12.941 -8.450 28.282 1.00 94.69 358 GLY A N 1
ATOM 2751 C CA . GLY A 1 358 ? -13.603 -9.649 27.766 1.00 94.69 358 GLY A CA 1
ATOM 2752 C C . GLY A 1 358 ? -13.969 -9.535 26.292 1.00 94.69 358 GLY A C 1
ATOM 2753 O O . GLY A 1 358 ? -15.069 -9.924 25.912 1.00 94.69 358 GLY A O 1
ATOM 2754 N N . ASP A 1 359 ? -13.081 -8.971 25.476 1.00 96.19 359 ASP A N 1
ATOM 2755 C CA . ASP A 1 359 ? -13.312 -8.743 24.051 1.00 96.19 359 ASP A CA 1
ATOM 2756 C C . ASP A 1 359 ? -13.811 -10.014 23.370 1.00 96.19 359 ASP A C 1
ATOM 2758 O O . ASP A 1 359 ? -13.228 -11.088 23.537 1.00 96.19 359 ASP A O 1
ATOM 2762 N N . VAL A 1 360 ? -14.900 -9.890 22.619 1.00 97.75 360 VAL A N 1
ATOM 2763 C CA . VAL A 1 360 ? -15.477 -11.001 21.867 1.00 97.75 360 VAL A CA 1
ATOM 2764 C C . VAL A 1 360 ? -14.443 -11.562 20.893 1.00 97.75 360 VAL A C 1
ATOM 2766 O O . VAL A 1 360 ? -13.861 -10.814 20.115 1.00 97.75 360 VAL A O 1
ATOM 2769 N N . ILE A 1 361 ? -14.287 -12.887 20.910 1.00 97.75 361 ILE A N 1
ATOM 2770 C CA . ILE A 1 361 ? -13.437 -13.638 19.987 1.00 97.75 361 ILE A CA 1
ATOM 2771 C C . ILE A 1 361 ? -14.327 -14.366 18.986 1.00 97.75 361 ILE A C 1
ATOM 2773 O O . ILE A 1 361 ? -15.183 -15.156 19.393 1.00 97.75 361 ILE A O 1
ATOM 2777 N N . ARG A 1 362 ? -14.123 -14.122 17.688 1.00 96.56 362 ARG A N 1
ATOM 2778 C CA . ARG A 1 362 ? -14.893 -14.768 16.614 1.00 96.56 362 ARG A CA 1
ATOM 2779 C C . ARG A 1 362 ? -14.089 -15.805 15.853 1.00 96.56 362 ARG A C 1
ATOM 2781 O O . ARG A 1 362 ? -14.680 -16.807 15.465 1.00 96.56 362 ARG A O 1
ATOM 2788 N N . ILE A 1 363 ? -12.774 -15.614 15.683 1.00 97.44 363 ILE A N 1
ATOM 2789 C CA . ILE A 1 363 ? -11.847 -16.471 14.896 1.00 97.44 363 ILE A CA 1
ATOM 2790 C C . ILE A 1 363 ? -12.180 -16.512 13.398 1.00 97.44 363 ILE A C 1
ATOM 2792 O O . ILE A 1 363 ? -11.289 -16.561 12.554 1.00 97.44 363 ILE A O 1
ATOM 2796 N N . GLU A 1 364 ? -13.456 -16.472 13.044 1.00 98.38 364 GLU A N 1
ATOM 2797 C CA . GLU A 1 364 ? -13.950 -16.289 11.696 1.00 98.38 364 GLU A CA 1
ATOM 2798 C C . GLU A 1 364 ? -14.429 -14.841 11.550 1.00 98.38 364 GLU A C 1
ATOM 2800 O O . GLU A 1 364 ? -15.368 -14.413 12.222 1.00 98.38 364 GLU A O 1
ATOM 2805 N N . ASN A 1 365 ? -13.796 -14.079 10.657 1.00 98.62 365 ASN A N 1
ATOM 2806 C CA . ASN A 1 365 ? -14.156 -12.691 10.361 1.00 98.62 365 ASN A CA 1
ATOM 2807 C C . ASN A 1 365 ? -14.361 -12.514 8.847 1.00 98.62 365 ASN A C 1
ATOM 2809 O O . ASN A 1 365 ? -13.977 -13.370 8.048 1.00 98.62 365 ASN A O 1
ATOM 2813 N N . HIS A 1 366 ? -15.039 -11.439 8.443 1.00 98.75 366 HIS A N 1
ATOM 2814 C CA . HIS A 1 366 ? -15.316 -11.152 7.032 1.00 98.75 366 HIS A CA 1
ATOM 2815 C C . HIS A 1 366 ? -14.074 -10.598 6.324 1.00 98.75 366 HIS A C 1
ATOM 2817 O O . HIS A 1 366 ? -13.088 -10.217 6.955 1.00 98.75 366 HIS A O 1
ATOM 2823 N N . VAL A 1 367 ? -14.132 -10.528 4.995 1.00 98.50 367 VAL A N 1
ATOM 2824 C CA . VAL A 1 367 ? -13.046 -10.006 4.163 1.00 98.50 367 VAL A CA 1
ATOM 2825 C C . VAL A 1 367 ? -13.571 -8.947 3.203 1.00 98.50 367 VAL A C 1
ATOM 2827 O O . VAL A 1 367 ? -14.654 -9.086 2.634 1.00 98.50 367 VAL A O 1
ATOM 2830 N N . ARG A 1 368 ? -12.776 -7.894 3.000 1.00 98.50 368 ARG A N 1
ATOM 2831 C CA . ARG A 1 368 ? -12.940 -6.933 1.909 1.00 98.50 368 ARG A CA 1
ATOM 2832 C C . ARG A 1 368 ? -11.602 -6.799 1.178 1.00 98.50 368 ARG A C 1
ATOM 2834 O O . ARG A 1 368 ? -10.711 -6.147 1.717 1.00 98.50 368 ARG A O 1
ATOM 2841 N N . PRO A 1 369 ? -11.442 -7.446 0.014 1.00 98.19 369 PRO A N 1
ATOM 2842 C CA . PRO A 1 369 ? -10.193 -7.417 -0.729 1.00 98.19 369 PRO A CA 1
ATOM 2843 C C . PRO A 1 369 ? -9.880 -6.031 -1.274 1.00 98.19 369 PRO A C 1
ATOM 2845 O O . PRO A 1 369 ? -10.784 -5.243 -1.580 1.00 98.19 369 PRO A O 1
ATOM 2848 N N . VAL A 1 370 ? -8.587 -5.788 -1.425 1.00 98.50 370 VAL A N 1
ATOM 2849 C CA . VAL A 1 370 ? -8.008 -4.573 -1.985 1.00 98.50 370 VAL A CA 1
ATOM 2850 C C . VAL A 1 370 ? -7.030 -4.938 -3.096 1.00 98.50 370 VAL A C 1
ATOM 2852 O O . VAL A 1 370 ? -6.512 -6.053 -3.125 1.00 98.50 370 VAL A O 1
ATOM 2855 N N . ARG A 1 371 ? -6.757 -3.991 -3.984 1.00 95.81 371 ARG A N 1
ATOM 2856 C CA . ARG A 1 371 ? -5.628 -4.006 -4.916 1.00 95.81 371 ARG A CA 1
ATOM 2857 C C . ARG A 1 371 ? -5.117 -2.584 -5.140 1.00 95.81 371 ARG A C 1
ATOM 2859 O O . ARG A 1 371 ? -5.805 -1.612 -4.820 1.00 95.81 371 ARG A O 1
ATOM 2866 N N . ASP A 1 372 ? -3.940 -2.461 -5.736 1.00 93.12 372 ASP A N 1
ATOM 2867 C CA . ASP A 1 372 ? -3.373 -1.167 -6.111 1.00 93.12 372 ASP A CA 1
ATOM 2868 C C . ASP A 1 372 ? -3.903 -0.723 -7.485 1.00 93.12 372 ASP A C 1
ATOM 2870 O O . ASP A 1 372 ? -3.952 -1.507 -8.439 1.00 93.12 372 ASP A O 1
ATOM 2874 N N . ILE A 1 373 ? -4.277 0.553 -7.617 1.00 88.31 373 ILE A N 1
ATOM 2875 C CA . ILE A 1 373 ? -4.650 1.146 -8.913 1.00 88.31 373 ILE A CA 1
ATOM 2876 C C . ILE A 1 373 ? -3.404 1.296 -9.796 1.00 88.31 373 ILE A C 1
ATOM 2878 O O . ILE A 1 373 ? -3.473 1.121 -11.005 1.00 88.31 373 ILE A O 1
ATOM 2882 N N . SER A 1 374 ? -2.236 1.592 -9.213 1.00 69.38 374 SER A N 1
ATOM 2883 C CA . SER A 1 374 ? -0.993 1.825 -9.970 1.00 69.38 374 SER A CA 1
ATOM 2884 C C . SER A 1 374 ? -0.520 0.610 -10.772 1.00 69.38 374 SER A C 1
ATOM 2886 O O . SER A 1 374 ? 0.151 0.792 -11.786 1.00 69.38 374 SER A O 1
ATOM 2888 N N . ARG A 1 375 ? -0.911 -0.612 -10.381 1.00 57.94 375 ARG A N 1
ATOM 2889 C CA . ARG A 1 375 ? -0.663 -1.826 -11.175 1.00 57.94 375 ARG A CA 1
ATOM 2890 C C . ARG A 1 375 ? -1.410 -1.841 -12.510 1.00 57.94 375 ARG A C 1
ATOM 2892 O O . ARG A 1 375 ? -0.971 -2.534 -13.417 1.00 57.94 375 ARG A O 1
ATOM 2899 N N . ASP A 1 376 ? -2.457 -1.033 -12.686 1.00 56.50 376 ASP A N 1
ATOM 2900 C CA . ASP A 1 376 ? -3.116 -0.878 -13.993 1.00 56.50 376 ASP A CA 1
ATOM 2901 C C . ASP A 1 376 ? -2.236 -0.150 -15.024 1.00 56.50 376 ASP A C 1
ATOM 2903 O O . ASP A 1 376 ? -2.479 -0.259 -16.230 1.00 56.50 376 ASP A O 1
ATOM 2907 N N . ASN A 1 377 ? -1.197 0.552 -14.555 1.00 67.56 377 ASN A N 1
ATOM 2908 C CA . ASN A 1 377 ? -0.241 1.278 -15.384 1.00 67.56 377 ASN A CA 1
ATOM 2909 C C . ASN A 1 377 ? 1.103 0.542 -15.535 1.00 67.56 377 ASN A C 1
ATOM 2911 O O . ASN A 1 377 ? 1.965 1.026 -16.264 1.00 67.56 377 ASN A O 1
ATOM 2915 N N . GLU A 1 378 ? 1.311 -0.606 -14.878 1.00 81.88 378 GLU A N 1
ATOM 2916 C CA . GLU A 1 378 ? 2.492 -1.450 -15.099 1.00 81.88 378 GLU A CA 1
ATOM 2917 C C . GLU A 1 378 ? 2.204 -2.519 -16.165 1.00 81.88 378 GLU A C 1
ATOM 2919 O O . GLU A 1 378 ? 1.228 -3.266 -16.100 1.00 81.88 378 GLU A O 1
ATOM 2924 N N . ARG A 1 379 ? 3.074 -2.609 -17.172 1.00 85.00 379 ARG A N 1
ATOM 2925 C CA . ARG A 1 379 ? 3.049 -3.636 -18.217 1.00 85.00 379 ARG A CA 1
ATOM 2926 C C . ARG A 1 379 ? 4.267 -4.528 -18.038 1.00 85.00 379 ARG A C 1
ATOM 2928 O O . ARG A 1 379 ? 5.385 -4.123 -18.353 1.00 85.00 379 ARG A O 1
ATOM 2935 N N . LEU A 1 380 ? 4.044 -5.722 -17.501 1.00 86.38 380 LEU A N 1
ATOM 2936 C CA . LEU A 1 380 ? 5.088 -6.724 -17.315 1.00 86.38 380 LEU A CA 1
ATOM 2937 C C . LEU A 1 380 ? 5.200 -7.595 -18.567 1.00 86.38 380 LEU A C 1
ATOM 2939 O O . LEU A 1 380 ? 4.194 -8.095 -19.072 1.00 86.38 380 LEU A O 1
ATOM 2943 N N . GLY A 1 381 ? 6.424 -7.738 -19.058 1.00 85.38 381 GLY A N 1
ATOM 2944 C CA . GLY A 1 381 ? 6.803 -8.635 -20.135 1.00 85.38 381 GLY A CA 1
ATOM 2945 C C . GLY A 1 381 ? 6.979 -10.066 -19.646 1.00 85.38 381 GLY A C 1
ATOM 2946 O O . GLY A 1 381 ? 6.952 -10.375 -18.452 1.00 85.38 381 GLY A O 1
ATOM 2947 N N . THR A 1 382 ? 7.126 -10.946 -20.615 1.00 88.75 382 THR A N 1
ATOM 2948 C CA . THR A 1 382 ? 7.346 -12.380 -20.498 1.00 88.75 382 THR A CA 1
ATOM 2949 C C . THR A 1 382 ? 8.686 -12.722 -21.140 1.00 88.75 382 THR A C 1
ATOM 2951 O O . THR A 1 382 ? 9.326 -11.868 -21.732 1.00 88.75 382 THR A O 1
ATOM 2954 N N . SER A 1 383 ? 9.097 -13.991 -21.113 1.00 88.75 383 SER A N 1
ATOM 2955 C CA . SER A 1 383 ? 10.292 -14.433 -21.847 1.00 88.75 383 SER A CA 1
ATOM 2956 C C . SER A 1 383 ? 10.112 -14.523 -23.378 1.00 88.75 383 SER A C 1
ATOM 2958 O O . SER A 1 383 ? 10.852 -15.234 -24.066 1.00 88.75 383 SER A O 1
ATOM 2960 N N . ALA A 1 384 ? 9.076 -13.882 -23.922 1.00 91.81 384 ALA A N 1
ATOM 2961 C CA . ALA A 1 384 ? 8.770 -13.819 -25.343 1.00 91.81 384 ALA A CA 1
ATOM 2962 C C . ALA A 1 384 ? 8.848 -12.368 -25.834 1.00 91.81 384 ALA A C 1
ATOM 2964 O O . ALA A 1 384 ? 8.889 -11.443 -25.048 1.00 91.81 384 ALA A O 1
ATOM 2965 N N . ASN A 1 385 ? 8.817 -12.163 -27.154 1.00 92.62 385 ASN A N 1
ATOM 2966 C CA . ASN A 1 385 ? 8.822 -10.812 -27.720 1.00 92.62 385 ASN A CA 1
ATOM 2967 C C . ASN A 1 385 ? 7.478 -10.112 -27.471 1.00 92.62 385 ASN A C 1
ATOM 2969 O O . ASN A 1 385 ? 6.511 -10.350 -28.214 1.00 92.62 385 ASN A O 1
ATOM 2973 N N . ASP A 1 386 ? 7.431 -9.225 -26.485 1.00 94.81 386 ASP A N 1
ATOM 2974 C CA . ASP A 1 386 ? 6.241 -8.479 -26.117 1.00 94.81 386 ASP A CA 1
ATOM 2975 C C . ASP A 1 386 ? 6.072 -7.191 -26.931 1.00 94.81 386 ASP A C 1
ATOM 2977 O O . ASP A 1 386 ? 7.008 -6.536 -27.408 1.00 94.81 386 ASP A O 1
ATOM 2981 N N . LYS A 1 387 ? 4.802 -6.853 -27.170 1.00 96.12 387 LYS A N 1
ATOM 2982 C CA . LYS A 1 387 ? 4.408 -5.706 -27.991 1.00 96.12 387 LYS A CA 1
ATOM 2983 C C . LYS A 1 387 ? 3.360 -4.887 -27.274 1.00 96.12 387 LYS A C 1
ATOM 2985 O O . LYS A 1 387 ? 2.203 -5.298 -27.175 1.00 96.12 387 LYS A O 1
ATOM 2990 N N . TRP A 1 388 ? 3.752 -3.693 -26.863 1.00 94.50 388 TRP A N 1
ATOM 2991 C CA . TRP A 1 388 ? 2.863 -2.730 -26.241 1.00 94.50 388 TRP A CA 1
ATOM 2992 C C . TRP A 1 388 ? 2.549 -1.569 -27.172 1.00 94.50 388 TRP A C 1
ATOM 2994 O O . TRP A 1 388 ? 3.310 -1.230 -28.079 1.00 94.50 388 TRP A O 1
ATOM 3004 N N . ILE A 1 389 ? 1.401 -0.949 -26.928 1.00 92.38 389 ILE A N 1
ATOM 3005 C CA . ILE A 1 389 ? 0.972 0.275 -27.596 1.00 92.38 389 ILE A CA 1
ATOM 3006 C C . ILE A 1 389 ? 0.977 1.362 -26.535 1.00 92.38 389 ILE A C 1
ATOM 3008 O O . ILE A 1 389 ? 0.340 1.196 -25.498 1.00 92.38 389 ILE A O 1
ATOM 3012 N N . ASN A 1 390 ? 1.680 2.456 -26.807 1.00 89.25 390 ASN A N 1
ATOM 3013 C CA . ASN A 1 390 ? 1.708 3.605 -25.920 1.00 89.25 390 ASN A CA 1
ATOM 3014 C C . ASN A 1 390 ? 0.308 4.245 -25.860 1.00 89.25 390 ASN A C 1
ATOM 3016 O O . ASN A 1 390 ? -0.363 4.356 -26.896 1.00 89.25 390 ASN A O 1
ATOM 3020 N N . THR A 1 391 ? -0.144 4.648 -24.672 1.00 87.31 391 THR A N 1
ATOM 3021 C CA . THR A 1 391 ? -1.485 5.196 -24.449 1.00 87.31 391 THR A CA 1
ATOM 3022 C C . THR A 1 391 ? -1.450 6.708 -24.216 1.00 87.31 391 THR A C 1
ATOM 3024 O O . THR A 1 391 ? -0.845 7.426 -25.001 1.00 87.31 391 THR A O 1
ATOM 3027 N N . THR A 1 392 ? -2.230 7.229 -23.274 1.00 82.94 392 THR A N 1
ATOM 3028 C CA . THR A 1 392 ? -2.112 8.604 -22.756 1.00 82.94 392 THR A CA 1
ATOM 3029 C C . THR A 1 392 ? -1.925 8.599 -21.238 1.00 82.94 392 THR A C 1
ATOM 3031 O O . THR A 1 392 ? -1.958 9.661 -20.618 1.00 82.94 392 THR A O 1
ATOM 3034 N N . ALA A 1 393 ? -1.863 7.410 -20.633 1.00 77.50 393 ALA A N 1
ATOM 3035 C CA . ALA A 1 393 ? -1.601 7.230 -19.218 1.00 77.50 393 ALA A CA 1
ATOM 3036 C C . ALA A 1 393 ? -0.088 7.244 -18.986 1.00 77.50 393 ALA A C 1
ATOM 3038 O O . ALA A 1 393 ? 0.669 6.890 -19.877 1.00 77.50 393 ALA A O 1
ATOM 3039 N N . ASP A 1 394 ? 0.335 7.647 -17.791 1.00 85.12 394 ASP A N 1
ATOM 3040 C CA . ASP A 1 394 ? 1.730 7.490 -17.383 1.00 85.12 394 ASP A CA 1
ATOM 3041 C C . ASP A 1 394 ? 1.943 6.011 -17.011 1.00 85.12 394 ASP A C 1
ATOM 3043 O O . ASP A 1 394 ? 1.450 5.563 -15.966 1.00 85.12 394 ASP A O 1
ATOM 3047 N N . GLU A 1 395 ? 2.609 5.249 -17.884 1.00 90.00 395 GLU A N 1
ATOM 3048 C CA . GLU A 1 395 ? 2.787 3.797 -17.757 1.00 90.00 395 GLU A CA 1
ATOM 3049 C C . GLU A 1 395 ? 4.242 3.396 -17.441 1.00 90.00 395 GLU A C 1
ATOM 3051 O O . GLU A 1 395 ? 5.211 4.127 -17.654 1.00 90.00 395 GLU A O 1
ATOM 3056 N N . VAL A 1 396 ? 4.415 2.193 -16.900 1.00 90.56 396 VAL A N 1
ATOM 3057 C CA . VAL A 1 396 ? 5.718 1.585 -16.627 1.00 90.56 396 VAL A CA 1
ATOM 3058 C C . VAL A 1 396 ? 5.793 0.256 -17.371 1.00 90.56 396 VAL A C 1
ATOM 3060 O O . VAL A 1 396 ? 5.093 -0.694 -17.037 1.00 90.56 396 VAL A O 1
ATOM 3063 N N . PHE A 1 397 ? 6.658 0.173 -18.375 1.00 92.56 397 PHE A N 1
ATOM 3064 C CA . PHE A 1 397 ? 6.882 -1.022 -19.184 1.00 92.56 397 PHE A CA 1
ATOM 3065 C C . PHE A 1 397 ? 8.147 -1.742 -18.712 1.00 92.56 397 PHE A C 1
ATOM 3067 O O . PHE A 1 397 ? 9.235 -1.158 -18.672 1.00 92.56 397 PHE A O 1
ATOM 3074 N N . ARG A 1 398 ? 8.015 -3.017 -18.351 1.00 92.69 398 ARG A N 1
ATOM 3075 C CA . ARG A 1 398 ? 9.118 -3.854 -17.871 1.00 92.69 398 ARG A CA 1
ATOM 3076 C C . ARG A 1 398 ? 9.210 -5.105 -18.725 1.00 92.69 398 ARG A C 1
ATOM 3078 O O . ARG A 1 398 ? 8.468 -6.044 -18.468 1.00 92.69 398 ARG A O 1
ATOM 3085 N N . GLY A 1 399 ? 10.081 -5.105 -19.724 1.00 91.62 399 GLY A N 1
ATOM 3086 C CA . GLY A 1 399 ? 10.373 -6.315 -20.489 1.00 91.62 399 GLY A CA 1
ATOM 3087 C C . GLY A 1 399 ? 11.287 -7.285 -19.746 1.00 91.62 399 GLY A C 1
ATOM 3088 O O . GLY A 1 399 ? 11.796 -6.974 -18.661 1.00 91.62 399 GLY A O 1
ATOM 3089 N N . ASP A 1 400 ? 11.442 -8.470 -20.323 1.00 90.75 400 ASP A N 1
ATOM 3090 C CA . ASP A 1 400 ? 12.219 -9.591 -19.779 1.00 90.75 400 ASP A CA 1
ATOM 3091 C C . ASP A 1 400 ? 13.093 -10.201 -20.898 1.00 90.75 400 ASP A C 1
ATOM 3093 O O . ASP A 1 400 ? 13.713 -9.468 -21.669 1.00 90.75 400 ASP A O 1
ATOM 3097 N N . GLU A 1 401 ? 13.233 -11.527 -20.989 1.00 87.81 401 GLU A N 1
ATOM 3098 C CA . GLU A 1 401 ? 13.907 -12.151 -22.128 1.00 87.81 401 GLU A CA 1
ATOM 3099 C C . GLU A 1 401 ? 13.099 -11.949 -23.419 1.00 87.81 401 GLU A C 1
ATOM 3101 O O . GLU A 1 401 ? 11.920 -12.264 -23.475 1.00 87.81 401 GLU A O 1
ATOM 3106 N N . GLY A 1 402 ? 13.750 -11.548 -24.508 1.00 91.19 402 GLY A N 1
ATOM 3107 C CA . GLY A 1 402 ? 13.074 -11.377 -25.792 1.00 91.19 402 GLY A CA 1
ATOM 3108 C C . GLY A 1 402 ? 13.518 -10.106 -26.496 1.00 91.19 402 GLY A C 1
ATOM 3109 O O . GLY A 1 402 ? 14.534 -9.511 -26.149 1.00 91.19 402 GLY A O 1
ATOM 3110 N N . ILE A 1 403 ? 12.786 -9.742 -27.548 1.00 94.38 403 ILE A N 1
ATOM 3111 C CA . ILE A 1 403 ? 12.870 -8.419 -28.172 1.00 94.38 403 ILE A CA 1
ATOM 3112 C C . ILE A 1 403 ? 11.544 -7.725 -27.907 1.00 94.38 403 ILE A C 1
ATOM 3114 O O . ILE A 1 403 ? 10.568 -7.941 -28.638 1.00 94.38 403 ILE A O 1
ATOM 3118 N N . ASP A 1 404 ? 11.543 -6.887 -26.884 1.00 96.69 404 ASP A N 1
ATOM 3119 C CA . ASP A 1 404 ? 10.371 -6.184 -26.406 1.00 96.69 404 ASP A CA 1
ATOM 3120 C C . ASP A 1 404 ? 10.246 -4.823 -27.069 1.00 96.69 404 ASP A C 1
ATOM 3122 O O . ASP A 1 404 ? 11.221 -4.152 -27.446 1.00 96.69 404 ASP A O 1
ATOM 3126 N N . SER A 1 405 ? 8.995 -4.422 -27.280 1.00 96.94 405 SER A N 1
ATOM 3127 C CA . SER A 1 405 ? 8.713 -3.240 -28.072 1.00 96.94 405 SER A CA 1
ATOM 3128 C C . SER A 1 405 ? 7.533 -2.417 -27.598 1.00 96.94 405 SER A C 1
ATOM 3130 O O . SER A 1 405 ? 6.484 -2.941 -27.226 1.00 96.94 405 SER A O 1
ATOM 3132 N N . LEU A 1 406 ? 7.695 -1.098 -27.704 1.00 96.94 406 LEU A N 1
ATOM 3133 C CA . LEU A 1 406 ? 6.634 -0.125 -27.479 1.00 96.94 406 LEU A CA 1
ATOM 3134 C C . LEU A 1 406 ? 6.350 0.650 -28.769 1.00 96.94 406 LEU A C 1
ATOM 3136 O O . LEU A 1 406 ? 7.252 1.217 -29.391 1.00 96.94 406 LEU A O 1
ATOM 3140 N N . GLN A 1 407 ? 5.080 0.681 -29.163 1.00 96.25 407 GLN A N 1
ATOM 3141 C CA . GLN A 1 407 ? 4.603 1.403 -30.333 1.00 96.25 407 GLN A CA 1
ATOM 3142 C C . GLN A 1 407 ? 3.877 2.692 -29.947 1.00 96.25 407 GLN A C 1
ATOM 3144 O O . GLN A 1 407 ? 2.783 2.666 -29.390 1.00 96.25 407 GLN A O 1
ATOM 3149 N N . SER A 1 408 ? 4.460 3.819 -30.335 1.00 92.88 408 SER A N 1
ATOM 3150 C CA . SER A 1 408 ? 3.886 5.156 -30.238 1.00 92.88 408 SER A CA 1
ATOM 3151 C C . SER A 1 408 ? 3.155 5.529 -31.530 1.00 92.88 408 SER A C 1
ATOM 3153 O O . SER A 1 408 ? 3.616 5.260 -32.640 1.00 92.88 408 SER A O 1
ATOM 3155 N N . ALA A 1 409 ? 1.996 6.173 -31.397 1.00 89.50 409 ALA A N 1
ATOM 3156 C CA . ALA A 1 409 ? 1.136 6.535 -32.523 1.00 89.50 409 ALA A CA 1
ATOM 3157 C C . ALA A 1 409 ? 1.588 7.811 -33.253 1.00 89.50 409 ALA A C 1
ATOM 3159 O O . ALA A 1 409 ? 1.070 8.118 -34.330 1.00 89.50 409 ALA A O 1
ATOM 3160 N N . LEU A 1 410 ? 2.512 8.575 -32.665 1.00 92.38 410 LEU A N 1
ATOM 3161 C CA . LEU A 1 410 ? 2.946 9.877 -33.164 1.00 92.38 410 LEU A CA 1
ATOM 3162 C C . LEU A 1 410 ? 4.419 9.876 -33.590 1.00 92.38 410 LEU A C 1
ATOM 3164 O O . LEU A 1 410 ? 5.142 8.898 -33.397 1.00 92.38 410 LEU A O 1
ATOM 3168 N N . ALA A 1 411 ? 4.843 10.975 -34.214 1.00 93.50 411 ALA A N 1
ATOM 3169 C CA . ALA A 1 411 ? 6.213 11.161 -34.672 1.00 93.50 411 ALA A CA 1
ATOM 3170 C C . ALA A 1 411 ? 7.189 11.338 -33.499 1.00 93.50 411 ALA A C 1
ATOM 3172 O O . ALA A 1 411 ? 6.833 11.901 -32.464 1.00 93.50 411 ALA A O 1
ATOM 3173 N N . PHE A 1 412 ? 8.424 10.871 -33.677 1.00 93.69 412 PHE A N 1
ATOM 3174 C CA . PHE A 1 412 ? 9.480 10.889 -32.658 1.00 93.69 412 PHE A CA 1
ATOM 3175 C C . PHE A 1 412 ? 9.817 12.288 -32.122 1.00 93.69 412 PHE A C 1
ATOM 3177 O O . PHE A 1 412 ? 10.142 12.425 -30.949 1.00 93.69 412 PHE A O 1
ATOM 3184 N N . ASP A 1 413 ? 9.735 13.330 -32.955 1.00 94.25 413 ASP A N 1
ATOM 3185 C CA . ASP A 1 413 ? 10.075 14.712 -32.579 1.00 94.25 413 ASP A CA 1
ATOM 3186 C C . ASP A 1 413 ? 9.122 15.330 -31.543 1.00 94.25 413 ASP A C 1
ATOM 3188 O O . ASP A 1 413 ? 9.417 16.386 -30.982 1.00 94.25 413 ASP A O 1
ATOM 3192 N N . LEU A 1 414 ? 8.000 14.661 -31.266 1.00 93.81 414 LEU A N 1
ATOM 3193 C CA . LEU A 1 414 ? 7.060 15.019 -30.208 1.00 93.81 414 LEU A CA 1
ATOM 3194 C C . LEU A 1 414 ? 7.414 14.412 -28.847 1.00 93.81 414 LEU A C 1
ATOM 3196 O O . LEU A 1 414 ? 6.709 14.692 -27.878 1.00 93.81 414 LEU A O 1
ATOM 3200 N N . TYR A 1 415 ? 8.461 13.590 -28.766 1.00 92.81 415 TYR A N 1
ATOM 3201 C CA . TYR A 1 415 ? 8.863 12.917 -27.539 1.00 92.81 415 TYR A CA 1
ATOM 3202 C C . TYR A 1 415 ? 10.240 13.375 -27.069 1.00 92.81 415 TYR A C 1
ATOM 3204 O O . TYR A 1 415 ? 11.180 13.535 -27.848 1.00 92.81 415 TYR A O 1
ATOM 3212 N N . GLU A 1 416 ? 10.371 13.524 -25.758 1.00 93.69 416 GLU A N 1
ATOM 3213 C CA . GLU A 1 416 ? 11.638 13.688 -25.066 1.00 93.69 416 GLU A CA 1
ATOM 3214 C C . GLU A 1 416 ? 12.072 12.334 -24.501 1.00 93.69 416 GLU A C 1
ATOM 3216 O O . GLU A 1 416 ? 11.307 11.666 -23.805 1.00 93.69 416 GLU A O 1
ATOM 3221 N N . LEU A 1 417 ? 13.305 11.924 -24.807 1.00 91.88 417 LEU A N 1
ATOM 3222 C CA . LEU A 1 417 ? 13.909 10.711 -24.264 1.00 91.88 417 LEU A CA 1
ATOM 3223 C C . LEU A 1 417 ? 14.962 11.060 -23.221 1.00 91.88 417 LEU A C 1
ATOM 3225 O O . LEU A 1 417 ? 15.852 11.875 -23.475 1.00 91.88 417 LEU A O 1
ATOM 3229 N N . ASN A 1 418 ? 14.915 10.381 -22.080 1.00 89.50 418 ASN A N 1
ATOM 3230 C CA . ASN A 1 418 ? 15.940 10.498 -21.053 1.00 89.50 418 ASN A CA 1
ATOM 3231 C C . ASN A 1 418 ? 16.37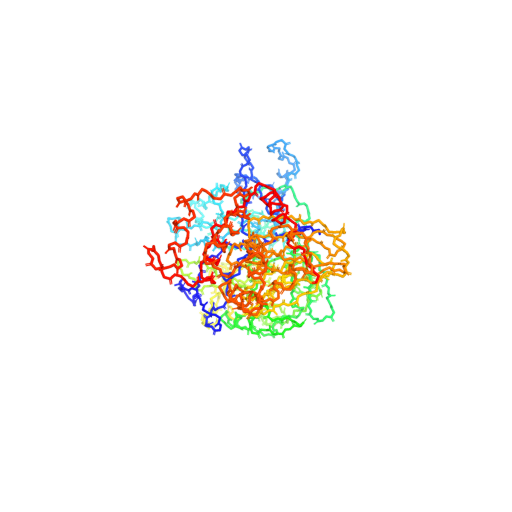6 9.106 -20.574 1.00 89.50 418 ASN A C 1
ATOM 3233 O O . ASN A 1 418 ? 15.563 8.311 -20.101 1.00 89.50 418 ASN A O 1
ATOM 3237 N N . ARG A 1 419 ? 17.671 8.805 -20.740 1.00 83.12 419 ARG A N 1
ATOM 3238 C CA . ARG A 1 419 ? 18.286 7.528 -20.356 1.00 83.12 419 ARG A CA 1
ATOM 3239 C C . ARG A 1 419 ? 18.987 7.649 -19.007 1.00 83.12 419 ARG A C 1
ATOM 3241 O O . ARG A 1 419 ? 19.909 8.448 -18.846 1.00 83.12 419 ARG A O 1
ATOM 3248 N N . ALA A 1 420 ? 18.618 6.764 -18.091 1.00 78.19 420 ALA A N 1
ATOM 3249 C CA . ALA A 1 420 ? 19.359 6.445 -16.879 1.00 78.19 420 ALA A CA 1
ATOM 3250 C C . ALA A 1 420 ? 19.920 5.014 -16.977 1.00 78.19 420 ALA A C 1
ATOM 3252 O O . ALA A 1 420 ? 19.615 4.260 -17.903 1.00 78.19 420 ALA A O 1
ATOM 3253 N N . GLN A 1 421 ? 20.785 4.620 -16.044 1.00 75.12 421 GLN A N 1
ATOM 3254 C CA . GLN A 1 421 ? 21.359 3.274 -16.055 1.00 75.12 421 GLN A CA 1
ATOM 3255 C C . GLN A 1 421 ? 20.246 2.219 -15.918 1.00 75.12 421 GLN A C 1
ATOM 3257 O O . GLN A 1 421 ? 19.583 2.155 -14.888 1.00 75.12 421 GLN A O 1
ATOM 3262 N N . GLY A 1 422 ? 20.039 1.411 -16.964 1.00 70.69 422 GLY A N 1
ATOM 3263 C CA . GLY A 1 422 ? 19.021 0.352 -16.991 1.00 70.69 422 GLY A CA 1
ATOM 3264 C C . GLY A 1 422 ? 17.573 0.825 -17.182 1.00 70.69 422 GLY A C 1
ATOM 3265 O O . GLY A 1 422 ? 16.668 0.003 -17.089 1.00 70.69 422 GLY A O 1
ATOM 3266 N N . SER A 1 423 ? 17.337 2.115 -17.448 1.00 82.31 423 SER A N 1
ATOM 3267 C CA . SER A 1 423 ? 15.986 2.653 -17.648 1.00 82.31 423 SER A CA 1
ATOM 3268 C C . SER A 1 423 ? 15.959 3.770 -18.695 1.00 82.31 423 SER A C 1
ATOM 3270 O O . SER A 1 423 ? 16.856 4.614 -18.765 1.00 82.31 423 SER A O 1
ATOM 3272 N N . LEU A 1 424 ? 14.920 3.765 -19.523 1.00 92.06 424 LEU A N 1
ATOM 3273 C CA . LEU A 1 424 ? 14.599 4.797 -20.498 1.00 92.06 424 LEU A CA 1
ATOM 3274 C C . LEU A 1 424 ? 13.270 5.435 -20.099 1.00 92.06 424 LEU A C 1
ATOM 3276 O O . LEU A 1 424 ? 12.302 4.730 -19.864 1.00 92.06 424 LEU A O 1
ATOM 3280 N N . SER A 1 425 ? 13.210 6.759 -20.065 1.00 92.56 425 SER A N 1
ATOM 3281 C CA . SER A 1 425 ? 11.945 7.488 -19.954 1.00 92.56 425 SER A CA 1
ATOM 3282 C C . SER A 1 425 ? 11.600 8.141 -21.284 1.00 92.56 425 SER A C 1
ATOM 3284 O O . SER A 1 425 ? 12.489 8.654 -21.973 1.00 92.56 425 SER A O 1
ATOM 3286 N N . ILE A 1 426 ? 10.319 8.087 -21.639 1.00 94.12 426 ILE A N 1
ATOM 3287 C CA . ILE A 1 426 ? 9.742 8.713 -22.826 1.00 94.12 426 ILE A CA 1
ATOM 3288 C C . ILE A 1 426 ? 8.604 9.628 -22.383 1.00 94.12 426 ILE A C 1
ATOM 3290 O O . ILE A 1 426 ? 7.605 9.189 -21.827 1.00 94.12 426 ILE A O 1
ATOM 3294 N N . THR A 1 427 ? 8.768 10.922 -22.625 1.00 93.06 427 THR A N 1
ATOM 3295 C CA . THR A 1 427 ? 7.781 11.942 -22.264 1.00 93.06 427 THR A CA 1
ATOM 3296 C C . THR A 1 427 ? 7.238 12.576 -23.530 1.00 93.06 427 THR A C 1
ATOM 3298 O O . THR A 1 427 ? 8.002 13.044 -24.369 1.00 93.06 427 THR A O 1
ATOM 3301 N N . GLY A 1 428 ? 5.918 12.629 -23.679 1.00 91.56 428 GLY A N 1
ATOM 3302 C CA . GLY A 1 428 ? 5.295 13.283 -24.823 1.00 91.56 428 GLY A CA 1
ATOM 3303 C C . GLY A 1 428 ? 3.773 13.365 -24.717 1.00 91.56 428 GLY A C 1
ATOM 3304 O O . GLY A 1 428 ? 3.205 13.211 -23.637 1.00 91.56 428 GLY A O 1
ATOM 3305 N N . PRO A 1 429 ? 3.067 13.583 -25.842 1.00 89.56 429 PRO A N 1
ATOM 3306 C CA . PRO A 1 429 ? 1.604 13.659 -25.868 1.00 89.56 429 PRO A CA 1
ATOM 3307 C C . PRO A 1 429 ? 0.878 12.384 -25.413 1.00 89.56 429 PRO A C 1
ATOM 3309 O O . PRO A 1 429 ? -0.337 12.417 -25.227 1.00 89.56 429 PRO A O 1
ATOM 3312 N N . GLN A 1 430 ? 1.604 11.272 -25.291 1.00 90.69 430 GLN A N 1
ATOM 3313 C CA . GLN A 1 430 ? 1.094 9.956 -24.912 1.00 90.69 430 GLN A CA 1
ATOM 3314 C C . GLN A 1 430 ? 1.405 9.568 -23.457 1.00 90.69 430 GLN A C 1
ATOM 3316 O O . GLN A 1 430 ? 1.094 8.459 -23.062 1.00 90.69 430 GLN A O 1
ATOM 3321 N N . GLY A 1 431 ? 1.915 10.502 -22.648 1.00 87.75 431 GLY A N 1
ATOM 3322 C CA . GLY A 1 431 ? 2.214 10.265 -21.235 1.00 87.75 431 GLY A CA 1
ATOM 3323 C C . GLY A 1 431 ? 3.693 10.444 -20.911 1.00 87.75 431 GLY A C 1
ATOM 3324 O O . GLY A 1 431 ? 4.490 10.878 -21.753 1.00 87.75 431 GLY A O 1
ATOM 3325 N N . ASN A 1 432 ? 4.029 10.168 -19.653 1.00 90.75 432 ASN A N 1
ATOM 3326 C CA . ASN A 1 432 ? 5.389 10.075 -19.138 1.00 90.75 432 ASN A CA 1
ATOM 3327 C C . ASN A 1 432 ? 5.671 8.622 -18.764 1.00 90.75 432 ASN A C 1
ATOM 3329 O O . ASN A 1 432 ? 5.407 8.212 -17.633 1.00 90.75 432 ASN A O 1
ATOM 3333 N N . ASP A 1 433 ? 6.222 7.863 -19.703 1.00 93.19 433 ASP A N 1
ATOM 3334 C CA . ASP A 1 433 ? 6.414 6.434 -19.509 1.00 93.19 433 ASP A CA 1
ATOM 3335 C C . ASP A 1 433 ? 7.834 6.106 -19.064 1.00 93.19 433 ASP A C 1
ATOM 3337 O O . ASP A 1 433 ? 8.813 6.729 -19.493 1.00 93.19 433 ASP A O 1
ATOM 3341 N N . SER A 1 434 ? 7.948 5.081 -18.224 1.00 93.31 434 SER A N 1
ATOM 3342 C CA . SER A 1 434 ? 9.221 4.488 -17.821 1.00 93.31 434 SER A CA 1
ATOM 3343 C C . SER A 1 434 ? 9.368 3.106 -18.434 1.00 93.31 434 SER A C 1
ATOM 3345 O O . SER A 1 434 ? 8.455 2.292 -18.378 1.00 93.31 434 SER A O 1
ATOM 3347 N N . LEU A 1 435 ? 10.520 2.835 -19.030 1.00 94.56 435 LEU A N 1
ATOM 3348 C CA . LEU A 1 435 ? 10.824 1.601 -19.730 1.00 94.56 435 LEU A CA 1
ATOM 3349 C C . LEU A 1 435 ? 12.088 0.979 -19.141 1.00 94.56 435 LEU A C 1
ATOM 3351 O O . LEU A 1 435 ? 13.108 1.650 -18.959 1.00 94.56 435 LEU A O 1
ATOM 3355 N N . SER A 1 436 ? 12.045 -0.322 -18.894 1.00 93.62 436 SER A N 1
ATOM 3356 C CA . SER A 1 436 ? 13.208 -1.154 -18.571 1.00 93.62 436 SER A CA 1
ATOM 3357 C C . SER A 1 436 ? 13.107 -2.469 -19.335 1.00 93.62 436 SER A C 1
ATOM 3359 O O . SER A 1 436 ? 12.021 -3.036 -19.368 1.00 93.62 436 SER A O 1
ATOM 3361 N N . GLY A 1 437 ? 14.207 -2.941 -19.929 1.00 92.81 437 GLY A N 1
ATOM 3362 C CA . GLY A 1 437 ? 14.191 -4.154 -20.762 1.00 92.81 437 GLY A CA 1
ATOM 3363 C C . GLY A 1 437 ? 13.330 -4.006 -22.019 1.00 92.81 437 GLY A C 1
ATOM 3364 O O . GLY A 1 437 ? 12.555 -4.888 -22.320 1.00 92.81 437 GLY A O 1
ATOM 3365 N N . VAL A 1 438 ? 13.353 -2.841 -22.681 1.00 95.56 438 VAL A N 1
ATOM 3366 C CA . VAL A 1 438 ? 12.616 -2.627 -23.941 1.00 95.56 438 VAL A CA 1
ATOM 3367 C C . VAL A 1 438 ? 13.598 -2.234 -25.032 1.00 95.56 438 VAL A C 1
ATOM 3369 O O . VAL A 1 438 ? 14.194 -1.153 -24.992 1.00 95.56 438 VAL A O 1
ATOM 3372 N N . GLU A 1 439 ? 13.768 -3.102 -26.024 1.00 95.94 439 GLU A N 1
ATOM 3373 C CA . GLU A 1 439 ? 14.838 -2.990 -27.013 1.00 95.94 439 GLU A CA 1
ATOM 3374 C C . GLU A 1 439 ? 14.424 -2.153 -28.227 1.00 95.94 439 GLU A C 1
ATOM 3376 O O . GLU A 1 439 ? 15.290 -1.607 -28.923 1.00 95.94 439 GLU A O 1
ATOM 3381 N N . ARG A 1 440 ? 13.123 -2.055 -28.531 1.00 96.88 440 ARG A N 1
ATOM 3382 C CA . ARG A 1 440 ? 12.613 -1.409 -29.754 1.00 96.88 440 ARG A CA 1
ATOM 3383 C C . ARG A 1 440 ? 11.532 -0.377 -29.437 1.00 96.88 440 ARG A C 1
ATOM 3385 O O . ARG A 1 440 ? 10.530 -0.685 -28.802 1.00 96.88 440 ARG A O 1
ATOM 3392 N N . LEU A 1 441 ? 11.678 0.833 -29.975 1.00 97.00 441 LEU A N 1
ATOM 3393 C CA . LEU A 1 441 ? 10.603 1.826 -30.014 1.00 97.00 441 LEU A CA 1
ATOM 3394 C C . LEU A 1 441 ? 10.176 2.088 -31.455 1.00 97.00 441 LEU A C 1
ATOM 3396 O O . LEU A 1 441 ? 11.010 2.391 -32.314 1.00 97.00 441 LEU A O 1
ATOM 3400 N N . TYR A 1 442 ? 8.873 2.005 -31.700 1.00 96.38 442 TYR A N 1
ATOM 3401 C CA . TYR A 1 442 ? 8.259 2.289 -32.993 1.00 96.38 442 TYR A CA 1
ATOM 3402 C C . TYR A 1 442 ? 7.500 3.609 -32.918 1.00 96.38 442 TYR A C 1
ATOM 3404 O O . TYR A 1 442 ? 6.595 3.750 -32.100 1.00 96.38 442 TYR A O 1
ATOM 3412 N N . PHE A 1 443 ? 7.840 4.561 -33.781 1.00 95.19 443 PHE A N 1
ATOM 3413 C CA . PHE A 1 443 ? 7.119 5.824 -33.942 1.00 95.19 443 PHE A CA 1
ATOM 3414 C C . PHE A 1 443 ? 6.439 5.858 -35.310 1.00 95.19 443 PHE A C 1
ATOM 3416 O O . PHE A 1 443 ? 6.695 5.021 -36.176 1.00 95.19 443 PHE A O 1
ATOM 3423 N N . ALA A 1 444 ? 5.568 6.841 -35.532 1.00 92.44 444 ALA A N 1
ATOM 3424 C CA . ALA A 1 444 ? 4.850 6.962 -36.800 1.00 92.44 444 ALA A CA 1
ATOM 3425 C C . ALA A 1 444 ? 5.771 7.225 -38.010 1.00 92.44 444 ALA A C 1
ATOM 3427 O O . ALA A 1 444 ? 5.390 6.936 -39.145 1.00 92.44 444 ALA A O 1
ATOM 3428 N N . ASP A 1 445 ? 6.951 7.804 -37.778 1.00 93.38 445 ASP A N 1
ATOM 3429 C CA . ASP A 1 445 ? 7.893 8.259 -38.802 1.00 93.38 445 ASP A CA 1
ATOM 3430 C C . ASP A 1 445 ? 9.219 7.482 -38.830 1.00 93.38 445 ASP A C 1
ATOM 3432 O O . ASP A 1 445 ? 9.910 7.525 -39.848 1.00 93.38 445 ASP A O 1
ATOM 3436 N N . GLN A 1 446 ? 9.581 6.782 -37.749 1.00 93.25 446 GLN A N 1
ATOM 3437 C CA . GLN A 1 446 ? 10.864 6.083 -37.628 1.00 93.25 446 GLN A CA 1
ATOM 3438 C C . GLN A 1 446 ? 10.906 5.068 -36.481 1.00 93.25 446 GLN A C 1
ATOM 3440 O O . GLN A 1 446 ? 10.085 5.101 -35.565 1.00 93.25 446 GLN A O 1
ATOM 3445 N N . ASN A 1 447 ? 11.929 4.209 -36.495 1.00 96.50 447 ASN A N 1
ATOM 3446 C CA . ASN A 1 447 ? 12.158 3.197 -35.467 1.00 96.50 447 ASN A CA 1
ATOM 3447 C C . ASN A 1 447 ? 13.485 3.445 -34.740 1.00 96.50 447 ASN A C 1
ATOM 3449 O O . ASN A 1 447 ? 14.460 3.905 -35.341 1.00 96.50 447 ASN A O 1
ATOM 3453 N N . ARG A 1 448 ? 13.537 3.110 -33.449 1.00 96.25 448 ARG A N 1
ATOM 3454 C CA . ARG A 1 448 ? 14.732 3.231 -32.601 1.00 96.25 448 ARG A CA 1
ATOM 3455 C C . ARG A 1 448 ? 15.039 1.900 -31.917 1.00 96.25 448 ARG A C 1
ATOM 3457 O O . ARG A 1 448 ? 14.130 1.247 -31.411 1.00 96.25 448 ARG A O 1
ATOM 3464 N N . ALA A 1 449 ? 16.312 1.516 -31.889 1.00 97.06 449 ALA A N 1
ATOM 3465 C CA . ALA A 1 449 ? 16.812 0.366 -31.136 1.00 97.06 449 ALA A CA 1
ATOM 3466 C C . ALA A 1 449 ? 17.733 0.814 -29.985 1.00 97.06 449 ALA A C 1
ATOM 3468 O O . ALA A 1 449 ? 18.559 1.713 -30.178 1.00 97.06 449 ALA A O 1
ATOM 3469 N N . PHE A 1 450 ? 17.583 0.207 -28.803 1.00 94.00 450 PHE A N 1
ATOM 3470 C CA . PHE A 1 450 ? 18.252 0.627 -27.556 1.00 94.00 450 PHE A CA 1
ATOM 3471 C C . PHE A 1 450 ? 19.184 -0.421 -26.929 1.00 94.00 450 PHE A C 1
ATOM 3473 O O . PHE A 1 450 ? 19.928 -0.089 -26.003 1.00 94.00 450 PHE A O 1
ATOM 3480 N N . ASP A 1 451 ? 19.211 -1.627 -27.487 1.00 94.06 451 ASP A N 1
ATOM 3481 C CA . ASP A 1 451 ? 20.102 -2.746 -27.165 1.00 94.06 451 ASP A CA 1
ATOM 3482 C C . ASP A 1 451 ? 21.483 -2.541 -27.829 1.00 94.06 451 ASP A C 1
ATOM 3484 O O . ASP A 1 451 ? 21.898 -3.199 -28.789 1.00 94.06 451 ASP A O 1
ATOM 3488 N N . LEU A 1 452 ? 22.165 -1.493 -27.368 1.00 92.88 452 LEU A N 1
ATOM 3489 C CA . LEU A 1 452 ? 23.366 -0.931 -27.984 1.00 92.88 452 LEU A CA 1
ATOM 3490 C C . LEU A 1 452 ? 24.680 -1.402 -27.344 1.00 92.88 452 LEU A C 1
ATOM 3492 O O . LEU A 1 452 ? 25.740 -0.871 -27.696 1.00 92.88 452 LEU A O 1
ATOM 3496 N N . ALA A 1 453 ? 24.654 -2.334 -26.390 1.00 89.88 453 ALA A N 1
ATOM 3497 C CA . ALA A 1 453 ? 25.876 -2.952 -25.888 1.00 89.88 453 ALA A CA 1
ATOM 3498 C C . ALA A 1 453 ? 26.533 -3.810 -26.982 1.00 89.88 453 ALA A C 1
ATOM 3500 O O . ALA A 1 453 ? 25.874 -4.323 -27.880 1.00 89.88 453 ALA A O 1
ATOM 3501 N N . ALA A 1 454 ? 27.853 -4.002 -26.914 1.00 86.12 454 ALA A N 1
ATOM 3502 C CA . ALA A 1 454 ? 28.610 -4.689 -27.971 1.00 86.12 454 ALA A CA 1
ATOM 3503 C C . ALA A 1 454 ? 28.154 -6.143 -28.237 1.00 86.12 454 ALA A C 1
ATOM 3505 O O . ALA A 1 454 ? 28.431 -6.696 -29.299 1.00 86.12 454 ALA A O 1
ATOM 3506 N N . ASN A 1 455 ? 27.473 -6.764 -27.271 1.00 87.19 455 ASN A N 1
ATOM 3507 C CA . ASN A 1 455 ? 26.909 -8.111 -27.345 1.00 87.19 455 ASN A CA 1
ATOM 3508 C C . ASN A 1 455 ? 25.386 -8.142 -27.583 1.00 87.19 455 ASN A C 1
ATOM 3510 O O . ASN A 1 455 ? 24.807 -9.224 -27.566 1.00 87.19 455 ASN A O 1
ATOM 3514 N N . GLU A 1 456 ? 24.754 -6.990 -27.778 1.00 93.12 456 GLU A N 1
ATOM 3515 C CA . GLU A 1 456 ? 23.326 -6.836 -28.065 1.00 93.12 456 GLU A CA 1
ATOM 3516 C C . GLU A 1 456 ? 23.101 -6.568 -29.564 1.00 93.12 456 GLU A C 1
ATOM 3518 O O . GLU A 1 456 ? 24.036 -6.199 -30.279 1.00 93.12 456 GLU A O 1
ATOM 3523 N N . ASN A 1 457 ? 21.887 -6.780 -30.084 1.00 96.25 457 ASN A N 1
ATOM 3524 C CA . ASN A 1 457 ? 21.678 -6.888 -31.534 1.00 96.25 457 ASN A CA 1
ATOM 3525 C C . ASN A 1 457 ? 21.986 -5.585 -32.283 1.00 96.25 457 ASN A C 1
ATOM 3527 O O . ASN A 1 457 ? 22.680 -5.619 -33.306 1.00 96.25 457 ASN A O 1
ATOM 3531 N N . ALA A 1 458 ? 21.528 -4.431 -31.786 1.00 96.62 458 ALA A N 1
ATOM 3532 C CA . ALA A 1 458 ? 21.851 -3.149 -32.412 1.00 96.62 458 ALA A CA 1
ATOM 3533 C C . ALA A 1 458 ? 23.323 -2.763 -32.235 1.00 96.62 458 ALA A C 1
ATOM 3535 O O . ALA A 1 458 ? 23.927 -2.229 -33.168 1.00 96.62 458 ALA A O 1
ATOM 3536 N N . GLY A 1 459 ? 23.937 -3.081 -31.093 1.00 95.50 459 GLY A N 1
ATOM 3537 C CA . GLY A 1 459 ? 25.377 -2.898 -30.908 1.00 95.50 459 GLY A CA 1
ATOM 3538 C C . GLY A 1 459 ? 26.204 -3.740 -31.885 1.00 95.50 459 GLY A C 1
ATOM 3539 O O . GLY A 1 459 ? 27.089 -3.213 -32.560 1.00 95.50 459 GLY A O 1
ATOM 3540 N N . MET A 1 460 ? 25.860 -5.018 -32.063 1.00 96.19 460 MET A N 1
ATOM 3541 C CA . MET A 1 460 ? 26.488 -5.895 -33.057 1.00 96.19 460 MET A CA 1
ATOM 3542 C C . MET A 1 460 ? 26.293 -5.379 -34.489 1.00 96.19 460 MET A C 1
ATOM 3544 O O . MET A 1 460 ? 27.227 -5.439 -35.292 1.00 96.19 460 MET A O 1
ATOM 3548 N N . ALA A 1 461 ? 25.121 -4.826 -34.817 1.00 97.00 461 ALA A N 1
ATOM 3549 C CA . ALA A 1 461 ? 24.882 -4.203 -36.118 1.00 97.00 461 ALA A CA 1
ATOM 3550 C C . ALA A 1 461 ? 25.847 -3.041 -36.389 1.00 97.00 461 ALA A C 1
ATOM 3552 O O . ALA A 1 461 ? 26.445 -2.964 -37.467 1.00 97.00 461 ALA A O 1
ATOM 3553 N N . LEU A 1 462 ? 26.047 -2.171 -35.399 1.00 96.31 462 LEU A N 1
ATOM 3554 C CA . LEU A 1 462 ? 26.973 -1.045 -35.496 1.00 96.31 462 LEU A CA 1
ATOM 3555 C C . LEU A 1 462 ? 28.429 -1.509 -35.612 1.00 96.31 462 LEU A C 1
ATOM 3557 O O . LEU A 1 462 ? 29.158 -0.979 -36.452 1.00 96.31 462 LEU A O 1
ATOM 3561 N N . GLU A 1 463 ? 28.842 -2.524 -34.850 1.00 95.81 463 GLU A N 1
ATOM 3562 C CA . GLU A 1 463 ? 30.207 -3.061 -34.923 1.00 95.81 463 GLU A CA 1
ATOM 3563 C C . GLU A 1 463 ? 30.498 -3.764 -36.255 1.00 95.81 463 GLU A C 1
ATOM 3565 O O . GLU A 1 463 ? 31.582 -3.619 -36.827 1.00 95.81 463 GLU A O 1
ATOM 3570 N N . PHE A 1 464 ? 29.512 -4.466 -36.817 1.00 96.62 464 PHE A N 1
ATOM 3571 C CA . PHE A 1 464 ? 29.632 -5.049 -38.150 1.00 96.62 464 PHE A CA 1
ATOM 3572 C C . PHE A 1 464 ? 29.861 -3.971 -39.224 1.00 96.62 464 PHE A C 1
ATOM 3574 O O . PHE A 1 464 ? 30.778 -4.087 -40.045 1.00 96.62 464 PHE A O 1
ATOM 3581 N N . ILE A 1 465 ? 29.063 -2.895 -39.199 1.00 96.19 465 ILE A N 1
ATOM 3582 C CA . ILE A 1 465 ? 29.206 -1.771 -40.136 1.00 96.19 465 ILE A CA 1
ATOM 3583 C C . ILE A 1 465 ? 30.559 -1.080 -39.943 1.00 96.19 465 ILE A C 1
ATOM 3585 O O . ILE A 1 465 ? 31.242 -0.785 -40.925 1.00 96.19 465 ILE A O 1
ATOM 3589 N N . ASN A 1 466 ? 30.965 -0.860 -38.692 1.00 95.12 466 ASN A N 1
ATOM 3590 C CA . ASN A 1 466 ? 32.229 -0.227 -38.330 1.00 95.12 466 ASN A CA 1
ATOM 3591 C C . ASN A 1 466 ? 33.439 -0.965 -38.928 1.00 95.12 466 ASN A C 1
ATOM 3593 O O . ASN A 1 466 ? 34.336 -0.326 -39.475 1.00 95.12 466 ASN A O 1
ATOM 3597 N N . VAL A 1 467 ? 33.444 -2.302 -38.913 1.00 96.19 467 VAL A N 1
ATOM 3598 C CA . VAL A 1 467 ? 34.550 -3.099 -39.470 1.00 96.19 467 VAL A CA 1
ATOM 3599 C C . VAL A 1 467 ? 34.591 -3.085 -41.001 1.00 96.19 467 VAL A C 1
ATOM 3601 O O . VAL A 1 467 ? 35.683 -3.033 -41.574 1.00 96.19 467 VAL A O 1
ATOM 3604 N N . LEU A 1 468 ? 33.448 -3.148 -41.694 1.00 95.38 468 LEU A N 1
ATOM 3605 C CA . LEU A 1 468 ? 33.426 -3.283 -43.162 1.00 95.38 468 LEU A CA 1
ATOM 3606 C C . LEU A 1 468 ? 33.350 -1.951 -43.908 1.00 95.38 468 LEU A C 1
ATOM 3608 O O . LEU A 1 468 ? 34.048 -1.761 -44.905 1.00 95.38 468 LEU A O 1
ATOM 3612 N N . ALA A 1 469 ? 32.477 -1.055 -43.461 1.00 93.31 469 ALA A N 1
ATOM 3613 C CA . ALA A 1 469 ? 32.100 0.145 -44.196 1.00 93.31 469 ALA A CA 1
ATOM 3614 C C . ALA A 1 469 ? 31.628 1.257 -43.238 1.00 93.31 469 ALA A C 1
ATOM 3616 O O . ALA A 1 469 ? 30.460 1.653 -43.285 1.00 93.31 469 ALA A O 1
ATOM 3617 N N . PRO A 1 470 ? 32.517 1.821 -42.397 1.00 93.06 470 PRO A N 1
ATOM 3618 C CA . PRO A 1 470 ? 32.143 2.810 -41.380 1.00 93.06 470 PRO A CA 1
ATOM 3619 C C . PRO A 1 470 ? 31.498 4.073 -41.972 1.00 93.06 470 PRO A C 1
ATOM 3621 O O . PRO A 1 470 ? 30.708 4.736 -41.309 1.00 93.06 470 PRO A O 1
ATOM 3624 N N . SER A 1 471 ? 31.761 4.391 -43.244 1.00 90.12 471 SER A N 1
ATOM 3625 C CA . SER A 1 471 ? 31.108 5.497 -43.959 1.00 90.12 471 SER A CA 1
ATOM 3626 C C . SER A 1 471 ? 29.600 5.310 -44.160 1.00 90.12 471 SER A C 1
ATOM 3628 O O . SER A 1 471 ? 28.900 6.285 -44.417 1.00 90.12 471 SER A O 1
ATOM 3630 N N . THR A 1 472 ? 29.095 4.081 -44.044 1.00 92.44 472 THR A N 1
ATOM 3631 C CA . THR A 1 472 ? 27.664 3.749 -44.148 1.00 92.44 472 THR A CA 1
ATOM 3632 C C . THR A 1 472 ? 26.976 3.701 -42.791 1.00 92.44 472 THR A C 1
ATOM 3634 O O . THR A 1 472 ? 25.782 3.430 -42.719 1.00 92.44 472 THR A O 1
ATOM 3637 N N . ILE A 1 473 ? 27.689 4.013 -41.703 1.00 91.50 473 ILE A N 1
ATOM 3638 C CA . ILE A 1 473 ? 27.131 3.912 -40.356 1.00 91.50 473 ILE A CA 1
ATOM 3639 C C . ILE A 1 473 ? 25.930 4.820 -40.144 1.00 91.50 473 ILE A C 1
ATOM 3641 O O . ILE A 1 473 ? 25.193 4.558 -39.215 1.00 91.50 473 ILE A O 1
ATOM 3645 N N . THR A 1 474 ? 25.704 5.860 -40.951 1.00 91.56 474 THR A N 1
ATOM 3646 C CA . THR A 1 474 ? 24.528 6.745 -40.875 1.00 91.56 474 THR A CA 1
ATOM 3647 C C . THR A 1 474 ? 23.356 6.311 -41.760 1.00 91.56 474 THR A C 1
ATOM 3649 O O . THR A 1 474 ? 22.298 6.929 -41.684 1.00 91.56 474 THR A O 1
ATOM 3652 N N . ASP A 1 475 ? 23.511 5.267 -42.579 1.00 95.44 475 ASP A N 1
ATOM 3653 C CA . ASP A 1 475 ? 22.453 4.753 -43.449 1.00 95.44 475 ASP A CA 1
ATOM 3654 C C . ASP A 1 475 ? 21.477 3.864 -42.662 1.00 95.44 475 ASP A C 1
ATOM 3656 O O . ASP A 1 475 ? 21.795 2.744 -42.252 1.00 95.44 475 ASP A O 1
ATOM 3660 N N . THR A 1 476 ? 20.266 4.376 -42.457 1.00 95.69 476 THR A N 1
ATOM 3661 C CA . THR A 1 476 ? 19.221 3.737 -41.652 1.00 95.69 476 THR A CA 1
ATOM 3662 C C . THR A 1 476 ? 18.670 2.458 -42.278 1.00 95.69 476 THR A C 1
ATOM 3664 O O . THR A 1 476 ? 18.304 1.543 -41.540 1.00 95.69 476 THR A O 1
ATOM 3667 N N . ALA A 1 477 ? 18.684 2.332 -43.608 1.00 95.62 477 ALA A N 1
ATOM 3668 C CA . ALA A 1 477 ? 18.262 1.107 -44.287 1.00 95.62 477 ALA A CA 1
ATOM 3669 C C . ALA A 1 477 ? 19.297 -0.013 -44.107 1.00 95.62 477 ALA A C 1
ATOM 3671 O O . ALA A 1 477 ? 18.945 -1.162 -43.834 1.00 95.62 477 ALA A O 1
ATOM 3672 N N . THR A 1 478 ? 20.586 0.330 -44.202 1.00 94.69 478 THR A N 1
ATOM 3673 C CA . THR A 1 478 ? 21.684 -0.611 -43.937 1.00 94.69 478 THR A CA 1
ATOM 3674 C C . THR A 1 478 ? 21.639 -1.104 -42.489 1.00 94.69 478 THR A C 1
ATOM 3676 O O . THR A 1 478 ? 21.723 -2.309 -42.250 1.00 94.69 478 THR A O 1
ATOM 3679 N N . ARG A 1 479 ? 21.428 -0.198 -41.523 1.00 96.56 479 ARG A N 1
ATOM 3680 C CA . ARG A 1 479 ? 21.247 -0.567 -40.109 1.00 96.56 479 ARG A CA 1
ATOM 3681 C C . ARG A 1 479 ? 20.067 -1.514 -39.903 1.00 96.56 479 ARG A C 1
ATOM 3683 O O . ARG A 1 479 ? 20.243 -2.528 -39.241 1.00 96.56 479 ARG A O 1
ATOM 3690 N N . GLY A 1 480 ? 18.903 -1.216 -40.485 1.00 96.06 480 GLY A N 1
ATOM 3691 C CA . GLY A 1 480 ? 17.696 -2.041 -40.344 1.00 96.06 480 GLY A CA 1
ATOM 3692 C C . GLY A 1 480 ? 17.863 -3.449 -40.910 1.00 96.06 480 GLY A C 1
ATOM 3693 O O . GLY A 1 480 ? 17.521 -4.429 -40.249 1.00 96.06 480 GLY A O 1
ATOM 3694 N N . LEU A 1 481 ? 18.477 -3.568 -42.092 1.00 95.00 481 LEU A N 1
ATOM 3695 C CA . LEU A 1 481 ? 18.764 -4.864 -42.712 1.00 95.00 481 LEU A CA 1
ATOM 3696 C C . LEU A 1 481 ? 19.665 -5.737 -41.827 1.00 95.00 481 LEU A C 1
ATOM 3698 O O . LEU A 1 481 ? 19.412 -6.930 -41.663 1.00 95.00 481 LEU A O 1
ATOM 3702 N N . ILE A 1 482 ? 20.723 -5.143 -41.275 1.00 97.31 482 ILE A N 1
ATOM 3703 C CA . ILE A 1 482 ? 21.701 -5.846 -40.441 1.00 97.31 482 ILE A CA 1
ATOM 3704 C C . ILE A 1 482 ? 21.099 -6.185 -39.073 1.00 97.31 482 ILE A C 1
ATOM 3706 O O . ILE A 1 482 ? 21.247 -7.316 -38.613 1.00 97.31 482 ILE A O 1
ATOM 3710 N N . LEU A 1 483 ? 20.377 -5.246 -38.456 1.00 97.81 483 LEU A N 1
ATOM 3711 C CA . LEU A 1 483 ? 19.654 -5.464 -37.203 1.00 97.81 483 LEU A CA 1
ATOM 3712 C C . LEU A 1 483 ? 18.698 -6.654 -37.321 1.00 97.81 483 LEU A C 1
ATOM 3714 O O . LEU A 1 483 ? 18.735 -7.553 -36.489 1.00 97.81 483 LEU A O 1
ATOM 3718 N N . GLY A 1 484 ? 17.922 -6.720 -38.408 1.00 96.19 484 GLY A N 1
ATOM 3719 C CA . GLY A 1 484 ? 16.994 -7.821 -38.660 1.00 96.19 484 GLY A CA 1
ATOM 3720 C C . GLY A 1 484 ? 17.664 -9.193 -38.790 1.00 96.19 484 GLY A C 1
ATOM 3721 O O . GLY A 1 484 ? 17.006 -10.213 -38.593 1.00 96.19 484 GLY A O 1
ATOM 3722 N N . PHE A 1 485 ? 18.961 -9.250 -39.108 1.00 96.06 485 PHE A N 1
ATOM 3723 C CA . PHE A 1 485 ? 19.732 -10.493 -39.085 1.00 96.06 485 PHE A CA 1
ATOM 3724 C C . PHE A 1 485 ? 20.047 -10.918 -37.645 1.00 96.06 485 PHE A C 1
ATOM 3726 O O . PHE A 1 485 ? 19.861 -12.079 -37.289 1.00 96.06 485 PHE A O 1
ATOM 3733 N N . PHE A 1 486 ? 20.466 -9.981 -36.793 1.00 97.25 486 PHE A N 1
ATOM 3734 C CA . PHE A 1 486 ? 20.732 -10.252 -35.377 1.00 97.25 486 PHE A CA 1
ATOM 3735 C C . PHE A 1 486 ? 19.456 -10.570 -34.591 1.00 97.25 486 PHE A C 1
ATOM 3737 O O . PHE A 1 486 ? 19.461 -11.497 -33.787 1.00 97.25 486 PHE A O 1
ATOM 3744 N N . ASP A 1 487 ? 18.335 -9.925 -34.921 1.00 95.69 487 ASP A N 1
ATOM 3745 C CA . ASP A 1 487 ? 17.021 -10.219 -34.332 1.00 95.69 487 ASP A CA 1
ATOM 3746 C C . ASP A 1 487 ? 16.534 -11.658 -34.619 1.00 95.69 487 ASP A C 1
ATOM 3748 O O . ASP A 1 487 ? 15.647 -12.164 -33.937 1.00 95.69 487 ASP A O 1
ATOM 3752 N N . GLN A 1 488 ? 17.140 -12.360 -35.587 1.00 95.25 488 GLN A N 1
ATOM 3753 C CA . GLN A 1 488 ? 16.901 -13.787 -35.861 1.00 95.25 488 GLN A CA 1
ATOM 3754 C C . GLN A 1 488 ? 17.829 -14.730 -35.069 1.00 95.25 488 GLN A C 1
ATOM 3756 O O . GLN A 1 488 ? 17.831 -15.940 -35.304 1.00 95.25 488 GLN A O 1
ATOM 3761 N N . GLY A 1 489 ? 18.629 -14.203 -34.137 1.00 93.06 489 GLY A N 1
ATOM 3762 C CA . GLY A 1 489 ? 19.549 -14.975 -33.296 1.00 93.06 489 GLY A CA 1
ATOM 3763 C C . GLY A 1 489 ? 20.874 -15.333 -33.975 1.00 93.06 489 GLY A C 1
ATOM 3764 O O . GLY A 1 489 ? 21.592 -16.226 -33.520 1.00 93.06 489 GLY A O 1
ATOM 3765 N N . HIS A 1 490 ? 21.209 -14.673 -35.084 1.00 95.75 490 HIS A N 1
ATOM 3766 C CA . HIS A 1 490 ? 22.488 -14.870 -35.755 1.00 95.75 490 HIS A CA 1
ATOM 3767 C C . HIS A 1 490 ? 23.644 -14.192 -35.006 1.00 95.75 490 HIS A C 1
ATOM 3769 O O . HIS A 1 490 ? 23.476 -13.161 -34.370 1.00 95.75 490 HIS A O 1
ATOM 3775 N N . SER A 1 491 ? 24.852 -14.753 -35.109 1.00 95.81 491 SER A N 1
ATOM 3776 C CA . SER A 1 491 ? 26.061 -14.181 -34.504 1.00 95.81 491 SER A CA 1
ATOM 3777 C C . SER A 1 491 ? 26.827 -13.281 -35.476 1.00 95.81 491 SER A C 1
ATOM 3779 O O . SER A 1 491 ? 26.716 -13.440 -36.696 1.00 95.81 491 SER A O 1
ATOM 3781 N N . LEU A 1 492 ? 27.697 -12.410 -34.948 1.00 95.38 492 LEU A N 1
ATOM 3782 C CA . LEU A 1 492 ? 28.618 -11.596 -35.756 1.00 95.38 492 LEU A CA 1
ATOM 3783 C C . LEU A 1 492 ? 29.415 -12.449 -36.751 1.00 95.38 492 LEU A C 1
ATOM 3785 O O . LEU A 1 492 ? 29.471 -12.121 -37.935 1.00 95.38 492 LEU A O 1
ATOM 3789 N N . SER A 1 493 ? 29.978 -13.575 -36.295 1.00 96.81 493 SER A N 1
ATOM 3790 C CA . SER A 1 493 ? 30.735 -14.494 -37.162 1.00 96.81 493 SER A CA 1
ATOM 3791 C C . SER A 1 493 ? 29.864 -15.033 -38.303 1.00 96.81 493 SER A C 1
ATOM 3793 O O . SER A 1 493 ? 30.292 -15.030 -39.456 1.00 96.81 493 SER A O 1
ATOM 3795 N N . SER A 1 494 ? 28.604 -15.397 -38.032 1.00 97.38 494 SER A N 1
ATOM 3796 C CA . SER A 1 494 ? 27.705 -15.882 -39.087 1.00 97.38 494 SER A CA 1
ATOM 3797 C C . SER A 1 494 ? 27.371 -14.814 -40.137 1.00 97.38 494 SER A C 1
ATOM 3799 O O . SER A 1 494 ? 27.369 -15.123 -41.329 1.00 97.38 494 SER A O 1
ATOM 3801 N N . LEU A 1 495 ? 27.185 -13.550 -39.735 1.00 97.31 495 LEU A N 1
ATOM 3802 C CA . LEU A 1 495 ? 26.938 -12.461 -40.682 1.00 97.31 495 LEU A CA 1
ATOM 3803 C C . LEU A 1 495 ? 28.194 -12.113 -41.496 1.00 97.31 495 LEU A C 1
ATOM 3805 O O . LEU A 1 495 ? 28.111 -11.922 -42.709 1.00 97.31 495 LEU A O 1
ATOM 3809 N N . PHE A 1 496 ? 29.377 -12.085 -40.871 1.00 98.12 496 PHE A N 1
ATOM 3810 C CA . PHE A 1 496 ? 30.638 -11.910 -41.602 1.00 98.12 496 PHE A CA 1
ATOM 3811 C C . PHE A 1 496 ? 30.888 -13.045 -42.591 1.00 98.12 496 PHE A C 1
ATOM 3813 O O . PHE A 1 496 ? 31.346 -12.790 -43.705 1.00 98.12 496 PHE A O 1
ATOM 3820 N N . GLN A 1 497 ? 30.547 -14.283 -42.229 1.00 98.19 497 GLN A N 1
ATOM 3821 C CA . GLN A 1 497 ? 30.629 -15.408 -43.151 1.00 98.19 497 GLN A CA 1
ATOM 3822 C C . GLN A 1 497 ? 29.709 -15.206 -44.363 1.00 98.19 497 GLN A C 1
ATOM 3824 O O . GLN A 1 497 ? 30.131 -15.461 -45.490 1.00 98.19 497 GLN A O 1
ATOM 3829 N N . GLU A 1 498 ? 28.497 -14.685 -44.170 1.00 97.38 498 GLU A N 1
ATOM 3830 C CA . GLU A 1 498 ? 27.583 -14.384 -45.277 1.00 97.38 498 GLU A CA 1
ATOM 3831 C C . GLU A 1 498 ? 28.075 -13.215 -46.150 1.00 97.38 498 GLU A C 1
ATOM 3833 O O . GLU A 1 498 ? 28.019 -13.262 -47.383 1.00 97.38 498 GLU A O 1
ATOM 3838 N N . ALA A 1 499 ? 28.674 -12.192 -45.540 1.00 97.12 499 ALA A N 1
ATOM 3839 C CA . ALA A 1 499 ? 29.332 -11.103 -46.260 1.00 97.12 499 ALA A CA 1
ATOM 3840 C C . ALA A 1 499 ? 30.545 -11.586 -47.083 1.00 97.12 499 ALA A C 1
ATOM 3842 O O . ALA A 1 499 ? 30.837 -11.050 -48.155 1.00 97.12 499 ALA A O 1
ATOM 3843 N N . ILE A 1 500 ? 31.257 -12.614 -46.615 1.00 97.88 500 ILE A N 1
ATOM 3844 C CA . ILE A 1 500 ? 32.322 -13.272 -47.382 1.00 97.88 500 ILE A CA 1
ATOM 3845 C C . ILE A 1 500 ? 31.720 -14.068 -48.544 1.00 97.88 500 ILE A C 1
ATOM 3847 O O . ILE A 1 500 ? 32.164 -13.908 -49.682 1.00 97.88 500 ILE A O 1
ATOM 3851 N N . ASN A 1 501 ? 30.690 -14.877 -48.281 1.00 97.50 501 ASN A N 1
ATOM 3852 C CA . ASN A 1 501 ? 30.040 -15.734 -49.278 1.00 97.50 501 ASN A CA 1
ATOM 3853 C C . ASN A 1 501 ? 29.423 -14.930 -50.432 1.00 97.50 501 ASN A C 1
ATOM 3855 O O . ASN A 1 501 ? 29.529 -15.327 -51.592 1.00 97.50 501 ASN A O 1
ATOM 3859 N N . SER A 1 502 ? 28.816 -13.783 -50.123 1.00 96.62 502 SER A N 1
ATOM 3860 C CA . SER A 1 502 ? 28.243 -12.858 -51.111 1.00 96.62 502 SER A CA 1
ATOM 3861 C C . SER A 1 502 ? 29.297 -12.086 -51.916 1.00 96.62 502 SER A C 1
ATOM 3863 O O . SER A 1 502 ? 28.967 -11.437 -52.908 1.00 96.62 502 SER A O 1
ATOM 3865 N N . GLY A 1 503 ? 30.569 -12.146 -51.510 1.00 97.12 503 GLY A N 1
ATOM 3866 C CA . GLY A 1 503 ? 31.669 -11.402 -52.120 1.00 97.12 503 GLY A CA 1
ATOM 3867 C C . GLY A 1 503 ? 31.790 -9.950 -51.648 1.00 97.12 503 GLY A C 1
ATOM 3868 O O . GLY A 1 503 ? 32.705 -9.257 -52.099 1.00 97.12 503 GLY A O 1
ATOM 3869 N N . LEU A 1 504 ? 30.938 -9.492 -50.720 1.00 96.19 504 LEU A N 1
ATOM 3870 C CA . LEU A 1 504 ? 30.973 -8.132 -50.173 1.00 96.19 504 LEU A CA 1
ATOM 3871 C C . LEU A 1 504 ? 32.336 -7.813 -49.546 1.00 96.19 504 LEU A C 1
ATOM 3873 O O . LEU A 1 504 ? 32.953 -6.809 -49.900 1.00 96.19 504 LEU A O 1
ATOM 3877 N N . VAL A 1 505 ? 32.856 -8.699 -48.687 1.00 97.69 505 VAL A N 1
ATOM 3878 C CA . VAL A 1 505 ? 34.163 -8.496 -48.029 1.00 97.69 505 VAL A CA 1
ATOM 3879 C C . VAL A 1 505 ? 35.294 -8.408 -49.052 1.00 97.69 505 VAL A C 1
ATOM 3881 O O . VAL A 1 505 ? 36.149 -7.535 -48.951 1.00 97.69 505 VAL A O 1
ATOM 3884 N N . THR A 1 506 ? 35.278 -9.260 -50.079 1.00 97.00 506 THR A N 1
ATOM 3885 C CA . THR A 1 506 ? 36.290 -9.219 -51.148 1.00 97.00 506 THR A CA 1
ATOM 3886 C C . THR A 1 506 ? 36.209 -7.915 -51.941 1.00 97.00 506 THR A C 1
ATOM 3888 O O . THR A 1 506 ? 37.242 -7.338 -52.276 1.00 97.00 506 THR A O 1
ATOM 3891 N N . SER A 1 507 ? 34.995 -7.435 -52.223 1.00 97.38 507 SER A N 1
ATOM 3892 C CA . SER A 1 507 ? 34.780 -6.173 -52.930 1.00 97.38 507 SER A CA 1
ATOM 3893 C C . SER A 1 507 ? 35.288 -4.972 -52.131 1.00 97.38 507 SER A C 1
ATOM 3895 O O . SER A 1 507 ? 35.893 -4.076 -52.714 1.00 97.38 507 SER A O 1
ATOM 3897 N N . LEU A 1 508 ? 35.054 -4.948 -50.816 1.00 96.62 508 LEU A N 1
ATOM 3898 C CA . LEU A 1 508 ? 35.472 -3.852 -49.937 1.00 96.62 508 LEU A CA 1
ATOM 3899 C C . LEU A 1 508 ? 36.978 -3.889 -49.640 1.00 96.62 508 LEU A C 1
ATOM 3901 O O . LEU A 1 508 ? 37.640 -2.855 -49.684 1.00 96.62 508 LEU A O 1
ATOM 3905 N N . ALA A 1 509 ? 37.542 -5.078 -49.410 1.00 96.81 509 ALA A N 1
ATOM 3906 C CA . ALA A 1 509 ? 38.970 -5.257 -49.148 1.00 96.81 509 ALA A CA 1
ATOM 3907 C C . ALA A 1 509 ? 39.838 -5.125 -50.415 1.00 96.81 509 ALA A C 1
ATOM 3909 O O . ALA A 1 509 ? 41.056 -4.966 -50.329 1.00 96.81 509 ALA A O 1
ATOM 3910 N N . GLY A 1 510 ? 39.234 -5.233 -51.602 1.00 96.19 510 GLY A N 1
ATOM 3911 C CA . GLY A 1 510 ? 39.914 -5.224 -52.901 1.00 96.19 510 GLY A CA 1
ATOM 3912 C C . GLY A 1 510 ? 40.528 -6.569 -53.312 1.00 96.19 510 GLY A C 1
ATOM 3913 O O . GLY A 1 510 ? 40.902 -6.737 -54.473 1.00 96.19 510 GLY A O 1
ATOM 3914 N N . ALA A 1 511 ? 40.619 -7.540 -52.398 1.00 96.12 511 ALA A N 1
ATOM 3915 C CA . ALA A 1 511 ? 40.994 -8.927 -52.668 1.00 96.12 511 ALA A CA 1
ATOM 3916 C C . ALA A 1 511 ? 40.503 -9.859 -51.546 1.00 96.12 511 ALA A C 1
ATOM 3918 O O . ALA A 1 511 ? 40.304 -9.431 -50.414 1.00 96.12 511 ALA A O 1
ATOM 3919 N N . ALA A 1 512 ? 40.381 -11.157 -51.839 1.00 95.56 512 ALA A N 1
ATOM 3920 C CA . ALA A 1 512 ? 39.976 -12.179 -50.865 1.00 95.56 512 ALA A CA 1
ATOM 3921 C C . ALA A 1 512 ? 41.127 -12.658 -49.950 1.00 95.56 512 ALA A C 1
ATOM 3923 O O . ALA A 1 512 ? 40.975 -13.632 -49.212 1.00 95.56 512 ALA A O 1
ATOM 3924 N N . SER A 1 513 ? 42.313 -12.043 -50.040 1.00 97.50 513 SER A N 1
ATOM 3925 C CA . SER A 1 513 ? 43.477 -12.459 -49.257 1.00 97.50 513 SER A CA 1
ATOM 3926 C C . SER A 1 513 ? 43.358 -12.012 -47.800 1.00 97.50 513 SER A C 1
ATOM 3928 O O . SER A 1 513 ? 42.863 -10.924 -47.508 1.00 97.50 513 SER A O 1
ATOM 3930 N N . ASN A 1 514 ? 43.896 -12.821 -46.881 1.00 97.75 514 ASN A N 1
ATOM 3931 C CA . ASN A 1 514 ? 43.951 -12.485 -45.453 1.00 97.75 514 ASN A CA 1
ATOM 3932 C C . ASN A 1 514 ? 44.638 -11.130 -45.204 1.00 97.75 514 ASN A C 1
ATOM 3934 O O . ASN A 1 514 ? 44.229 -10.386 -44.321 1.00 97.75 514 ASN A O 1
ATOM 3938 N N . GLU A 1 515 ? 45.638 -10.772 -46.017 1.00 97.25 515 GLU A N 1
ATOM 3939 C CA . GLU A 1 515 ? 46.305 -9.467 -45.946 1.00 97.25 515 GLU A CA 1
ATOM 3940 C C . GLU A 1 515 ? 45.378 -8.302 -46.306 1.00 97.25 515 GLU A C 1
ATOM 3942 O O . GLU A 1 515 ? 45.356 -7.300 -45.593 1.00 97.25 515 GLU A O 1
ATOM 3947 N N . ALA A 1 516 ? 44.596 -8.425 -47.383 1.00 97.81 516 ALA A N 1
ATOM 3948 C CA . ALA A 1 516 ? 43.668 -7.377 -47.797 1.00 97.81 516 ALA A CA 1
ATOM 3949 C C . ALA A 1 516 ? 42.569 -7.161 -46.746 1.00 97.81 516 ALA A C 1
ATOM 3951 O O . ALA A 1 516 ? 42.282 -6.024 -46.372 1.00 97.81 516 ALA A O 1
ATOM 3952 N N . ILE A 1 517 ? 42.019 -8.253 -46.210 1.00 98.19 517 ILE A N 1
ATOM 3953 C CA . ILE A 1 517 ? 40.973 -8.219 -45.180 1.00 98.19 517 ILE A CA 1
ATOM 3954 C C . ILE A 1 517 ? 41.504 -7.615 -43.873 1.00 98.19 517 ILE A C 1
ATOM 3956 O O . ILE A 1 517 ? 40.858 -6.735 -43.306 1.00 98.19 517 ILE A O 1
ATOM 3960 N N . ALA A 1 518 ? 42.698 -8.018 -43.423 1.00 97.62 518 ALA A N 1
ATOM 3961 C CA . ALA A 1 518 ? 43.327 -7.457 -42.225 1.00 97.62 518 ALA A CA 1
ATOM 3962 C C . ALA A 1 518 ? 43.593 -5.949 -42.360 1.00 97.62 518 ALA A C 1
ATOM 3964 O O . ALA A 1 518 ? 43.315 -5.188 -41.432 1.00 97.62 518 ALA A O 1
ATOM 3965 N N . LYS A 1 519 ? 44.091 -5.504 -43.523 1.00 97.56 519 LYS A N 1
ATOM 3966 C CA . LYS A 1 519 ? 44.343 -4.082 -43.801 1.00 97.56 519 LYS A CA 1
ATOM 3967 C C . LYS A 1 519 ? 43.058 -3.259 -43.820 1.00 97.56 519 LYS A C 1
ATOM 3969 O O . LYS A 1 519 ? 43.048 -2.176 -43.243 1.00 97.56 519 LYS A O 1
ATOM 3974 N N . MET A 1 520 ? 41.998 -3.764 -44.453 1.00 97.56 520 MET A N 1
ATOM 3975 C CA . MET A 1 520 ? 40.687 -3.107 -44.486 1.00 97.56 520 MET A CA 1
ATOM 3976 C C . MET A 1 520 ? 40.113 -2.952 -43.074 1.00 97.56 520 MET A C 1
ATOM 3978 O O . MET A 1 520 ? 39.798 -1.835 -42.672 1.00 97.56 520 MET A O 1
ATOM 3982 N N . ALA A 1 521 ? 40.033 -4.048 -42.311 1.00 97.31 521 ALA A N 1
ATOM 3983 C CA . ALA A 1 521 ? 39.486 -4.022 -40.957 1.00 97.31 521 ALA A CA 1
ATOM 3984 C C . ALA A 1 521 ? 40.269 -3.054 -40.055 1.00 97.31 521 ALA A C 1
ATOM 3986 O O . ALA A 1 521 ? 39.673 -2.214 -39.388 1.00 97.31 521 ALA A O 1
ATOM 3987 N N . TYR A 1 522 ? 41.606 -3.101 -40.086 1.00 97.38 522 TYR A N 1
ATOM 3988 C CA . TYR A 1 522 ? 42.431 -2.178 -39.303 1.00 97.38 522 TYR A CA 1
ATOM 3989 C C . TYR A 1 522 ? 42.216 -0.718 -39.708 1.00 97.38 522 TYR A C 1
ATOM 3991 O O . TYR A 1 522 ? 42.042 0.138 -38.844 1.00 97.38 522 TYR A O 1
ATOM 3999 N N . LEU A 1 523 ? 42.215 -0.423 -41.012 1.00 96.38 523 LEU A N 1
ATOM 4000 C CA . LEU A 1 523 ? 42.020 0.937 -41.509 1.00 96.38 523 LEU A CA 1
ATOM 4001 C C . LEU A 1 523 ? 40.677 1.510 -41.048 1.00 96.38 523 LEU A C 1
ATOM 4003 O O . LEU A 1 523 ? 40.631 2.656 -40.614 1.00 96.38 523 LEU A O 1
ATOM 4007 N N . ASN A 1 524 ? 39.611 0.716 -41.113 1.00 96.19 524 ASN A N 1
ATOM 4008 C CA . ASN A 1 524 ? 38.275 1.152 -40.723 1.00 96.19 524 ASN A CA 1
ATOM 4009 C C . ASN A 1 524 ? 38.152 1.397 -39.209 1.00 96.19 524 ASN A C 1
ATOM 4011 O O . ASN A 1 524 ? 37.550 2.389 -38.800 1.00 96.19 524 ASN A O 1
ATOM 4015 N N . LEU A 1 525 ? 38.783 0.549 -38.389 1.00 95.06 525 LEU A N 1
ATOM 4016 C CA . LEU A 1 525 ? 38.768 0.674 -36.927 1.00 95.06 525 LEU A CA 1
ATOM 4017 C C . LEU A 1 525 ? 39.668 1.807 -36.410 1.00 95.06 525 LEU A C 1
ATOM 4019 O O . LEU A 1 525 ? 39.334 2.458 -35.426 1.00 95.06 525 LEU A O 1
ATOM 4023 N N . ILE A 1 526 ? 40.819 2.044 -37.046 1.00 95.38 526 ILE A N 1
ATOM 4024 C CA . ILE A 1 526 ? 41.867 2.950 -36.537 1.00 95.38 526 ILE A CA 1
ATOM 4025 C C . ILE A 1 526 ? 41.899 4.296 -37.278 1.00 95.38 526 ILE A C 1
ATOM 4027 O O . ILE A 1 526 ? 42.427 5.283 -36.764 1.00 95.38 526 ILE A O 1
ATOM 4031 N N . GLY A 1 527 ? 41.360 4.355 -38.495 1.00 93.75 527 GLY A N 1
ATOM 4032 C CA . GLY A 1 527 ? 41.366 5.542 -39.355 1.00 93.75 527 GLY A CA 1
ATOM 4033 C C . GLY A 1 527 ? 42.695 5.797 -40.076 1.00 93.75 527 GLY A C 1
ATOM 4034 O O . GLY A 1 527 ? 42.820 6.776 -40.807 1.00 93.75 527 GLY A O 1
ATOM 4035 N N . ASN A 1 528 ? 43.702 4.930 -39.899 1.00 94.12 528 ASN A N 1
ATOM 4036 C CA . ASN A 1 528 ? 44.993 5.008 -40.589 1.00 94.12 528 ASN A CA 1
ATOM 4037 C C . ASN A 1 528 ? 45.493 3.611 -41.004 1.00 94.12 528 ASN A C 1
ATOM 4039 O O . ASN A 1 528 ? 45.168 2.629 -40.335 1.00 94.12 528 ASN A O 1
ATOM 4043 N N . PRO A 1 529 ? 46.297 3.489 -42.079 1.00 95.44 529 PRO A N 1
ATOM 4044 C CA . PRO A 1 529 ? 46.831 2.198 -42.509 1.00 95.44 529 PRO A CA 1
ATOM 4045 C C . PRO A 1 529 ? 47.748 1.557 -41.460 1.00 95.44 529 PRO A C 1
ATOM 4047 O O . PRO A 1 529 ? 48.570 2.241 -40.849 1.00 95.44 529 PRO A O 1
ATOM 4050 N N . ALA A 1 530 ? 47.656 0.234 -41.309 1.00 94.81 530 ALA A N 1
ATOM 4051 C CA . ALA A 1 530 ? 48.580 -0.543 -40.487 1.00 94.81 530 ALA A CA 1
ATOM 4052 C C . ALA A 1 530 ? 50.010 -0.476 -41.044 1.00 94.81 530 ALA A C 1
ATOM 4054 O O . ALA A 1 530 ? 50.219 -0.514 -42.261 1.00 94.81 530 ALA A O 1
ATOM 4055 N N . ASP A 1 531 ? 51.003 -0.457 -40.154 1.00 96.44 531 ASP A N 1
ATOM 4056 C CA . ASP A 1 531 ? 52.375 -0.759 -40.553 1.00 96.44 531 ASP A CA 1
ATOM 4057 C C . ASP A 1 531 ? 52.535 -2.252 -40.908 1.00 96.44 531 ASP A C 1
ATOM 4059 O O . ASP A 1 531 ? 51.630 -3.077 -40.722 1.00 96.44 531 ASP A O 1
ATOM 4063 N N . GLN A 1 532 ? 53.692 -2.615 -41.469 1.00 95.19 532 GLN A N 1
ATOM 4064 C CA . GLN A 1 532 ? 53.919 -3.986 -41.930 1.00 95.19 532 GLN A CA 1
ATOM 4065 C C . GLN A 1 532 ? 53.920 -4.993 -40.772 1.00 95.19 532 GLN A C 1
ATOM 4067 O O . GLN A 1 532 ? 53.353 -6.069 -40.912 1.00 95.19 532 GLN A O 1
ATOM 4072 N N . ALA A 1 533 ? 54.493 -4.639 -39.618 1.00 96.94 533 ALA A N 1
ATOM 4073 C CA . ALA A 1 533 ? 54.553 -5.535 -38.463 1.00 96.94 533 ALA A CA 1
ATOM 4074 C C . ALA A 1 533 ? 53.152 -5.843 -37.907 1.00 96.94 533 ALA A C 1
ATOM 4076 O O . ALA A 1 533 ? 52.842 -6.989 -37.583 1.00 96.94 533 ALA A O 1
ATOM 4077 N N . THR A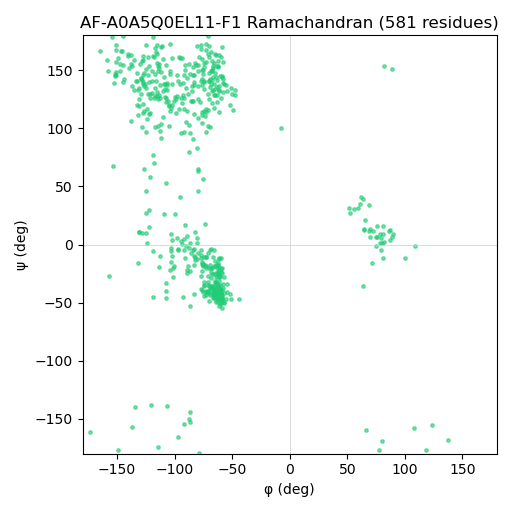 1 534 ? 52.290 -4.829 -37.845 1.00 96.88 534 THR A N 1
ATOM 4078 C CA . THR A 1 534 ? 50.890 -4.970 -37.437 1.00 96.88 534 THR A CA 1
ATOM 4079 C C . THR A 1 534 ? 50.105 -5.781 -38.462 1.00 96.88 534 THR A C 1
ATOM 4081 O O . THR A 1 534 ? 49.348 -6.672 -38.087 1.00 96.88 534 THR A O 1
ATOM 4084 N N . THR A 1 535 ? 50.327 -5.533 -39.757 1.00 96.81 535 THR A N 1
ATOM 4085 C CA . THR A 1 535 ? 49.726 -6.333 -40.835 1.00 96.81 535 THR A CA 1
ATOM 4086 C C . THR A 1 535 ? 50.091 -7.812 -40.687 1.00 96.81 535 THR A C 1
ATOM 4088 O O . THR A 1 535 ? 49.199 -8.657 -40.688 1.00 96.81 535 THR A O 1
ATOM 4091 N N . ASP A 1 536 ? 51.377 -8.129 -40.514 1.00 96.38 536 ASP A N 1
ATOM 4092 C CA . ASP A 1 536 ? 51.865 -9.507 -40.388 1.00 96.38 536 ASP A CA 1
ATOM 4093 C C . ASP A 1 536 ? 51.255 -10.209 -39.164 1.00 96.38 536 ASP A C 1
ATOM 4095 O O . ASP A 1 536 ? 50.850 -11.371 -39.249 1.00 96.38 536 ASP A O 1
ATOM 4099 N N . LEU A 1 537 ? 51.127 -9.491 -38.041 1.00 96.81 537 LEU A N 1
ATOM 4100 C CA . LEU A 1 537 ? 50.476 -9.993 -36.832 1.00 96.81 537 LEU A CA 1
ATOM 4101 C C . LEU A 1 537 ? 48.994 -10.318 -37.071 1.00 96.81 537 LEU A C 1
ATOM 4103 O O . LEU A 1 537 ? 48.547 -11.410 -36.728 1.00 96.81 537 LEU A O 1
ATOM 4107 N N . LEU A 1 538 ? 48.236 -9.393 -37.667 1.00 96.56 538 LEU A N 1
ATOM 4108 C CA . LEU A 1 538 ? 46.805 -9.576 -37.938 1.00 96.56 538 LEU A CA 1
ATOM 4109 C C . LEU A 1 538 ? 46.556 -10.719 -38.926 1.00 96.56 538 LEU A C 1
ATOM 4111 O O . LEU A 1 538 ? 45.693 -11.564 -38.699 1.00 96.56 538 LEU A O 1
ATOM 4115 N N . VAL A 1 539 ? 47.362 -10.800 -39.986 1.00 97.38 539 VAL A N 1
ATOM 4116 C CA . VAL A 1 539 ? 47.334 -11.915 -40.942 1.00 97.38 539 VAL A CA 1
ATOM 4117 C C . VAL A 1 539 ? 47.656 -13.241 -40.252 1.00 97.38 539 VAL A C 1
ATOM 4119 O O . VAL A 1 539 ? 47.066 -14.273 -40.583 1.00 97.38 539 VAL A O 1
ATOM 4122 N N . GLY A 1 540 ? 48.547 -13.223 -39.260 1.00 96.81 540 GLY A N 1
ATOM 4123 C CA . GLY A 1 540 ? 48.912 -14.399 -38.483 1.00 96.81 540 GLY A CA 1
ATOM 4124 C C . GLY A 1 540 ? 47.754 -15.038 -37.712 1.00 96.81 540 GLY A C 1
ATOM 4125 O O . GLY A 1 540 ? 47.764 -16.258 -37.529 1.00 96.81 540 GLY A O 1
ATOM 4126 N N . TYR A 1 541 ? 46.731 -14.265 -37.322 1.00 97.12 541 TYR A N 1
ATOM 4127 C CA . TYR A 1 541 ? 45.510 -14.797 -36.698 1.00 97.12 541 TYR A CA 1
ATOM 4128 C C . TYR A 1 541 ? 44.652 -15.632 -37.657 1.00 97.12 541 TYR A C 1
ATOM 4130 O O . TYR A 1 541 ? 43.898 -16.480 -37.192 1.00 97.12 541 TYR A O 1
ATOM 4138 N N . MET A 1 542 ? 44.771 -15.424 -38.973 1.00 97.00 542 MET A N 1
ATOM 4139 C CA . MET A 1 542 ? 44.037 -16.188 -39.993 1.00 97.00 542 MET A CA 1
ATOM 4140 C C . MET A 1 542 ? 44.893 -17.274 -40.662 1.00 97.00 542 MET A C 1
ATOM 4142 O O . MET A 1 542 ? 44.373 -18.284 -41.127 1.00 97.00 542 MET A O 1
ATOM 4146 N N . ASN A 1 543 ? 46.215 -17.086 -40.727 1.00 95.25 543 ASN A N 1
ATOM 4147 C CA . ASN A 1 543 ? 47.140 -18.031 -41.366 1.00 95.25 543 ASN A CA 1
ATOM 4148 C C . ASN A 1 543 ? 47.590 -19.189 -40.457 1.00 95.25 543 ASN A C 1
ATOM 4150 O O . ASN A 1 543 ? 48.339 -20.053 -40.916 1.00 95.25 543 ASN A O 1
ATOM 4154 N N . GLY A 1 544 ? 47.202 -19.204 -39.179 1.00 89.06 544 GLY A N 1
ATOM 4155 C CA . GLY A 1 544 ? 47.608 -20.256 -38.243 1.00 89.06 544 GLY A CA 1
ATOM 4156 C C . GLY A 1 544 ? 48.935 -20.023 -37.530 1.00 89.06 544 GLY A C 1
ATOM 4157 O O . GLY A 1 544 ? 49.381 -20.889 -36.780 1.00 89.06 544 GLY A O 1
ATOM 4158 N N . THR A 1 545 ? 49.586 -18.875 -37.740 1.00 90.44 545 THR A N 1
ATOM 4159 C CA . THR A 1 545 ? 50.871 -18.555 -37.091 1.00 90.44 545 THR A CA 1
ATOM 4160 C C . THR A 1 545 ? 50.703 -17.863 -35.740 1.00 90.44 545 THR A C 1
ATOM 4162 O O . THR A 1 545 ? 51.612 -17.921 -34.916 1.00 90.44 545 THR A O 1
ATOM 4165 N N . THR A 1 546 ? 49.550 -17.235 -35.503 1.00 89.50 546 THR A N 1
ATOM 4166 C CA . THR A 1 546 ? 49.176 -16.597 -34.229 1.00 89.50 546 THR A CA 1
ATOM 4167 C C . THR A 1 546 ? 47.930 -17.255 -33.640 1.00 89.50 546 THR A C 1
ATOM 4169 O O . THR A 1 546 ? 47.916 -17.602 -32.463 1.00 89.50 546 THR A O 1
ATOM 4172 N N . ALA A 1 547 ? 46.913 -17.487 -34.472 1.00 90.25 547 ALA A N 1
ATOM 4173 C CA . ALA A 1 547 ? 45.722 -18.278 -34.174 1.00 90.25 547 ALA A CA 1
ATOM 4174 C C . ALA A 1 547 ? 45.199 -18.911 -35.475 1.00 90.25 547 ALA A C 1
ATOM 4176 O O . ALA A 1 547 ? 45.686 -18.585 -36.555 1.00 90.25 547 ALA A O 1
ATOM 4177 N N . ASN A 1 548 ? 44.220 -19.810 -35.370 1.00 93.38 548 ASN A N 1
ATOM 4178 C CA . ASN A 1 548 ? 43.564 -20.469 -36.507 1.00 93.38 548 ASN A CA 1
ATOM 4179 C C . ASN A 1 548 ? 42.139 -19.921 -36.708 1.00 93.38 548 ASN A C 1
ATOM 4181 O O . ASN A 1 548 ? 41.174 -20.683 -36.703 1.00 93.38 548 ASN A O 1
ATOM 4185 N N . TYR A 1 549 ? 41.983 -18.602 -36.823 1.00 97.06 549 TYR A N 1
ATOM 4186 C CA . TYR A 1 549 ? 40.677 -18.011 -37.108 1.00 97.06 549 TYR A CA 1
ATOM 4187 C C . TYR A 1 549 ? 40.315 -18.168 -38.582 1.00 97.06 549 TYR A C 1
ATOM 4189 O O . TYR A 1 549 ? 41.154 -17.995 -39.469 1.00 97.06 549 TYR A O 1
ATOM 4197 N N . SER A 1 550 ? 39.040 -18.447 -38.853 1.00 97.69 550 SER A N 1
ATOM 4198 C CA . SER A 1 550 ? 38.490 -18.167 -40.176 1.00 97.69 550 SER A CA 1
ATOM 4199 C C . SER A 1 550 ? 38.501 -16.650 -40.426 1.00 97.69 550 SER A C 1
ATOM 4201 O O . SER A 1 550 ? 38.620 -15.853 -39.493 1.00 97.69 550 SER A O 1
ATOM 4203 N N . GLN A 1 551 ? 38.353 -16.223 -41.682 1.00 97.88 551 GLN A N 1
ATOM 4204 C CA . GLN A 1 551 ? 38.207 -14.794 -41.991 1.00 97.88 551 GLN A CA 1
ATOM 4205 C C . GLN A 1 551 ? 36.996 -14.182 -41.261 1.00 97.88 551 GLN A C 1
ATOM 4207 O O . GLN A 1 551 ? 37.083 -13.056 -40.776 1.00 97.88 551 GLN A O 1
ATOM 4212 N N . ALA A 1 552 ? 35.900 -14.938 -41.132 1.00 98.12 552 ALA A N 1
ATOM 4213 C CA . ALA A 1 552 ? 34.702 -14.518 -40.413 1.00 98.12 552 ALA A CA 1
ATOM 4214 C C . ALA A 1 552 ? 34.951 -14.365 -38.905 1.00 98.12 552 ALA A C 1
ATOM 4216 O O . ALA A 1 552 ? 34.604 -13.336 -38.330 1.00 98.12 552 ALA A O 1
ATOM 4217 N N . ASP A 1 553 ? 35.619 -15.339 -38.277 1.00 97.81 553 ASP A N 1
ATOM 4218 C CA . ASP A 1 553 ? 35.939 -15.285 -36.845 1.00 97.81 553 ASP A CA 1
ATOM 4219 C C . ASP A 1 553 ? 36.946 -14.178 -36.531 1.00 97.81 553 ASP A C 1
ATOM 4221 O O . ASP A 1 553 ? 36.834 -13.519 -35.499 1.00 97.81 553 ASP A O 1
ATOM 4225 N N . PHE A 1 554 ? 37.905 -13.925 -37.428 1.00 98.19 554 PHE A N 1
ATOM 4226 C CA . PHE A 1 554 ? 38.815 -12.789 -37.310 1.00 98.19 554 PHE A CA 1
ATOM 4227 C C . PHE A 1 554 ? 38.045 -11.465 -37.325 1.00 98.19 554 PHE A C 1
ATOM 4229 O O . PHE A 1 554 ? 38.219 -10.661 -36.411 1.00 98.19 554 PHE A O 1
ATOM 4236 N N . LEU A 1 555 ? 37.167 -11.258 -38.314 1.00 98.06 555 LEU A N 1
ATOM 4237 C CA . LEU A 1 555 ? 36.359 -10.041 -38.437 1.00 98.06 555 LEU A CA 1
ATOM 4238 C C . LEU A 1 555 ? 35.415 -9.847 -37.241 1.00 98.06 555 LEU A C 1
ATOM 4240 O O . LEU A 1 555 ? 35.343 -8.750 -36.692 1.00 98.06 555 LEU A O 1
ATOM 4244 N N . ALA A 1 556 ? 34.764 -10.916 -36.778 1.00 96.75 556 ALA A N 1
ATOM 4245 C CA . ALA A 1 556 ? 33.930 -10.888 -35.579 1.00 96.75 556 ALA A CA 1
ATOM 4246 C C . ALA A 1 556 ? 34.739 -10.558 -34.317 1.00 96.75 556 ALA A C 1
ATOM 4248 O O . ALA A 1 556 ? 34.296 -9.769 -33.485 1.00 96.75 556 ALA A O 1
ATOM 4249 N N . THR A 1 557 ? 35.945 -11.118 -34.191 1.00 95.44 557 THR A N 1
ATOM 4250 C CA . THR A 1 557 ? 36.828 -10.850 -33.049 1.00 95.44 557 THR A CA 1
ATOM 4251 C C . THR A 1 557 ? 37.253 -9.387 -33.015 1.00 95.44 557 THR A C 1
ATOM 4253 O O . THR A 1 557 ? 37.213 -8.778 -31.951 1.00 95.44 557 THR A O 1
ATOM 4256 N N . VAL A 1 558 ? 37.650 -8.806 -34.155 1.00 94.44 558 VAL A N 1
ATOM 4257 C CA . VAL A 1 558 ? 38.068 -7.395 -34.190 1.00 94.44 558 VAL A CA 1
ATOM 4258 C C . VAL A 1 558 ? 36.893 -6.433 -34.011 1.00 94.44 558 VAL A C 1
ATOM 4260 O O . VAL A 1 558 ? 37.080 -5.399 -33.378 1.00 94.44 558 VAL A O 1
ATOM 4263 N N . ALA A 1 559 ? 35.692 -6.790 -34.482 1.00 93.44 559 ALA A N 1
ATOM 4264 C CA . ALA A 1 559 ? 34.455 -6.056 -34.200 1.00 93.44 559 ALA A CA 1
ATOM 4265 C C . ALA A 1 559 ? 34.188 -5.984 -32.685 1.00 93.44 559 ALA A C 1
ATOM 4267 O O . ALA A 1 559 ? 33.938 -4.918 -32.132 1.00 93.44 559 ALA A O 1
ATOM 4268 N N . GLY A 1 560 ? 34.351 -7.110 -31.983 1.00 88.75 560 GLY A N 1
ATOM 4269 C CA . GLY A 1 560 ? 34.157 -7.198 -30.533 1.00 88.75 560 GLY A CA 1
ATOM 4270 C C . GLY A 1 560 ? 35.189 -6.448 -29.681 1.00 88.75 560 GLY A C 1
ATOM 4271 O O . GLY A 1 560 ? 35.045 -6.416 -28.461 1.00 88.75 560 GLY A O 1
ATOM 4272 N N . LEU A 1 561 ? 36.227 -5.844 -30.277 1.00 90.06 561 LEU A N 1
ATOM 4273 C CA . LEU A 1 561 ? 37.190 -5.021 -29.535 1.00 90.06 561 LEU A CA 1
ATOM 4274 C C . LEU A 1 561 ? 36.633 -3.636 -29.169 1.00 90.06 561 LEU A C 1
ATOM 4276 O O . LEU A 1 561 ? 37.239 -2.967 -28.333 1.00 90.06 561 LEU A O 1
ATOM 4280 N N . GLY A 1 562 ? 35.530 -3.197 -29.791 1.00 86.69 562 GLY A N 1
ATOM 4281 C CA . GLY A 1 562 ? 34.927 -1.883 -29.536 1.00 86.69 562 GLY A CA 1
ATOM 4282 C C . GLY A 1 562 ? 35.872 -0.722 -29.860 1.00 86.69 562 GLY A C 1
ATOM 4283 O O . GLY A 1 562 ? 35.923 0.269 -29.133 1.00 86.69 562 GLY A O 1
ATOM 4284 N N . ILE A 1 563 ? 36.693 -0.881 -30.903 1.00 91.25 563 ILE A N 1
ATOM 4285 C CA . ILE A 1 563 ? 37.647 0.137 -31.348 1.00 91.25 563 ILE A CA 1
ATOM 4286 C C . ILE A 1 563 ? 37.000 0.961 -32.459 1.00 91.25 563 ILE A C 1
ATOM 4288 O O . ILE A 1 563 ? 36.573 0.426 -33.481 1.00 91.25 563 ILE A O 1
ATOM 4292 N N . HIS A 1 564 ? 36.983 2.280 -32.287 1.00 92.06 564 HIS A N 1
ATOM 4293 C CA . HIS A 1 564 ? 36.375 3.202 -33.242 1.00 92.06 564 HIS A CA 1
ATOM 4294 C C . HIS A 1 564 ? 37.343 4.330 -33.569 1.00 92.06 564 HIS A C 1
ATOM 4296 O O . HIS A 1 564 ? 37.917 4.957 -32.674 1.00 92.06 564 HIS A O 1
ATOM 4302 N N . GLN A 1 565 ? 37.477 4.650 -34.853 1.00 92.31 565 GLN A N 1
ATOM 4303 C CA . GLN A 1 565 ? 38.150 5.879 -35.251 1.00 92.31 565 GLN A CA 1
ATOM 4304 C C . GLN A 1 565 ? 37.364 7.100 -34.725 1.00 92.31 565 GLN A C 1
ATOM 4306 O O . GLN A 1 565 ? 36.145 7.002 -34.548 1.00 92.31 565 GLN A O 1
ATOM 4311 N N . PRO A 1 566 ? 38.012 8.260 -34.498 1.00 90.56 566 PRO A N 1
ATOM 4312 C CA . PRO A 1 566 ? 37.398 9.389 -33.792 1.00 90.56 566 PRO A CA 1
ATOM 4313 C C . PRO A 1 566 ? 36.035 9.833 -34.341 1.00 90.56 566 PRO A C 1
ATOM 4315 O O . PRO A 1 566 ? 35.108 10.054 -33.566 1.00 90.56 566 PRO A O 1
ATOM 4318 N N . ASP A 1 567 ? 35.888 9.900 -35.667 1.00 88.25 567 ASP A N 1
ATOM 4319 C CA . ASP A 1 567 ? 34.636 10.327 -36.304 1.00 88.25 567 ASP A CA 1
ATOM 4320 C C . ASP A 1 567 ? 33.493 9.329 -36.054 1.00 88.25 567 ASP A C 1
ATOM 4322 O O . ASP A 1 567 ? 32.356 9.726 -35.798 1.00 88.25 567 ASP A O 1
ATOM 4326 N N . VAL A 1 568 ? 33.797 8.027 -36.055 1.00 90.44 568 VAL A N 1
ATOM 4327 C CA . VAL A 1 568 ? 32.826 6.968 -35.741 1.00 90.44 568 VAL A CA 1
ATOM 4328 C C . VAL A 1 568 ? 32.478 6.987 -34.254 1.00 90.44 568 VAL A C 1
ATOM 4330 O O . VAL A 1 568 ? 31.303 6.900 -33.909 1.00 90.44 568 VAL A O 1
ATOM 4333 N N . ALA A 1 569 ? 33.462 7.182 -33.373 1.00 90.38 569 ALA A N 1
ATOM 4334 C CA . ALA A 1 569 ? 33.238 7.258 -31.928 1.00 90.38 569 ALA A CA 1
ATOM 4335 C C . ALA A 1 569 ? 32.270 8.396 -31.544 1.00 90.38 569 ALA A C 1
ATOM 4337 O O . ALA A 1 569 ? 31.404 8.223 -30.681 1.00 90.38 569 ALA A O 1
ATOM 4338 N N . ILE A 1 570 ? 32.378 9.553 -32.210 1.00 90.69 570 ILE A N 1
ATOM 4339 C CA . ILE A 1 570 ? 31.465 10.692 -32.014 1.00 90.69 570 ILE A CA 1
ATOM 4340 C C . ILE A 1 570 ? 30.041 10.329 -32.450 1.00 90.69 570 ILE A C 1
ATOM 4342 O O . ILE A 1 570 ? 29.087 10.598 -31.719 1.00 90.69 570 ILE A O 1
ATOM 4346 N N . LEU A 1 571 ? 29.887 9.692 -33.615 1.00 90.88 571 LEU A N 1
ATOM 4347 C CA . LEU A 1 571 ? 28.581 9.256 -34.116 1.00 90.88 571 LEU A CA 1
ATOM 4348 C C . LEU A 1 571 ? 27.933 8.222 -33.188 1.00 90.88 571 LEU A C 1
ATOM 4350 O O . LEU A 1 571 ? 26.761 8.364 -32.839 1.00 90.88 571 LEU A O 1
ATOM 4354 N N . LEU A 1 572 ? 28.699 7.224 -32.742 1.00 90.88 572 LEU A N 1
ATOM 4355 C CA . LEU A 1 572 ? 28.230 6.200 -31.808 1.00 90.88 572 LEU A CA 1
ATOM 4356 C C . LEU A 1 572 ? 27.810 6.804 -30.467 1.00 90.88 572 LEU A C 1
ATOM 4358 O O . LEU A 1 572 ? 26.788 6.406 -29.920 1.00 90.88 572 LEU A O 1
ATOM 4362 N N . SER A 1 573 ? 28.530 7.814 -29.973 1.00 89.38 573 SER A N 1
ATOM 4363 C CA . SER A 1 573 ? 28.147 8.531 -28.749 1.00 89.38 573 SER A CA 1
ATOM 4364 C C . SER A 1 573 ? 26.782 9.216 -28.884 1.00 89.38 573 SER A C 1
ATOM 4366 O O . SER A 1 573 ? 25.992 9.195 -27.945 1.00 89.38 573 SER A O 1
ATOM 4368 N N . GLY A 1 574 ? 26.472 9.784 -30.055 1.00 89.25 574 GLY A N 1
ATOM 4369 C CA . GLY A 1 574 ? 25.144 10.336 -30.340 1.00 89.25 574 GLY A CA 1
ATOM 4370 C C . GLY A 1 574 ? 24.060 9.256 -30.381 1.00 89.25 574 GLY A C 1
ATOM 4371 O O . GLY A 1 574 ? 23.018 9.408 -29.748 1.00 89.25 574 GLY A O 1
ATOM 4372 N N . ILE A 1 575 ? 24.338 8.135 -31.052 1.00 91.88 575 ILE A N 1
ATOM 4373 C CA . ILE A 1 575 ? 23.429 6.979 -31.139 1.00 91.88 575 ILE A CA 1
ATOM 4374 C C . ILE A 1 575 ? 23.139 6.386 -29.754 1.00 91.88 575 ILE A C 1
ATOM 4376 O O . ILE A 1 575 ? 22.003 6.015 -29.476 1.00 91.88 575 ILE A O 1
ATOM 4380 N N . GLN A 1 576 ? 24.126 6.350 -28.856 1.00 88.62 576 GLN A N 1
ATOM 4381 C CA . GLN A 1 576 ? 23.925 5.906 -27.475 1.00 88.62 576 GLN A CA 1
ATOM 4382 C C . GLN A 1 576 ? 22.936 6.791 -26.706 1.00 88.62 576 GLN A C 1
ATOM 4384 O O . GLN A 1 576 ? 22.285 6.313 -25.784 1.00 88.62 576 GLN A O 1
ATOM 4389 N N . LEU A 1 577 ? 22.774 8.065 -27.060 1.00 85.19 577 LEU A N 1
ATOM 4390 C CA . LEU A 1 577 ? 21.801 8.932 -26.391 1.00 85.19 577 LEU A CA 1
ATOM 4391 C C . LEU A 1 577 ? 20.394 8.764 -26.970 1.00 85.19 577 LEU A C 1
ATOM 4393 O O . LEU A 1 577 ? 19.429 8.710 -26.213 1.00 85.19 577 LEU A O 1
ATOM 4397 N N . THR A 1 578 ? 20.276 8.674 -28.296 1.00 88.38 578 THR A N 1
ATOM 4398 C CA . THR A 1 578 ? 18.981 8.753 -28.994 1.00 88.38 578 THR A CA 1
ATOM 4399 C C . THR A 1 578 ? 18.428 7.411 -29.471 1.00 88.38 578 THR A C 1
ATOM 4401 O O . THR A 1 578 ? 17.308 7.365 -29.979 1.00 88.38 578 THR A O 1
ATOM 4404 N N . GLY A 1 579 ? 19.189 6.325 -29.328 1.00 92.94 579 GLY A N 1
ATOM 4405 C CA . GLY A 1 579 ? 18.877 5.036 -29.939 1.00 92.94 579 GLY A CA 1
ATOM 4406 C C . GLY A 1 579 ? 19.324 4.966 -31.403 1.00 92.94 579 GLY A C 1
ATOM 4407 O O . GLY A 1 579 ? 19.411 5.974 -32.117 1.00 92.94 579 GLY A O 1
ATOM 4408 N N . MET A 1 580 ? 19.599 3.754 -31.886 1.00 96.06 580 MET A N 1
ATOM 4409 C CA . MET A 1 580 ? 19.945 3.526 -33.289 1.00 96.06 580 MET A CA 1
ATOM 4410 C C . MET A 1 580 ? 18.695 3.639 -34.163 1.00 96.06 580 MET A C 1
ATOM 4412 O O . MET A 1 580 ? 17.791 2.815 -34.069 1.00 96.06 580 MET A O 1
ATOM 4416 N N . GLU A 1 581 ? 18.662 4.649 -35.035 1.00 96.44 581 GLU A N 1
ATOM 4417 C CA . GLU A 1 581 ? 17.624 4.775 -36.067 1.00 96.44 581 GLU A CA 1
ATOM 4418 C C . GLU A 1 581 ? 17.740 3.689 -37.129 1.00 96.44 581 GLU A C 1
ATOM 4420 O O . GLU A 1 581 ? 18.850 3.447 -37.624 1.00 96.44 581 GLU A O 1
ATOM 4425 N N . TYR A 1 582 ? 16.602 3.137 -37.543 1.00 96.12 582 TYR A N 1
ATOM 4426 C CA . TYR A 1 582 ? 16.501 2.233 -38.683 1.00 96.12 582 TYR A CA 1
ATOM 4427 C C . TYR A 1 582 ? 15.136 2.344 -39.385 1.00 96.12 582 TYR A C 1
ATOM 4429 O O . TYR A 1 582 ? 14.174 2.855 -38.805 1.00 96.12 582 TYR A O 1
ATOM 4437 N N . ILE A 1 583 ? 15.078 1.880 -40.639 1.00 89.19 583 ILE A N 1
ATOM 4438 C CA . ILE A 1 583 ? 13.859 1.802 -41.467 1.00 89.19 583 ILE A CA 1
ATOM 4439 C C . ILE A 1 583 ? 13.484 0.344 -41.694 1.00 89.19 583 ILE A C 1
ATOM 4441 O O . ILE A 1 583 ? 14.414 -0.455 -41.958 1.00 89.19 583 ILE A O 1
#

Nearest PDB structures (foldseek):
  2zvd-assembly1_C  TM=6.563E-01  e=4.360E-03  Pseudomonas sp. MIS38
  6sus-assembly1_A  TM=5.264E-01  e=1.305E-01  Bordetella pertussis Tohama I
  7rah-assembly1_E  TM=4.587E-01  e=1.305E-01  Bordetella pertussis
  5cxl-assembly2_B  TM=4.045E-01  e=5.662E-02  Bordetella pertussis Tohama I
  2ml1-assembly1_A  TM=2.957E-01  e=5.260E+00  Azotobacter vinelandii

Foldseek 3Di:
DDFLAAQAAQQDQFADALWDTDPADDPPDFRHQFSNVDHGHHWDWDAPVQQWIATPRNQKIKGQEWDDWDAPVCQQVVLQVDQGPNDRQKGFAAQLRQCSQFHLVWEAAPAPVPTDFRGDCVRHDAAFDDPPVDGSQQAKEFHPQWAPFAFPPRAGWGWIDRRNFRKIFIDRRCPVVPDITIHITMIMDGSPCHLPWDWDDPVFQKIATRNHQKIWGQEWPLWWDFLSVQQVDQQPDDGPNDNRWGFAAPSVVLSQFQSVDACVPHVFFRGDPSHDFHWDQDPVRDIWGWKAFGSRFHHYNNISQKGKIAARYAFWFQADDVVDDGTDIIRHGGRSIMDIAGSDDQQVVLNGADDNRRTRHDSTTMTMIMDGNLVVQEAEEDLEAAEEEQAQEAHEYEYDRYAYEYEYEAAPVQWDWDDDVQWIWIDGNRHTYIYGRHQWYHHPVWIFGQQCPCQGLLVLLLLLCLQQPLVCSQPQASSQVSSVCVSVVDAQLRVLVVCVVVCVLCVRLVHPQLLSSQQSRCCSLAVDGDDPVSSVQLSCCCVVNNHPDPSSRSSRVSSSVPGHHPVSVVVSVVCNGSGRIHD

Radius of gyration: 33.37 Å; Cα contacts (8 Å, |Δi|>4): 1362; chains: 1; bounding box: 84×51×94 Å

=== Feature glossary ===
A reading guide for the features in this record.

Start from the sequence.

  · Sequence gives the chain of amino acids in standard one-letter code (A=alanine, C=cysteine, …, Y=tyrosine), read N→C. It is the only feature that is directly encoded by the gene; all structural features are derived from the folded form of this sequence.

Fold it, and you get atomic coordinates and the backbone conformation that goes with them.

  · Structure coordinates are given as an mmCIF _atom_site loop: one row per atom with element, residue name, chain id, sequence number, and x/y/z position in Å. Only the four main-chain atoms per residue are included here; side chains are omitted to keep the record compact.

  · Backbone dihedral angles. Every residue except chain termini has a φ (preceding-C → N → Cα → C) and a ψ (N → Cα → C → next-N). They are reported in degrees following the IUPAC sign convention. Secondary structure is essentially a statement about which (φ, ψ) basin each residue occupies.

  · Eight-state secondary structure (DSSP): H is the canonical α-helix, G the tighter 3₁₀-helix, I the wider π-helix; E/B are β-structure, T and S are turns and bends, and '-' is everything else. DSSP derives these from the pattern of main-chain N–H···O=C hydrogen bonds, not from the sequence.

  · SS3 is a coarse helix/strand/coil call (letters a/b/c) made by the P-SEA algorithm from inter-Cα distances and dihedrals. It is less detailed than DSSP but needs only Cα positions.

Summarize the fold with a handful of shape descriptors and a per-residue structural alphabet.

  · Radius of gyration (Rg) is the root-mean-square distance of Cα atoms from their centroid — a single number for overall size and compactness. A globular domain of N residues has Rg ≈ 2.2·N^0.38 Å; an extended or disordered chain has a much larger Rg. The Cα contact count is the number of residue pairs whose Cα atoms are within 8 Å and are more than four positions apart in sequence — a standard proxy for tertiary packing density. The bounding box is the smallest axis-aligned box enclosing all Cα atoms.

  · 3Di is Foldseek's structural alphabet. Each residue is assigned one of twenty discrete states based on how its Cα sits relative to its spatial (not sequential) neighbors. Aligning 3Di strings finds structural homologs roughly as well as full 3D superposition, but orders of magnitude faster.

  · Solvent-accessible surface area (SASA) is the area in Å² traced out by the centre of a 1.4 Å probe sphere (a water molecule) rolled over the protein's van der Waals surface (Shrake–Rupley / Lee–Richards construction). Buried residues have near-zero SASA; fully exposed residues can exceed 200 Å². The total SASA scales roughly with the number of surface residues.

Ask how reliable the model is.

  · For AlphaFold models, the B-factor field carries pLDDT — the model's own estimate of local accuracy on a 0–100 scale. Regions with pLDDT<50 should be treated as essentially unmodeled; they often correspond to intrinsically disordered segments.

  · For experimental (PDB) structures, the B-factor (temperature factor) quantifies the positional spread of each atom in the crystal — a combination of thermal vibration and static disorder — in units of Å². High B-factors mark flexible loops or poorly resolved regions; low B-factors mark the rigid, well-ordered core.

  · Predicted Aligned Error (PAE) is an AlphaFold confidence matrix: entry (i, j) is the expected error in the position of residue j, in ångströms, when the prediction is superimposed on the true structure at residue i. Low PAE within a block of residues means that block is internally rigid and well-predicted; high PAE between two blocks means their relative placement is uncertain even if each block individually is confident.

Place it in context: what it resembles, what it is annotated as, and how it looks.

  · Structural nearest neighbors (via Foldseek easy-search vs the PDB). Reported per hit: target PDB id, E-value, and alignment TM-score. A TM-score above ~0.5 is the conventional threshold for 'same fold'.

  · Functional annotations link the protein to curated databases. InterPro entries identify conserved domains and families by matching the sequence against member-database signatures (Pfam, PROSITE, CDD, …). Gene Ontology (GO) terms describe molecular function, biological process, and cellular component in a controlled vocabulary. CATH places the structure in a hierarchical fold classification (Class/Architecture/Topology/Homologous-superfamily). The organism is the source species.

  · The contact map is a binary N×N matrix image: pixel (i, j) is dark where Cα_i and Cα_j are within 8 Å and |i−j|>4. Because the |i−j|>4 filter removes local helical contacts, off-diagonal stripes parallel to the main diagonal indicate parallel β-sheets; stripes perpendicular t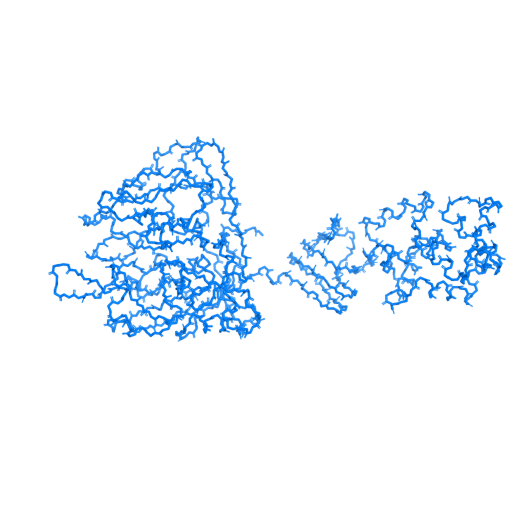o it indicate antiparallel β-sheets. The Ramachandran plot scatters every residue's (φ, ψ) pair against the sterically allowed regions. The PAE heatmap renders the predicted-aligned-error matrix.

  · Six rendered views show the 3D structure from the faces of a cube — i.e. along ±x, ±y, ±z. Rendering representation is drawn randomly per protein from cartoon (secondary-structure ribbons), sticks (backbone bonds), or molecular surface; coloring is either N→C rainbow (blue at the N-terminus through red at the C-terminus) or one color per chain.